Protein AF-A0A2I2GMI3-F1 (afdb_monomer_lite)

Secondary structure (DSSP, 8-state):
--SSSSSSSSS-SS---PPP---THHHHHHHHHHHHHHTTTGGG-------TT---TTHHHHHH-HHHHHHH-EEE-HHHHHS----S-EEEEEEEEEPP--SSSS-EEEEEEE-TTSTTHHHHSTTEEEEEEEPPP-SSS-TTS-EEEEEESSS-S-SEEEEPPBSS-EEEEEE-SSSEEEEEEESSTTGGGGSSSEEEEE-GGGTSPP--TT-TT--EEEEEEEEEE--SSTT---EEEEEEEEEEE-TTS-EEE--SSSS-SEEE--S-----HHHHHHHHHHHHHHHHHHHHTSPPP-----PPPP-S-GGGGGG-GGGHHHHHHHHHHHHHHHHHHHHHHHHHHHHH-TTS-HHHHHHHHHHHHHHHHHHHHHHHHHHHHHHHHHHHHHHHHHHHH-TTTS----------

Sequence (416 aa):
MKYTQIFSSYMSSTMPSPLPLIPSSKMQVAVNSLVLKQAQAIKALPSTFVDPQRASPDIADLVRDPEEFLKHHSIDSGMMFSSASTNASLPGFAKLVAMPDDKNALKNYMLMSHDPHGVNAEQSSANAIPAAFLCLNPRRINPRVPAYIDISISNPKEKFIFTSELNGSSIIVTKKDESTYRVFHDSRICSSVLYDNVVLAIDYCEYGDEYDKEARHRRDFATVCFHYESSESPDDKGQWVVYCQYQQETTGFQRALRLNDCESPVQKVKAYQAPQVSRIRNEFNRFVRAEGETFFQEPLPFIMDGTFEVITDTDAMLTNPAVASTERLRRYMMPYGNGLRTAITEAKIEKSKETTSDDMKITLEAQIDELEKNLRHHDYLINTSERLDYTYLWLRQKQIVNPLEAPRVSLAMVKI

Foldseek 3Di:
DPDPPPPPPPPDDDDPDDDDDDDPVVVVVVVVVVLVVCVVVPPDDDDDDFDPQDFDLCLVVCQVDVVVLLQQEAEAAQVQQVPDPDQAKDWFKWTWGWDDDDPDRGIYTYIHGDDCPDPPNVSRVNRIATEIEFEFDPDDDDLPDFYKDKAFFFDTPHFKYKYHKDQQWKWWWACPDPTIIIITTHNFALCNQVDPRTFFMDGCVNFPDQLDPPCLDWRKIWIKMWGFACDPDPVDRTGIWIKIAIWTQDPPRGTDQDPPPPPTSIDGTDTDDRDPLVVVLVSLLVSLQVVVCVVVVHHADADAQDDADADPDPVCLCVGSNNVGLSSSLVVLVVVLVVLVVLLVVLVVQLPDPPQDPVRVVVSVSVSVVSVVVSVSSCCSNVNSVSSSSSVSVLVNCCVVPVPPRPPPPPPPPDD

Radius of gyration: 24.73 Å; chains: 1; bounding box: 78×53×66 Å

pLDDT: mean 73.61, std 21.36, range [24.84, 96.62]

Organism: NCBI:txid1392250

Structure (mmCIF, N/CA/C/O backbone):
data_AF-A0A2I2GMI3-F1
#
_entry.id   AF-A0A2I2GMI3-F1
#
loop_
_atom_site.group_PDB
_atom_site.id
_atom_site.type_symbol
_atom_site.label_atom_id
_atom_site.label_alt_id
_atom_site.label_comp_id
_atom_site.label_asym_id
_atom_site.label_entity_id
_atom_site.label_seq_id
_atom_site.pdbx_PDB_ins_code
_atom_site.Cartn_x
_atom_site.Cartn_y
_atom_site.Cartn_z
_atom_site.occupancy
_atom_site.B_iso_or_equiv
_atom_site.auth_seq_id
_atom_site.auth_comp_id
_atom_site.auth_asym_id
_atom_site.auth_atom_id
_atom_site.pdbx_PDB_model_num
ATOM 1 N N . MET A 1 1 ? 42.292 -17.708 -30.326 1.00 37.81 1 MET A N 1
ATOM 2 C CA . MET A 1 1 ? 41.342 -18.600 -31.032 1.00 37.81 1 MET A CA 1
ATOM 3 C C . MET A 1 1 ? 41.173 -19.889 -30.235 1.00 37.81 1 MET A C 1
ATOM 5 O O . MET A 1 1 ? 42.079 -20.706 -30.303 1.00 37.81 1 MET A O 1
ATOM 9 N N . LYS A 1 2 ? 40.091 -20.021 -29.446 1.00 31.14 2 LYS A N 1
ATOM 10 C CA . LYS A 1 2 ? 39.498 -21.274 -28.897 1.00 31.14 2 LYS A CA 1
ATOM 11 C C . LYS A 1 2 ? 38.527 -20.965 -27.732 1.00 31.14 2 LYS A C 1
ATOM 13 O O . LYS A 1 2 ? 38.711 -21.458 -26.633 1.00 31.14 2 LYS A O 1
ATOM 18 N N . TYR A 1 3 ? 37.505 -20.131 -27.961 1.00 25.72 3 TYR A N 1
ATOM 19 C CA . TYR A 1 3 ? 36.402 -19.943 -26.992 1.00 25.72 3 TYR A CA 1
ATOM 20 C C . TYR A 1 3 ? 35.022 -19.730 -27.650 1.00 25.72 3 TYR A C 1
ATOM 22 O O . TYR A 1 3 ? 34.088 -19.271 -27.008 1.00 25.72 3 TYR A O 1
ATOM 30 N N . THR A 1 4 ? 34.861 -20.099 -28.927 1.00 27.86 4 THR A N 1
ATOM 31 C CA . THR A 1 4 ? 33.636 -19.818 -29.706 1.00 27.86 4 THR A CA 1
ATOM 32 C C . THR A 1 4 ? 32.799 -21.056 -30.051 1.00 27.86 4 THR A C 1
ATOM 34 O O . THR A 1 4 ? 31.828 -20.937 -30.785 1.00 27.86 4 THR A O 1
ATOM 37 N N . GLN A 1 5 ? 33.139 -22.252 -29.554 1.00 28.56 5 GLN A N 1
ATOM 38 C CA . GLN A 1 5 ? 32.512 -23.505 -30.019 1.00 28.56 5 GLN A CA 1
ATOM 39 C C . GLN A 1 5 ? 31.614 -24.237 -29.012 1.00 28.56 5 GLN A C 1
ATOM 41 O O . GLN A 1 5 ? 31.068 -25.276 -29.360 1.00 28.56 5 GLN A O 1
ATOM 46 N N . ILE A 1 6 ? 31.382 -23.696 -27.811 1.00 30.20 6 ILE A N 1
ATOM 47 C CA . ILE A 1 6 ? 30.495 -24.344 -26.820 1.00 30.20 6 ILE A CA 1
ATOM 48 C C . ILE A 1 6 ? 29.085 -23.713 -26.788 1.00 30.20 6 ILE A C 1
ATOM 50 O O . ILE A 1 6 ? 28.146 -24.329 -26.304 1.00 30.20 6 ILE A O 1
ATOM 54 N N . PHE A 1 7 ? 28.876 -22.543 -27.405 1.00 27.69 7 PHE A N 1
ATOM 55 C CA . PHE A 1 7 ? 27.580 -21.842 -27.367 1.00 27.69 7 PHE A CA 1
ATOM 56 C C . PHE A 1 7 ? 26.568 -22.249 -28.460 1.00 27.69 7 PHE A C 1
ATOM 58 O O . PHE A 1 7 ? 25.430 -21.794 -28.431 1.00 27.69 7 PHE A O 1
ATOM 65 N N . SER A 1 8 ? 26.949 -23.100 -29.421 1.00 28.95 8 SER A N 1
ATOM 66 C CA . SER A 1 8 ? 26.125 -23.376 -30.615 1.00 28.95 8 SER A CA 1
ATOM 67 C C . SER A 1 8 ? 25.195 -24.598 -30.494 1.00 28.95 8 SER A C 1
ATOM 69 O O . SER A 1 8 ? 24.247 -24.722 -31.262 1.00 28.95 8 SER A O 1
ATOM 71 N N . SER A 1 9 ? 25.401 -25.509 -29.535 1.00 26.06 9 SER A N 1
ATOM 72 C CA . SER A 1 9 ? 24.672 -26.794 -29.525 1.00 26.06 9 SER A CA 1
ATOM 73 C C . SER A 1 9 ? 23.430 -26.863 -28.625 1.00 26.06 9 SER A C 1
ATOM 75 O O . SER A 1 9 ? 22.753 -27.885 -28.645 1.00 26.06 9 SER A O 1
ATOM 77 N N . TYR A 1 10 ? 23.083 -25.805 -27.878 1.00 25.64 10 TYR A N 1
ATOM 78 C CA . TYR A 1 10 ? 21.968 -25.841 -26.909 1.00 25.64 10 TYR A CA 1
ATOM 79 C C . TYR A 1 10 ? 20.732 -24.993 -27.275 1.00 25.64 10 TYR A C 1
ATOM 81 O O . TYR A 1 10 ? 19.767 -24.974 -26.520 1.00 25.64 10 TYR A O 1
ATOM 89 N N . MET A 1 11 ? 20.721 -24.315 -28.429 1.00 29.56 11 MET A N 1
ATOM 90 C CA . MET A 1 11 ? 19.654 -23.372 -28.831 1.00 29.56 11 MET A CA 1
ATOM 91 C C . MET A 1 11 ? 18.920 -23.778 -30.122 1.00 29.56 11 MET A C 1
ATOM 93 O O . MET A 1 11 ? 18.486 -22.928 -30.895 1.00 29.56 11 MET A O 1
ATOM 97 N N . SER A 1 12 ? 18.767 -25.079 -30.385 1.00 31.02 12 SER A N 1
ATOM 98 C CA . SER A 1 12 ? 18.016 -25.556 -31.554 1.00 31.02 12 SER A CA 1
ATOM 99 C C . SER A 1 12 ? 16.964 -26.594 -31.174 1.00 31.02 12 SER A C 1
ATOM 101 O O . SER A 1 12 ? 17.132 -27.792 -31.364 1.00 31.02 12 SER A O 1
ATOM 103 N N . SER A 1 13 ? 15.868 -26.126 -30.581 1.00 26.16 13 SER A N 1
ATOM 104 C CA . SER A 1 13 ? 14.512 -26.575 -30.926 1.00 26.16 13 SER A CA 1
ATOM 105 C C . SER A 1 13 ? 13.478 -25.772 -30.129 1.00 26.16 13 SER A C 1
ATOM 107 O O . SER A 1 13 ? 13.566 -25.629 -28.916 1.00 26.16 13 SER A O 1
ATOM 109 N N . THR A 1 14 ? 12.499 -25.226 -30.854 1.00 30.62 14 THR A N 1
ATOM 110 C CA . THR A 1 14 ? 11.260 -24.593 -30.359 1.00 30.62 14 THR A CA 1
ATOM 111 C C . THR A 1 14 ? 11.380 -23.272 -29.582 1.00 30.62 14 THR A C 1
ATOM 113 O O . THR A 1 14 ? 10.945 -23.166 -28.443 1.00 30.62 14 THR A O 1
ATOM 116 N N . MET A 1 15 ? 11.858 -22.213 -30.239 1.00 28.53 15 MET A N 1
ATOM 117 C CA . MET A 1 15 ? 11.469 -20.832 -29.910 1.00 28.53 15 MET A CA 1
ATOM 118 C C . MET A 1 15 ? 10.997 -20.133 -31.196 1.00 28.53 15 MET A C 1
ATOM 120 O O . MET A 1 15 ? 11.605 -20.355 -32.247 1.00 28.53 15 MET A O 1
ATOM 124 N N . PRO A 1 16 ? 9.923 -19.321 -31.162 1.00 27.77 16 PRO A N 1
ATOM 125 C CA . PRO A 1 16 ? 9.561 -18.470 -32.291 1.00 27.77 16 PRO A CA 1
ATOM 126 C C . PRO A 1 16 ? 10.682 -17.452 -32.547 1.00 27.77 16 PRO A C 1
ATOM 128 O O . PRO A 1 16 ? 11.333 -16.994 -31.609 1.00 27.77 16 PRO A O 1
ATOM 131 N N . SER A 1 17 ? 10.914 -17.139 -33.823 1.00 26.92 17 SER A N 1
ATOM 132 C CA . SER A 1 17 ? 11.988 -16.272 -34.324 1.00 26.92 17 SER A CA 1
ATOM 133 C C . SER A 1 17 ? 12.212 -14.998 -33.491 1.00 26.92 17 SER A C 1
ATOM 135 O O . SER A 1 17 ? 11.236 -14.394 -33.038 1.00 26.92 17 SER A O 1
ATOM 137 N N . PRO A 1 18 ? 13.469 -14.537 -33.332 1.00 28.05 18 PRO A N 1
ATOM 138 C CA . PRO A 1 18 ? 13.757 -13.281 -32.651 1.00 28.05 18 PRO A CA 1
ATOM 139 C C . PRO A 1 18 ? 13.088 -12.117 -33.393 1.00 28.05 18 PRO A C 1
ATOM 141 O O . PRO A 1 18 ? 13.241 -11.967 -34.606 1.00 28.05 18 PRO A O 1
ATOM 144 N N . LEU A 1 19 ? 12.325 -11.312 -32.648 1.00 32.38 19 LEU A N 1
ATOM 145 C CA . LEU A 1 19 ? 11.765 -10.045 -33.119 1.00 32.38 19 LEU A CA 1
ATOM 146 C C . LEU A 1 19 ? 12.894 -9.119 -33.616 1.00 32.38 19 LEU A C 1
ATOM 148 O O . LEU A 1 19 ? 14.009 -9.175 -33.086 1.00 32.38 19 LEU A O 1
ATOM 152 N N . PRO A 1 20 ? 12.632 -8.274 -34.628 1.00 27.55 20 PRO A N 1
ATOM 153 C CA . PRO A 1 20 ? 13.637 -7.376 -35.176 1.00 27.55 20 PRO A CA 1
ATOM 154 C C . PRO A 1 20 ? 14.105 -6.370 -34.117 1.00 27.55 20 PRO A C 1
ATOM 156 O O . PRO A 1 20 ? 13.303 -5.726 -33.447 1.00 27.55 20 PRO A O 1
ATOM 159 N N . LEU A 1 21 ? 15.426 -6.227 -33.993 1.00 31.14 21 LEU A N 1
ATOM 160 C CA . LEU A 1 21 ? 16.083 -5.179 -33.215 1.00 31.14 21 LEU A CA 1
ATOM 161 C C . LEU A 1 21 ? 15.613 -3.799 -33.705 1.00 31.14 21 LEU A C 1
ATOM 163 O O . LEU A 1 21 ? 15.951 -3.377 -34.811 1.00 31.14 21 LEU A O 1
ATOM 167 N N . ILE A 1 22 ? 14.853 -3.088 -32.872 1.00 33.84 22 ILE A N 1
ATOM 168 C CA . ILE A 1 22 ? 14.532 -1.673 -33.081 1.00 33.84 22 ILE A CA 1
ATOM 169 C C . ILE A 1 22 ? 15.846 -0.863 -32.972 1.00 33.84 22 ILE A C 1
ATOM 171 O O . ILE A 1 22 ? 16.626 -1.107 -32.048 1.00 33.84 22 ILE A O 1
ATOM 175 N N . PRO A 1 23 ? 16.149 0.091 -33.878 1.00 33.16 23 PRO A N 1
ATOM 176 C CA . PRO A 1 23 ? 17.442 0.780 -33.886 1.00 33.16 23 PRO A CA 1
ATOM 177 C C . PRO A 1 23 ? 17.635 1.685 -32.657 1.00 33.16 23 PRO A C 1
ATOM 179 O O . PRO A 1 23 ? 16.867 2.624 -32.439 1.00 33.16 23 PRO A O 1
ATOM 182 N N . SER A 1 24 ? 18.716 1.457 -31.901 1.00 48.16 24 SER A N 1
ATOM 183 C CA . SER A 1 24 ? 19.064 2.164 -30.653 1.00 48.16 24 SER A CA 1
ATOM 184 C C . SER A 1 24 ? 19.311 3.676 -30.798 1.00 48.16 24 SER A C 1
ATOM 186 O O . SER A 1 24 ? 19.336 4.404 -29.807 1.00 48.16 24 SER A O 1
ATOM 188 N N . SER A 1 25 ? 19.445 4.192 -32.022 1.00 36.09 25 SER A N 1
ATOM 189 C CA . SER A 1 25 ? 19.853 5.578 -32.269 1.00 36.09 25 SER A CA 1
ATOM 190 C C . SER A 1 25 ? 18.789 6.625 -31.924 1.00 36.09 25 SER A C 1
ATOM 192 O O . SER A 1 25 ? 19.142 7.732 -31.525 1.00 36.09 25 SER A O 1
ATOM 194 N N . LYS A 1 26 ? 17.491 6.304 -32.020 1.00 36.50 26 LYS A N 1
ATOM 195 C CA . LYS A 1 26 ? 16.413 7.266 -31.704 1.00 36.50 26 LYS A CA 1
ATOM 196 C C . LYS A 1 26 ? 16.169 7.415 -30.199 1.00 36.50 26 LYS A C 1
ATOM 198 O O . LYS A 1 26 ? 15.864 8.510 -29.736 1.00 36.50 26 LYS A O 1
ATOM 203 N N . MET A 1 27 ? 16.379 6.340 -29.439 1.00 38.41 27 MET A N 1
ATOM 204 C CA . MET A 1 27 ? 16.275 6.332 -27.975 1.00 38.41 27 MET A CA 1
ATOM 205 C C . MET A 1 27 ? 17.448 7.094 -27.339 1.00 38.41 27 MET A C 1
ATOM 207 O O . MET A 1 27 ? 17.248 7.916 -26.450 1.00 38.41 27 MET A O 1
ATOM 211 N N . GLN A 1 28 ? 18.660 6.909 -27.877 1.00 38.59 28 GLN A N 1
ATOM 212 C CA . GLN A 1 28 ? 19.872 7.575 -27.395 1.00 38.59 28 GLN A CA 1
ATOM 213 C C . GLN A 1 28 ? 19.794 9.110 -27.509 1.00 38.59 28 GLN A C 1
ATOM 215 O O . GLN A 1 28 ? 20.241 9.830 -26.620 1.00 38.59 28 GLN A O 1
ATOM 220 N N . VAL A 1 29 ? 19.203 9.628 -28.592 1.00 36.75 29 VAL A N 1
ATOM 221 C CA . VAL A 1 29 ? 19.107 11.078 -28.843 1.00 36.75 29 VAL A CA 1
ATOM 222 C C . VAL A 1 29 ? 18.078 11.748 -27.925 1.00 36.75 29 VAL A C 1
ATOM 224 O O . VAL A 1 29 ? 18.336 12.840 -27.416 1.00 36.75 29 VAL A O 1
ATOM 227 N N . ALA A 1 30 ? 16.948 11.087 -27.655 1.00 37.31 30 ALA A N 1
ATOM 228 C CA . ALA A 1 30 ? 15.936 11.593 -26.728 1.00 37.31 30 ALA A CA 1
ATOM 229 C C . ALA A 1 30 ? 16.477 11.664 -25.287 1.00 37.31 30 ALA A C 1
ATOM 231 O O . ALA A 1 30 ? 16.353 12.708 -24.642 1.00 37.31 30 ALA A O 1
ATOM 232 N N . VAL A 1 31 ? 17.167 10.606 -24.839 1.00 37.91 31 VAL A N 1
ATOM 233 C CA . VAL A 1 31 ? 17.807 10.517 -23.514 1.00 37.91 31 VAL A CA 1
ATOM 234 C C . VAL A 1 31 ? 18.854 11.620 -23.332 1.00 37.91 31 VAL A C 1
ATOM 236 O O . VAL A 1 31 ? 18.800 12.365 -22.356 1.00 37.91 31 VAL A O 1
ATOM 239 N N . ASN A 1 32 ? 19.737 11.826 -24.312 1.00 38.25 32 ASN A N 1
ATOM 240 C CA . ASN A 1 32 ? 20.792 12.841 -24.212 1.00 38.25 32 ASN A CA 1
ATOM 241 C C . ASN A 1 32 ? 20.246 14.280 -24.115 1.00 38.25 32 ASN A C 1
ATOM 243 O O . ASN A 1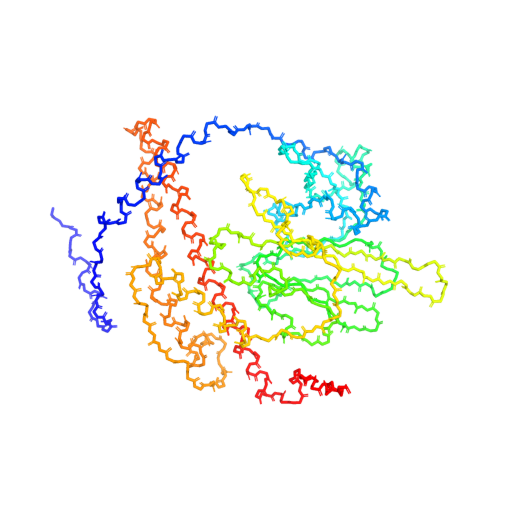 32 ? 20.819 15.115 -23.414 1.00 38.25 32 ASN A O 1
ATOM 247 N N . SER A 1 33 ? 19.132 14.583 -24.792 1.00 33.34 33 SER A N 1
ATOM 248 C CA . SER A 1 33 ? 18.533 15.927 -24.779 1.00 33.34 33 SER A CA 1
ATOM 249 C C . SER A 1 33 ? 17.830 16.280 -23.457 1.00 33.34 33 SER A C 1
ATOM 251 O O . SER A 1 33 ? 17.777 17.453 -23.078 1.00 33.34 33 SER A O 1
ATOM 253 N N . LEU A 1 34 ? 17.322 15.271 -22.741 1.00 34.59 34 LEU A N 1
ATOM 254 C CA . LEU A 1 34 ? 16.635 15.424 -21.457 1.00 34.59 34 LEU A CA 1
ATOM 255 C C . LEU A 1 34 ? 17.639 15.533 -20.292 1.00 34.59 34 LEU A C 1
ATOM 257 O O . LEU A 1 34 ? 17.480 16.382 -19.414 1.00 34.59 34 LEU A O 1
ATOM 261 N N . VAL A 1 35 ? 18.721 14.746 -20.351 1.00 39.78 35 VAL A N 1
ATOM 262 C CA . VAL A 1 35 ? 19.831 14.724 -19.378 1.00 39.78 35 VAL A CA 1
ATOM 263 C C . VAL A 1 35 ? 20.520 16.091 -19.261 1.00 39.78 35 VAL A C 1
ATOM 265 O O . VAL A 1 35 ? 20.783 16.567 -18.156 1.00 39.78 35 VAL A O 1
ATOM 268 N N . LEU A 1 36 ? 20.740 16.782 -20.384 1.00 34.62 36 LEU A N 1
ATOM 269 C CA . LEU A 1 36 ? 21.418 18.087 -20.407 1.00 34.62 36 LEU A CA 1
ATOM 270 C C . LEU A 1 36 ? 20.606 19.215 -19.746 1.00 34.62 36 LEU A C 1
ATOM 272 O O . LEU A 1 36 ? 21.191 20.148 -19.197 1.00 34.62 36 LEU A O 1
ATOM 276 N N . LYS A 1 37 ? 19.270 19.123 -19.755 1.00 35.47 37 LYS A N 1
ATOM 277 C CA . LYS A 1 37 ? 18.388 20.101 -19.095 1.00 35.47 37 LYS A CA 1
ATOM 278 C C . LYS A 1 37 ? 18.254 19.858 -17.588 1.00 35.47 37 LYS A C 1
ATOM 280 O O . LYS A 1 37 ? 18.027 20.811 -16.851 1.00 35.47 37 LYS A O 1
ATOM 285 N N . GLN A 1 38 ? 18.424 18.620 -17.119 1.00 35.25 38 GLN A N 1
ATOM 286 C CA . GLN A 1 38 ? 18.302 18.272 -15.696 1.00 35.25 38 GLN A CA 1
ATOM 287 C C . GLN A 1 38 ? 19.624 18.380 -14.925 1.00 35.25 38 GLN A C 1
ATOM 289 O O . GLN A 1 38 ? 19.610 18.774 -13.760 1.00 35.25 38 GLN A O 1
ATOM 294 N N . ALA A 1 39 ? 20.774 18.161 -15.573 1.00 33.78 39 ALA A N 1
ATOM 295 C CA . ALA A 1 39 ? 22.095 18.341 -14.956 1.00 33.78 39 ALA A CA 1
ATOM 296 C C . ALA A 1 39 ? 22.331 19.767 -14.407 1.00 33.78 39 ALA A C 1
ATOM 298 O O . ALA A 1 39 ? 23.107 19.961 -13.473 1.00 33.78 39 ALA A O 1
ATOM 299 N N . GLN A 1 40 ? 21.625 20.771 -14.937 1.00 35.88 40 GLN A N 1
ATOM 300 C CA . GLN A 1 40 ? 21.694 22.155 -14.457 1.00 35.88 40 GLN A CA 1
ATOM 301 C C . GLN A 1 40 ? 20.877 22.403 -13.171 1.00 35.88 40 GLN A C 1
ATOM 303 O O . GLN A 1 40 ? 21.154 23.371 -12.466 1.00 35.88 40 GLN A O 1
ATOM 308 N N . ALA A 1 41 ? 19.935 21.519 -12.819 1.00 30.23 41 ALA A N 1
ATOM 309 C CA . ALA A 1 41 ? 19.104 21.627 -11.614 1.00 30.23 41 ALA A CA 1
ATOM 310 C C . ALA A 1 41 ? 19.703 20.919 -10.376 1.00 30.23 41 ALA A C 1
ATOM 312 O O . ALA A 1 41 ? 19.353 21.253 -9.248 1.00 30.23 41 ALA A O 1
ATOM 313 N N . ILE A 1 42 ? 20.639 19.979 -10.562 1.00 33.66 42 ILE A N 1
ATOM 314 C CA . ILE A 1 42 ? 21.155 19.073 -9.508 1.00 33.66 42 ILE A CA 1
ATOM 315 C C . ILE A 1 42 ? 22.166 19.745 -8.550 1.00 33.66 42 ILE A C 1
ATOM 317 O O . ILE A 1 42 ? 22.495 19.204 -7.497 1.00 33.66 42 ILE A O 1
ATOM 321 N N . LYS A 1 43 ? 22.611 20.977 -8.824 1.00 29.05 43 LYS A N 1
ATOM 322 C CA . LYS A 1 43 ? 23.603 21.707 -8.004 1.00 29.05 43 LYS A CA 1
ATOM 323 C C . LYS A 1 43 ? 23.130 22.143 -6.595 1.00 29.05 43 LYS A C 1
ATOM 325 O O . LYS A 1 43 ? 23.842 22.911 -5.954 1.00 29.05 43 LYS A O 1
ATOM 330 N N . ALA A 1 44 ? 21.970 21.693 -6.105 1.00 30.94 44 ALA A N 1
ATOM 331 C CA . ALA A 1 44 ? 21.310 22.256 -4.919 1.00 30.94 44 ALA A CA 1
ATOM 332 C C . ALA A 1 44 ? 20.726 21.238 -3.904 1.00 30.94 44 ALA A C 1
ATOM 334 O O . ALA A 1 44 ? 19.658 21.493 -3.353 1.00 30.94 44 ALA A O 1
ATOM 335 N N . LEU A 1 45 ? 21.393 20.113 -3.610 1.00 32.72 45 LEU A N 1
ATOM 336 C CA . LEU A 1 45 ? 20.977 19.207 -2.517 1.00 32.72 45 LEU A CA 1
ATOM 337 C C . LEU A 1 45 ? 21.816 19.424 -1.234 1.00 32.72 45 LEU A C 1
ATOM 339 O O . LEU A 1 45 ? 23.041 19.309 -1.302 1.00 32.72 45 LEU A O 1
ATOM 343 N N . PRO A 1 46 ? 21.204 19.721 -0.066 1.00 32.56 46 PRO A N 1
ATOM 344 C CA . PRO A 1 46 ? 21.907 19.821 1.211 1.00 32.56 46 PRO A CA 1
ATOM 345 C C . PRO A 1 46 ? 22.044 18.471 1.937 1.00 32.56 46 PRO A C 1
ATOM 347 O O . PRO A 1 46 ? 21.160 17.620 1.915 1.00 32.56 46 PRO A O 1
ATOM 350 N N . SER A 1 47 ? 23.171 18.314 2.631 1.00 31.80 47 SER A N 1
ATOM 351 C CA . SER A 1 47 ? 23.649 17.121 3.341 1.00 31.80 47 SER A CA 1
ATOM 352 C C . SER A 1 47 ? 23.284 17.098 4.836 1.00 31.80 47 SER A C 1
ATOM 354 O O . SER A 1 47 ? 24.148 16.854 5.681 1.00 31.80 47 SER A O 1
ATOM 356 N N . THR A 1 48 ? 22.044 17.409 5.212 1.00 41.69 48 THR A N 1
ATOM 357 C CA . THR A 1 48 ? 21.643 17.462 6.632 1.00 41.69 48 THR A CA 1
ATOM 358 C C . THR A 1 48 ? 20.997 16.153 7.075 1.00 41.69 48 THR A C 1
ATOM 360 O O . THR A 1 48 ? 19.813 15.921 6.846 1.00 41.69 48 THR A O 1
ATOM 363 N N . PHE A 1 49 ? 21.790 15.296 7.718 1.00 43.44 49 PHE A N 1
ATOM 364 C CA . PHE A 1 49 ? 21.303 14.123 8.446 1.00 43.44 49 PHE A CA 1
ATOM 365 C C . PHE A 1 49 ? 20.455 14.575 9.650 1.00 43.44 49 PHE A C 1
ATOM 367 O O . PHE A 1 49 ? 20.896 15.409 10.441 1.00 43.44 49 PHE A O 1
ATOM 374 N N . VAL A 1 50 ? 19.241 14.040 9.775 1.00 55.38 50 VAL A N 1
ATOM 375 C CA . VAL A 1 50 ? 18.331 14.265 10.914 1.00 55.38 50 VAL A CA 1
ATOM 376 C C . VAL A 1 50 ? 18.857 13.494 12.117 1.00 55.38 50 VAL A C 1
ATOM 378 O O . VAL A 1 50 ? 19.264 12.348 11.949 1.00 55.38 50 VAL A O 1
ATOM 381 N N . ASP A 1 51 ? 18.843 14.081 13.315 1.00 59.59 51 ASP A N 1
ATOM 382 C CA . ASP A 1 51 ? 19.119 13.330 14.544 1.00 59.59 51 ASP A CA 1
ATOM 383 C C . ASP A 1 51 ? 17.891 12.464 14.900 1.00 59.59 51 ASP A C 1
ATOM 385 O O . ASP A 1 51 ? 16.878 13.004 15.361 1.00 59.59 51 ASP A O 1
ATOM 389 N N . PRO A 1 52 ? 17.945 11.127 14.722 1.00 60.44 52 PRO A N 1
ATOM 390 C CA . PRO A 1 52 ? 16.813 10.240 14.989 1.00 60.44 52 PRO A CA 1
ATOM 391 C C . PRO A 1 52 ? 16.474 10.134 16.487 1.00 60.44 52 PRO A C 1
ATOM 393 O O . PRO A 1 52 ? 15.493 9.479 16.862 1.00 60.44 52 PRO A O 1
ATOM 396 N N . GLN A 1 53 ? 17.272 10.737 17.377 1.00 63.00 53 GLN A N 1
ATOM 397 C CA . GLN A 1 53 ? 17.035 10.695 18.818 1.00 63.00 53 GLN A CA 1
ATOM 398 C C . GLN A 1 53 ? 16.063 11.776 19.306 1.00 63.00 53 GLN A C 1
ATOM 400 O O . GLN A 1 53 ? 15.378 11.541 20.304 1.00 63.00 53 GLN A O 1
ATOM 405 N N . ARG A 1 54 ? 15.913 12.903 18.598 1.00 77.62 54 ARG A N 1
ATOM 406 C CA . ARG A 1 54 ? 15.098 14.035 19.067 1.00 77.62 54 ARG A CA 1
ATOM 407 C C . ARG A 1 54 ? 13.606 13.858 18.748 1.00 77.62 54 ARG A C 1
ATOM 409 O O . ARG A 1 54 ? 13.140 14.240 17.679 1.00 77.62 54 ARG A O 1
ATOM 416 N N . ALA A 1 55 ? 12.853 13.299 19.697 1.00 84.50 55 ALA A N 1
ATOM 417 C CA . ALA A 1 55 ? 11.393 13.190 19.615 1.00 84.50 55 ALA A CA 1
ATOM 418 C C . ALA A 1 55 ? 10.712 14.575 19.628 1.00 84.50 55 ALA A C 1
ATOM 420 O O . ALA A 1 55 ? 11.071 15.444 20.427 1.00 84.50 55 ALA A O 1
ATOM 421 N N . SER A 1 56 ? 9.717 14.774 18.762 1.00 87.56 56 SER A N 1
ATOM 422 C CA . SER A 1 56 ? 8.928 16.005 18.674 1.00 87.56 56 SER A CA 1
ATOM 423 C C . SER A 1 56 ? 7.788 16.016 19.699 1.00 87.56 56 SER A C 1
ATOM 425 O O . SER A 1 56 ? 7.064 15.022 19.786 1.00 87.56 56 SER A O 1
ATOM 427 N N . PRO A 1 57 ? 7.552 17.133 20.418 1.00 89.56 57 PRO A N 1
ATOM 428 C CA . PRO A 1 57 ? 6.382 17.286 21.289 1.00 89.56 57 PRO A CA 1
ATOM 429 C C . PRO A 1 57 ? 5.049 17.269 20.530 1.00 89.56 57 PRO A C 1
ATOM 431 O O . PRO A 1 57 ? 4.012 17.005 21.134 1.00 89.56 57 PRO A O 1
ATOM 434 N N . ASP A 1 58 ? 5.076 17.472 19.210 1.00 91.94 58 ASP A N 1
ATOM 435 C CA . ASP A 1 58 ? 3.887 17.529 18.350 1.00 91.94 58 ASP A CA 1
ATOM 436 C C . ASP A 1 58 ? 3.107 16.191 18.321 1.00 91.94 58 ASP A C 1
ATOM 438 O O . ASP A 1 58 ? 1.949 16.148 17.915 1.00 91.94 58 ASP A O 1
ATOM 442 N N . ILE A 1 59 ? 3.685 15.088 18.822 1.00 92.38 59 ILE A N 1
ATOM 443 C CA . ILE A 1 59 ? 2.941 13.833 19.025 1.00 92.38 59 ILE A CA 1
ATOM 444 C C . ILE A 1 59 ? 1.756 13.994 19.990 1.00 92.38 59 ILE A C 1
ATOM 446 O O . ILE A 1 59 ? 0.785 13.248 19.898 1.00 92.38 59 ILE A O 1
ATOM 450 N N . ALA A 1 60 ? 1.805 14.972 20.901 1.00 92.62 60 ALA A N 1
ATOM 451 C CA . ALA A 1 60 ? 0.681 15.291 21.775 1.00 92.62 60 ALA A CA 1
ATOM 452 C C . ALA A 1 60 ? -0.517 15.845 20.985 1.00 92.62 60 ALA A C 1
ATOM 454 O O . ALA A 1 60 ? -1.661 15.552 21.330 1.00 92.62 60 ALA A O 1
ATOM 455 N N . ASP A 1 61 ? -0.266 16.591 19.905 1.00 94.12 61 ASP A N 1
ATOM 456 C CA . ASP A 1 61 ? -1.321 17.086 19.021 1.00 94.12 61 ASP A CA 1
ATOM 457 C C . ASP A 1 61 ? -1.930 15.940 18.199 1.00 94.12 61 ASP A C 1
ATOM 459 O O . ASP A 1 61 ? -3.151 15.883 18.075 1.00 94.12 61 ASP A O 1
ATOM 463 N N . LEU A 1 62 ? -1.113 14.974 17.747 1.00 94.38 62 LEU A N 1
ATOM 464 C CA . LEU A 1 62 ? -1.599 13.737 17.116 1.00 94.38 62 LEU A CA 1
ATOM 465 C C . LEU A 1 62 ? -2.516 12.935 18.052 1.00 94.38 62 LEU A C 1
ATOM 467 O O . LEU A 1 62 ? -3.507 12.380 17.594 1.00 94.38 62 LEU A O 1
ATOM 471 N N . VAL A 1 63 ? -2.204 12.860 19.350 1.00 93.50 63 VAL A N 1
ATOM 472 C CA . VAL A 1 63 ? -3.064 12.175 20.334 1.00 93.50 63 VAL A CA 1
ATOM 473 C C . VAL A 1 63 ? -4.362 12.938 20.578 1.00 93.50 63 VAL A C 1
ATOM 475 O O . VAL A 1 63 ? -5.409 12.317 20.739 1.00 93.50 63 VAL A O 1
ATOM 478 N N . ARG A 1 64 ? -4.298 14.272 20.640 1.00 93.62 64 ARG A N 1
ATOM 479 C CA . ARG A 1 64 ? -5.460 15.117 20.941 1.00 93.62 64 ARG A CA 1
ATOM 480 C C . ARG A 1 64 ? -6.475 15.126 19.801 1.00 93.62 64 ARG A C 1
ATOM 482 O O . ARG A 1 64 ? -7.667 15.031 20.070 1.00 93.62 64 ARG A O 1
ATOM 489 N N . ASP A 1 65 ? -6.008 15.285 18.566 1.00 94.25 65 ASP A N 1
ATOM 490 C CA . ASP A 1 65 ? -6.853 15.329 17.371 1.00 94.25 65 ASP A CA 1
ATOM 491 C C . ASP A 1 65 ? -6.105 14.714 16.175 1.00 94.25 65 ASP A C 1
ATOM 493 O O . ASP A 1 65 ? -5.433 15.424 15.416 1.00 94.25 65 ASP A O 1
ATOM 497 N N . PRO A 1 66 ? -6.181 13.378 16.004 1.00 94.06 66 PRO A N 1
ATOM 498 C CA . PRO A 1 66 ? -5.460 12.708 14.932 1.00 94.06 66 PRO A CA 1
ATOM 499 C C . PRO A 1 66 ? -5.894 13.162 13.541 1.00 94.06 66 PRO A C 1
ATOM 501 O O . PRO A 1 66 ? -5.069 13.213 12.632 1.00 94.06 66 PRO A O 1
ATOM 504 N N . GLU A 1 67 ? -7.176 13.485 13.355 1.00 92.69 67 GLU A N 1
ATOM 505 C CA . GLU A 1 67 ? -7.693 13.908 12.057 1.00 92.69 67 GLU A CA 1
ATOM 506 C C . GLU A 1 67 ? -7.078 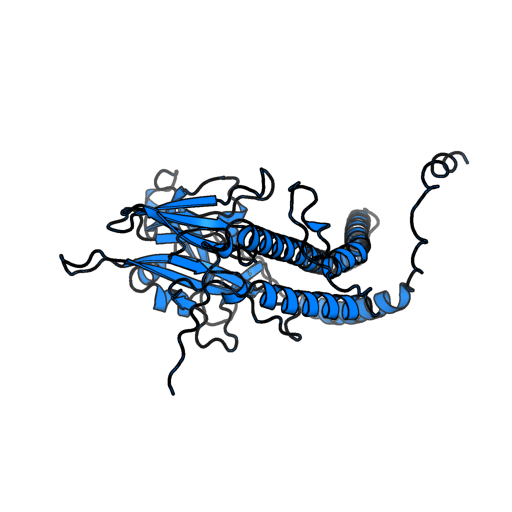15.245 11.645 1.00 92.69 67 GLU A C 1
ATOM 508 O O . GLU A 1 67 ? -6.529 15.363 10.546 1.00 92.69 67 GLU A O 1
ATOM 513 N N . GLU A 1 68 ? -7.147 16.238 12.530 1.00 92.62 68 GLU A N 1
ATOM 514 C CA . GLU A 1 68 ? -6.626 17.573 12.254 1.00 92.62 68 GLU A CA 1
ATOM 515 C C . GLU A 1 68 ? -5.103 17.566 12.110 1.00 92.62 68 GLU A C 1
ATOM 517 O O . GLU A 1 68 ? -4.562 18.210 11.205 1.00 92.62 68 GLU A O 1
ATOM 522 N N . PHE A 1 69 ? -4.411 16.778 12.938 1.00 93.50 69 PHE A N 1
ATOM 523 C CA . PHE A 1 69 ? -2.967 16.600 12.832 1.00 93.50 69 PHE A CA 1
ATOM 524 C C . PHE A 1 69 ? -2.572 16.038 11.462 1.00 93.50 69 PHE A C 1
ATOM 526 O O . PHE A 1 69 ? -1.736 16.616 10.765 1.00 93.50 69 PHE A O 1
ATOM 533 N N . LEU A 1 70 ? -3.191 14.930 11.041 1.00 92.19 70 LEU A N 1
ATOM 534 C CA . LEU A 1 70 ? -2.840 14.258 9.789 1.00 92.19 70 LEU A CA 1
ATOM 535 C C . LEU A 1 70 ? -3.190 15.106 8.553 1.00 92.19 70 LEU A C 1
ATOM 537 O O . LEU A 1 70 ? -2.561 14.936 7.508 1.00 92.19 70 LEU A O 1
ATOM 541 N N . LYS A 1 71 ? -4.166 16.019 8.632 1.00 89.75 71 LYS A N 1
ATOM 542 C CA . LYS A 1 71 ? -4.490 16.944 7.526 1.00 89.75 71 LYS A CA 1
ATOM 543 C C . LYS A 1 71 ? -3.388 17.971 7.262 1.00 89.75 71 LYS A C 1
ATOM 545 O O . LYS A 1 71 ? -3.232 18.404 6.122 1.00 89.75 71 LYS A O 1
ATOM 550 N N . HIS A 1 72 ? -2.628 18.341 8.291 1.00 87.81 72 HIS A N 1
ATOM 551 C CA . HIS A 1 72 ? -1.629 19.414 8.235 1.00 87.81 72 HIS A CA 1
ATOM 552 C C . HIS A 1 72 ? -0.182 18.910 8.301 1.00 87.81 72 HIS A C 1
ATOM 554 O O . HIS A 1 72 ? 0.759 19.675 8.069 1.00 87.81 72 HIS A O 1
ATOM 560 N N . HIS A 1 73 ? 0.013 17.626 8.596 1.00 88.69 73 HIS A N 1
ATOM 561 C CA . HIS A 1 73 ? 1.328 17.036 8.803 1.00 88.69 73 HIS A CA 1
ATOM 562 C C . HIS A 1 73 ? 1.446 15.670 8.133 1.00 88.69 73 HIS A C 1
ATOM 564 O O . HIS A 1 73 ? 0.618 14.788 8.352 1.00 88.69 73 HIS A O 1
ATOM 570 N N . SER A 1 74 ? 2.508 15.470 7.350 1.00 88.19 74 SER A N 1
ATOM 571 C CA . SER A 1 74 ? 2.823 14.160 6.765 1.00 88.19 74 SER A CA 1
ATOM 572 C C . SER A 1 74 ? 3.525 13.276 7.795 1.00 88.19 74 SER A C 1
ATOM 574 O O . SER A 1 74 ? 4.460 13.739 8.452 1.00 88.19 74 SER A O 1
ATOM 576 N N . ILE A 1 75 ? 3.121 12.009 7.915 1.00 89.62 75 ILE A N 1
ATOM 577 C CA . ILE A 1 75 ? 3.839 10.993 8.697 1.00 89.62 75 ILE A CA 1
ATOM 578 C C . ILE A 1 75 ? 4.452 9.968 7.742 1.00 89.62 75 ILE A C 1
ATOM 580 O O . ILE A 1 75 ? 3.756 9.122 7.189 1.00 89.62 75 ILE A O 1
ATOM 584 N N . ASP A 1 76 ? 5.767 10.018 7.573 1.00 86.56 76 ASP A N 1
ATOM 585 C CA . ASP A 1 76 ? 6.551 9.029 6.841 1.00 86.56 76 ASP A CA 1
ATOM 586 C C . ASP A 1 76 ? 6.800 7.810 7.737 1.00 86.56 76 ASP A C 1
ATOM 588 O O . ASP A 1 76 ? 7.502 7.884 8.753 1.00 86.56 76 ASP A O 1
ATOM 592 N N . SER A 1 77 ? 6.195 6.682 7.367 1.00 84.50 77 SER A N 1
ATOM 593 C CA . SER A 1 77 ? 6.414 5.398 8.036 1.00 84.50 77 SER A CA 1
ATOM 594 C C . SER A 1 77 ? 7.470 4.537 7.334 1.00 84.50 77 SER A C 1
ATOM 596 O O . SER A 1 77 ? 7.967 3.576 7.925 1.00 84.50 77 SER A O 1
ATOM 598 N N . GLY A 1 78 ? 7.880 4.874 6.108 1.00 76.00 78 GLY A N 1
ATOM 599 C CA . GLY A 1 78 ? 8.742 4.045 5.268 1.00 76.00 78 GLY A CA 1
ATOM 600 C C . GLY A 1 78 ? 10.069 3.689 5.933 1.00 76.00 78 GLY A C 1
ATOM 601 O O . GLY A 1 78 ? 10.467 2.521 5.937 1.00 76.00 78 GLY A O 1
ATOM 602 N N . MET A 1 79 ? 10.722 4.662 6.572 1.00 68.88 79 MET A N 1
ATOM 603 C CA . MET A 1 79 ? 12.016 4.447 7.234 1.00 68.88 79 MET A CA 1
ATOM 604 C C . MET A 1 79 ? 11.957 3.549 8.477 1.00 68.88 79 MET A C 1
ATOM 606 O O . MET A 1 79 ? 12.907 2.809 8.761 1.00 68.88 79 MET A O 1
ATOM 610 N N . MET A 1 80 ? 10.843 3.578 9.209 1.00 74.50 80 MET A N 1
ATOM 611 C CA . MET A 1 80 ? 10.646 2.697 10.360 1.00 74.50 80 MET A CA 1
ATOM 612 C C . MET A 1 80 ? 10.631 1.231 9.925 1.00 74.50 80 MET A C 1
ATOM 614 O O . MET A 1 80 ? 11.252 0.375 10.552 1.00 74.50 80 MET A O 1
ATOM 618 N N . PHE A 1 81 ? 9.953 0.949 8.817 1.00 70.19 81 PHE A N 1
ATOM 619 C CA . PHE A 1 81 ? 9.735 -0.411 8.342 1.00 70.19 81 PHE A CA 1
ATOM 620 C C . PHE A 1 81 ? 10.805 -0.895 7.351 1.00 70.19 81 PHE A C 1
ATOM 622 O O . PHE A 1 81 ? 10.891 -2.094 7.097 1.00 70.19 81 PHE A O 1
ATOM 629 N N . SER A 1 82 ? 11.669 -0.012 6.832 1.00 60.19 82 SER A N 1
ATOM 630 C CA . SER A 1 82 ? 12.799 -0.391 5.966 1.00 60.19 82 SER A CA 1
ATOM 631 C C . SER A 1 82 ? 13.992 -0.980 6.726 1.00 60.19 82 SER A C 1
ATOM 633 O O . SER A 1 82 ? 14.791 -1.711 6.144 1.00 60.19 82 SER A O 1
ATOM 635 N N . SER A 1 83 ? 14.143 -0.636 8.008 1.00 47.94 83 SER A N 1
ATOM 636 C CA . SER A 1 83 ? 15.249 -1.087 8.869 1.00 47.94 83 SER A CA 1
ATOM 637 C C . SER A 1 83 ? 14.910 -2.330 9.701 1.00 47.94 83 SER A C 1
ATOM 639 O O . SER A 1 83 ? 15.802 -2.973 10.255 1.00 47.94 83 SER A O 1
ATOM 641 N N . ALA A 1 84 ? 13.633 -2.710 9.752 1.00 42.84 84 ALA A N 1
ATOM 642 C CA . ALA A 1 84 ? 13.151 -3.827 10.542 1.00 42.84 84 ALA A CA 1
ATOM 643 C C . ALA A 1 84 ? 13.185 -5.135 9.729 1.00 42.84 84 ALA A C 1
ATOM 645 O O . ALA A 1 84 ? 12.365 -5.370 8.845 1.00 42.84 84 ALA A O 1
ATOM 646 N N . SER A 1 85 ? 14.107 -6.041 10.071 1.00 41.06 85 SER A N 1
ATOM 647 C CA . SER A 1 85 ? 14.105 -7.443 9.615 1.00 41.06 85 SER A CA 1
ATOM 648 C C . SER A 1 85 ? 13.008 -8.292 10.276 1.00 41.06 85 SER A C 1
ATOM 650 O O . SER A 1 85 ? 13.022 -9.523 10.196 1.00 41.06 85 SER A O 1
ATOM 652 N N . THR A 1 86 ? 12.067 -7.666 10.975 1.00 41.28 86 THR A N 1
ATOM 653 C CA . THR A 1 86 ? 11.163 -8.363 11.875 1.00 41.28 86 THR A CA 1
ATOM 654 C C . THR A 1 86 ? 9.870 -8.708 11.164 1.00 41.28 86 THR A C 1
ATOM 656 O O . THR A 1 86 ? 8.999 -7.8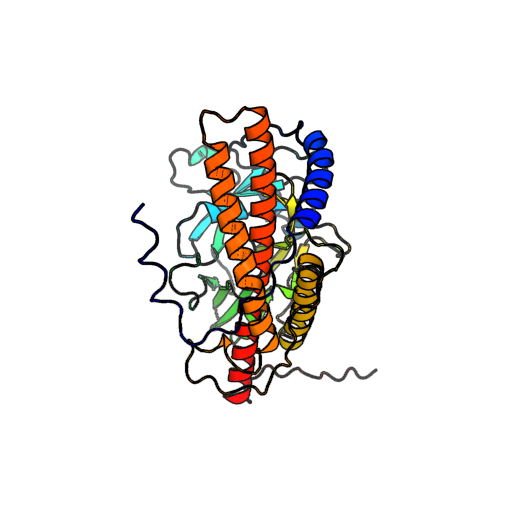69 10.936 1.00 41.28 86 THR A O 1
ATOM 659 N N . ASN A 1 87 ? 9.729 -9.999 10.877 1.00 42.50 87 ASN A N 1
ATOM 660 C CA . ASN A 1 87 ? 8.419 -10.623 10.892 1.00 42.50 87 ASN A CA 1
ATOM 661 C C . ASN A 1 87 ? 7.720 -10.260 12.213 1.00 42.50 87 ASN A C 1
ATOM 663 O O . ASN A 1 87 ? 8.341 -10.338 13.271 1.00 42.50 87 ASN A O 1
ATOM 667 N N . ALA A 1 88 ? 6.425 -9.978 12.118 1.00 51.97 88 ALA A N 1
ATOM 668 C CA . ALA A 1 88 ? 5.470 -9.793 13.206 1.00 51.97 88 ALA A CA 1
ATOM 669 C C . ALA A 1 88 ? 5.246 -8.364 13.705 1.00 51.97 88 ALA A C 1
ATOM 671 O O . ALA A 1 88 ? 6.132 -7.520 13.799 1.00 51.97 88 ALA A O 1
ATOM 672 N N . SER A 1 89 ? 3.975 -8.158 14.026 1.00 61.28 89 SER A N 1
ATOM 673 C CA . SER A 1 89 ? 3.424 -6.986 14.667 1.00 61.28 89 SER A CA 1
ATOM 674 C C . SER A 1 89 ? 4.005 -6.828 16.066 1.00 61.28 89 SER A C 1
ATOM 676 O O . SER A 1 89 ? 4.032 -7.795 16.831 1.00 61.28 89 SER A O 1
ATOM 678 N N . LEU A 1 90 ? 4.466 -5.628 16.408 1.00 68.12 90 LEU A N 1
ATOM 679 C CA . LEU A 1 90 ? 5.142 -5.376 17.679 1.00 68.12 90 LEU A CA 1
ATOM 680 C C . LEU A 1 90 ? 4.375 -4.311 18.468 1.00 68.12 90 LEU A C 1
ATOM 682 O O . LEU A 1 90 ? 4.202 -3.204 17.954 1.00 68.12 90 LEU A O 1
ATOM 686 N N . PRO A 1 91 ? 3.908 -4.602 19.696 1.00 77.38 91 PRO A N 1
ATOM 687 C CA . PRO A 1 91 ? 3.564 -3.540 20.628 1.00 77.38 91 PRO A CA 1
ATOM 688 C C . PRO A 1 91 ? 4.845 -2.787 21.001 1.00 77.38 91 PRO A C 1
ATOM 690 O O . PRO A 1 91 ? 5.916 -3.381 21.138 1.00 77.38 91 PRO A O 1
ATOM 693 N N . GLY A 1 92 ? 4.744 -1.480 21.178 1.00 84.75 92 GLY A N 1
ATOM 694 C CA . GLY A 1 92 ? 5.875 -0.633 21.518 1.00 84.75 92 GLY A CA 1
ATOM 695 C C . GLY A 1 92 ? 5.440 0.802 21.746 1.00 84.75 92 GLY A C 1
ATOM 696 O O . GLY A 1 92 ? 4.292 1.075 22.096 1.00 84.75 92 GLY A O 1
ATOM 697 N N . PHE A 1 93 ? 6.374 1.724 21.548 1.00 86.56 93 PHE A N 1
ATOM 698 C CA . PHE A 1 93 ? 6.103 3.149 21.640 1.00 86.56 93 PHE A CA 1
ATOM 699 C C . PHE A 1 93 ? 6.405 3.814 20.302 1.00 86.56 93 PHE A C 1
ATOM 701 O O . PHE A 1 93 ? 7.426 3.527 19.683 1.00 86.56 93 PHE A O 1
ATOM 708 N N . ALA A 1 94 ? 5.516 4.686 19.846 1.00 88.75 94 ALA A N 1
ATOM 709 C CA . ALA A 1 94 ? 5.715 5.517 18.669 1.00 88.75 94 ALA A CA 1
ATOM 710 C C . ALA A 1 94 ? 6.227 6.891 19.093 1.00 88.75 94 ALA A C 1
ATOM 712 O O . ALA A 1 94 ? 5.718 7.469 20.053 1.00 88.75 94 ALA A O 1
ATOM 713 N N . LYS A 1 95 ? 7.201 7.427 18.359 1.00 89.69 95 LYS A N 1
ATOM 714 C CA . LYS A 1 95 ? 7.620 8.829 18.449 1.00 89.69 95 LYS A CA 1
ATOM 715 C C . LYS A 1 95 ? 7.650 9.459 17.059 1.00 89.69 95 LYS A C 1
ATOM 717 O O . LYS A 1 95 ? 7.908 8.769 16.071 1.00 89.69 95 LYS A O 1
ATOM 722 N N . LEU A 1 96 ? 7.428 10.768 17.002 1.00 89.88 96 LEU A N 1
ATOM 723 C CA . LEU A 1 96 ? 7.589 11.565 15.787 1.00 89.88 96 LEU A CA 1
ATOM 724 C C . LEU A 1 96 ? 8.946 12.266 15.813 1.00 89.88 96 LEU A C 1
ATOM 726 O O . LEU A 1 96 ? 9.317 12.843 16.832 1.00 89.88 96 LEU A O 1
ATOM 730 N N . VAL A 1 97 ? 9.676 12.253 14.703 1.00 87.06 97 VAL A N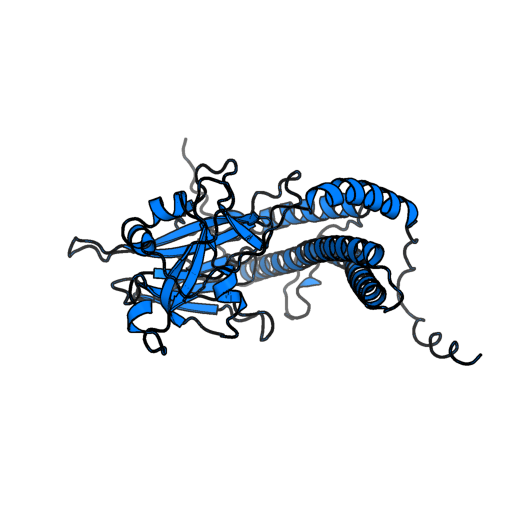 1
ATOM 731 C CA . VAL A 1 97 ? 10.912 13.030 14.522 1.00 87.06 97 VAL A CA 1
ATOM 732 C C . VAL A 1 97 ? 10.678 14.012 13.384 1.00 87.06 97 VAL A C 1
ATOM 734 O O . VAL A 1 97 ? 10.349 13.598 12.277 1.00 87.06 97 VAL A O 1
ATOM 737 N N . ALA A 1 98 ? 10.796 15.310 13.657 1.00 85.69 98 ALA A N 1
ATOM 738 C CA . ALA A 1 98 ? 10.598 16.332 12.634 1.00 85.69 98 ALA A CA 1
ATOM 739 C C . ALA A 1 98 ? 11.718 16.262 11.587 1.00 85.69 98 ALA A C 1
ATOM 741 O O . ALA A 1 98 ? 12.902 16.251 11.935 1.00 85.69 98 ALA A O 1
ATOM 742 N N . MET A 1 99 ? 11.337 16.229 10.314 1.00 77.81 99 MET A N 1
ATOM 743 C CA . MET A 1 99 ? 12.281 16.306 9.206 1.00 77.81 99 MET A CA 1
ATOM 744 C C . MET A 1 99 ? 12.738 17.753 8.994 1.00 77.81 99 MET A C 1
ATOM 746 O O . MET A 1 99 ? 11.938 18.666 9.194 1.00 77.81 99 MET A O 1
ATOM 750 N N . PRO A 1 100 ? 14.003 17.983 8.593 1.00 69.12 100 PRO A N 1
ATOM 751 C CA . PRO A 1 100 ? 14.484 19.298 8.199 1.00 69.12 100 PRO A CA 1
ATOM 752 C C . PRO A 1 100 ? 13.578 19.861 7.111 1.00 69.12 100 PRO A C 1
ATOM 754 O O . PRO A 1 100 ? 13.293 19.159 6.140 1.00 69.12 100 PRO A O 1
ATOM 757 N N . ASP A 1 101 ? 13.137 21.102 7.305 1.00 60.31 101 ASP A N 1
ATOM 758 C CA . ASP A 1 101 ? 12.183 21.787 6.438 1.00 60.31 101 ASP A CA 1
ATOM 759 C C . ASP A 1 101 ? 12.582 21.669 4.958 1.00 60.31 101 ASP A C 1
ATOM 761 O O . ASP A 1 101 ? 13.575 22.253 4.511 1.00 60.31 101 ASP A O 1
ATOM 765 N N . ASP A 1 102 ? 11.770 20.956 4.175 1.00 52.03 102 ASP A N 1
ATOM 766 C CA . ASP A 1 102 ? 11.599 21.329 2.777 1.00 52.03 102 ASP A CA 1
ATOM 767 C C . ASP A 1 102 ? 10.756 22.609 2.779 1.00 52.03 102 ASP A C 1
ATOM 769 O O . ASP A 1 102 ? 9.896 22.784 3.638 1.00 52.03 102 ASP A O 1
ATOM 773 N N . LYS A 1 103 ? 11.016 23.548 1.874 1.00 48.31 103 LYS A N 1
ATOM 774 C CA . LYS A 1 103 ? 10.588 24.966 1.957 1.00 48.31 103 LYS A CA 1
ATOM 775 C C . LYS A 1 103 ? 9.065 25.213 1.867 1.00 48.31 103 LYS A C 1
ATOM 777 O O . LYS A 1 103 ? 8.645 26.339 1.603 1.00 48.31 103 LYS A O 1
ATOM 782 N N . ASN A 1 104 ? 8.242 24.188 2.065 1.00 49.81 104 ASN A N 1
ATOM 783 C CA . ASN A 1 104 ? 6.788 24.223 2.060 1.00 49.81 104 ASN A CA 1
ATOM 784 C C . ASN A 1 104 ? 6.233 24.216 3.493 1.00 49.81 104 ASN A C 1
ATOM 786 O O . ASN A 1 104 ? 6.766 23.570 4.384 1.00 49.81 104 ASN A O 1
ATOM 790 N N . ALA A 1 105 ? 5.123 24.922 3.704 1.00 50.72 105 ALA A N 1
ATOM 791 C CA . ALA A 1 105 ? 4.532 25.230 5.011 1.00 50.72 105 ALA A CA 1
ATOM 792 C C . ALA A 1 105 ? 4.018 24.029 5.846 1.00 50.72 105 ALA A C 1
ATOM 794 O O . ALA A 1 105 ? 3.459 24.240 6.921 1.00 50.72 105 ALA A O 1
ATOM 795 N N . LEU A 1 106 ? 4.177 22.787 5.379 1.00 65.06 106 LEU A N 1
ATOM 796 C CA . LEU A 1 106 ? 3.696 21.581 6.055 1.00 65.06 106 LEU A CA 1
ATOM 797 C C . LEU A 1 106 ? 4.887 20.804 6.620 1.00 65.06 106 LEU A C 1
ATOM 799 O O . LEU A 1 106 ? 5.779 20.399 5.875 1.00 65.06 106 LEU A O 1
ATOM 803 N N . LYS A 1 107 ? 4.891 20.580 7.938 1.00 74.56 107 LYS A N 1
ATOM 804 C CA . LYS A 1 107 ? 5.918 19.758 8.590 1.00 74.56 107 LYS A CA 1
ATOM 805 C C . LYS A 1 107 ? 5.760 18.290 8.181 1.00 74.56 107 LYS A C 1
ATOM 807 O O . LYS A 1 107 ? 4.655 17.745 8.226 1.00 74.56 107 LYS A O 1
ATOM 812 N N . ASN A 1 108 ? 6.882 17.651 7.859 1.00 81.75 108 ASN A N 1
ATOM 813 C CA . ASN A 1 108 ? 6.969 16.209 7.645 1.00 81.75 108 ASN A CA 1
ATOM 814 C C . ASN A 1 108 ? 7.610 15.560 8.875 1.00 81.75 108 ASN A C 1
ATOM 816 O O . ASN A 1 108 ? 8.636 16.033 9.371 1.00 81.75 108 ASN A O 1
ATOM 820 N N . TYR A 1 109 ? 7.029 14.469 9.356 1.00 86.50 109 TYR A N 1
ATOM 821 C CA . TYR A 1 109 ? 7.555 13.695 10.474 1.00 86.50 109 TYR A CA 1
ATOM 822 C C . TYR A 1 109 ? 7.946 12.305 10.016 1.00 86.50 109 TYR A C 1
ATOM 824 O O . TYR A 1 109 ? 7.218 11.672 9.261 1.00 86.50 109 TYR A O 1
ATOM 832 N N . MET A 1 110 ? 9.049 11.795 10.547 1.00 84.94 110 MET A N 1
ATOM 833 C CA . MET A 1 110 ? 9.326 10.367 10.528 1.00 84.94 110 MET A CA 1
ATOM 834 C C . MET A 1 110 ? 8.678 9.717 11.736 1.00 84.94 110 MET A C 1
ATOM 836 O O . MET A 1 110 ? 8.880 10.161 12.872 1.00 84.94 110 MET A O 1
ATOM 840 N N . LEU A 1 111 ? 7.965 8.626 11.499 1.00 85.56 111 LEU A N 1
ATOM 841 C CA . LEU A 1 111 ? 7.574 7.713 12.555 1.00 85.56 111 LEU A CA 1
ATOM 842 C C . LEU A 1 111 ? 8.778 6.853 12.951 1.00 85.56 111 LEU A C 1
ATOM 844 O O . LEU A 1 111 ? 9.505 6.358 12.093 1.00 85.56 111 LEU A O 1
ATOM 848 N N . MET A 1 112 ? 8.990 6.661 14.250 1.00 81.94 112 MET A N 1
ATOM 849 C CA . MET A 1 112 ? 10.032 5.779 14.780 1.00 81.94 112 MET A CA 1
ATOM 850 C C . MET A 1 112 ? 9.477 4.948 15.936 1.00 81.94 112 MET A C 1
ATOM 852 O O . MET A 1 112 ? 8.718 5.462 16.762 1.00 81.94 112 MET A O 1
ATOM 856 N N . SER A 1 113 ? 9.913 3.690 16.051 1.00 78.50 113 SER A N 1
ATOM 857 C CA . SER A 1 113 ? 9.739 2.928 17.289 1.00 78.50 113 SER A CA 1
ATOM 858 C C . SER A 1 113 ? 10.680 3.448 18.370 1.00 78.50 113 SER A C 1
ATOM 860 O O . SER A 1 113 ? 11.851 3.741 18.114 1.00 78.50 113 SER A O 1
ATOM 862 N N . HIS A 1 114 ? 10.187 3.495 19.596 1.00 69.88 114 HIS A N 1
ATOM 863 C CA . HIS A 1 114 ? 10.952 3.769 20.797 1.00 69.88 114 HIS A CA 1
ATOM 864 C C . HIS A 1 114 ? 10.955 2.527 21.698 1.00 69.88 114 HIS A C 1
ATOM 866 O O . HIS A 1 114 ? 9.901 1.948 21.972 1.00 69.88 114 HIS A O 1
ATOM 872 N N . ASP A 1 115 ? 12.149 2.125 22.141 1.00 66.69 115 ASP A N 1
ATOM 873 C CA . ASP A 1 115 ? 12.330 1.124 23.192 1.00 66.69 115 ASP A CA 1
ATOM 874 C C . ASP A 1 115 ? 12.471 1.843 24.547 1.00 66.69 115 ASP A C 1
ATOM 876 O O . ASP A 1 115 ? 13.496 2.499 24.782 1.00 66.69 115 ASP A O 1
ATOM 880 N N . PRO A 1 116 ? 11.473 1.731 25.444 1.00 56.09 116 PRO A N 1
ATOM 881 C CA . PRO A 1 116 ? 11.492 2.375 26.755 1.00 56.09 116 PRO A CA 1
ATOM 882 C C . PRO A 1 116 ? 12.544 1.786 27.708 1.00 56.09 116 PRO A C 1
ATOM 884 O O . PRO A 1 116 ? 12.726 2.318 28.800 1.00 56.09 116 PRO A O 1
ATOM 887 N N . HIS A 1 117 ? 13.240 0.706 27.334 1.00 55.91 117 HIS A N 1
ATOM 888 C CA . HIS A 1 117 ? 14.288 0.071 28.141 1.00 55.91 117 HIS A CA 1
ATOM 889 C C . HIS A 1 117 ? 15.708 0.288 27.591 1.00 55.91 117 HIS A C 1
ATOM 891 O O . HIS A 1 117 ? 16.670 -0.279 28.114 1.00 55.91 117 HIS A O 1
ATOM 897 N N . GLY A 1 118 ? 15.863 1.120 26.555 1.00 56.59 118 GLY A N 1
ATOM 898 C CA . GLY A 1 118 ? 17.161 1.451 25.970 1.00 56.59 118 GLY A CA 1
ATOM 899 C C . GLY A 1 118 ? 18.035 2.354 26.852 1.00 56.59 118 GLY A C 1
ATOM 900 O O . GLY A 1 118 ? 17.574 3.003 27.787 1.00 56.59 118 GLY A O 1
ATOM 901 N N . VAL A 1 119 ? 19.320 2.457 26.498 1.00 48.25 119 VAL A N 1
ATOM 902 C CA . VAL A 1 119 ? 20.374 3.161 27.267 1.00 48.25 119 VAL A CA 1
ATOM 903 C C . VAL A 1 119 ? 20.096 4.672 27.478 1.00 48.25 119 VAL A C 1
ATOM 905 O O . VAL A 1 119 ? 20.714 5.282 28.340 1.00 48.25 119 VAL A O 1
ATOM 908 N N . ASN A 1 120 ? 19.108 5.255 26.777 1.00 48.56 120 ASN A N 1
ATOM 909 C CA . ASN A 1 120 ? 18.648 6.652 26.904 1.00 48.56 120 ASN A CA 1
ATOM 910 C C . ASN A 1 120 ? 17.138 6.779 27.259 1.00 48.56 120 ASN A C 1
ATOM 912 O O . ASN A 1 120 ? 16.474 7.731 26.838 1.00 48.56 120 ASN A O 1
ATOM 916 N N . ALA A 1 121 ? 16.567 5.823 28.001 1.00 50.31 121 ALA A N 1
ATOM 917 C CA . ALA A 1 121 ? 15.128 5.728 28.306 1.00 50.31 121 ALA A CA 1
ATOM 918 C C . ALA A 1 121 ? 14.488 6.986 28.945 1.00 50.31 121 ALA A C 1
ATOM 920 O O . ALA A 1 121 ? 13.337 7.318 28.653 1.00 50.31 121 ALA A O 1
ATOM 921 N N . GLU A 1 122 ? 15.221 7.725 29.784 1.00 47.00 122 GLU A N 1
ATOM 922 C CA . GLU A 1 122 ? 14.667 8.866 30.538 1.00 47.00 122 GLU A CA 1
ATOM 923 C C . GLU A 1 122 ? 14.501 10.148 29.703 1.00 47.00 122 GLU A C 1
ATOM 925 O O . GLU A 1 122 ? 13.569 10.912 29.935 1.00 47.00 122 GLU A O 1
ATOM 930 N N . GLN A 1 123 ? 15.343 10.374 28.686 1.00 47.19 123 GLN A N 1
ATOM 931 C CA . GLN A 1 123 ? 15.184 11.493 27.738 1.00 47.19 123 GLN A CA 1
ATOM 932 C C . GLN A 1 123 ? 14.326 11.128 26.520 1.00 47.19 123 GLN A C 1
ATOM 934 O O . GLN A 1 123 ? 13.862 12.017 25.809 1.00 47.19 123 GLN A O 1
ATOM 939 N N . SER A 1 124 ? 14.122 9.832 26.268 1.00 50.66 124 SER A N 1
ATOM 940 C CA . SER A 1 124 ? 13.516 9.324 25.034 1.00 50.66 124 SER A CA 1
ATOM 941 C C . SER A 1 124 ? 12.061 8.838 25.200 1.00 50.66 124 SER A C 1
ATOM 943 O O . SER A 1 124 ? 11.383 8.641 24.195 1.00 50.66 124 SER A O 1
ATOM 945 N N . SER A 1 125 ? 11.555 8.741 26.440 1.00 57.72 125 SER A N 1
ATOM 946 C CA . SER A 1 125 ? 10.135 8.478 26.750 1.00 57.72 125 SER A CA 1
ATOM 947 C C . SER A 1 125 ? 9.251 9.734 26.756 1.00 57.72 125 SER A C 1
ATOM 949 O O . SER A 1 125 ? 8.041 9.638 26.541 1.00 57.72 125 SER A O 1
ATOM 951 N N . ALA A 1 126 ? 9.834 10.922 26.958 1.00 70.38 126 ALA A N 1
ATOM 952 C CA . ALA A 1 126 ? 9.129 12.181 26.750 1.00 70.38 126 ALA A CA 1
ATOM 953 C C . ALA A 1 126 ? 8.780 12.306 25.257 1.00 70.38 126 ALA A C 1
ATOM 955 O O . ALA A 1 126 ? 9.666 12.273 24.406 1.00 70.38 126 ALA A O 1
ATOM 956 N N . ASN A 1 127 ? 7.490 12.450 24.943 1.00 86.44 127 ASN A N 1
ATOM 957 C CA . ASN A 1 127 ? 6.960 12.498 23.574 1.00 86.44 127 ASN A CA 1
ATOM 958 C C . ASN A 1 127 ? 7.003 11.156 22.815 1.00 86.44 127 ASN A C 1
ATOM 960 O O . ASN A 1 127 ? 7.229 11.119 21.602 1.00 86.44 127 ASN A O 1
ATOM 964 N N . ALA A 1 128 ? 6.748 10.054 23.521 1.00 88.00 128 ALA A N 1
ATOM 965 C CA . ALA A 1 128 ? 6.432 8.766 22.915 1.00 88.00 128 ALA A CA 1
ATOM 966 C C . ALA A 1 128 ? 5.077 8.243 23.424 1.00 88.00 128 ALA A C 1
ATOM 968 O O . ALA A 1 128 ? 4.718 8.464 24.581 1.00 88.00 128 ALA A O 1
ATOM 969 N N . ILE A 1 129 ? 4.321 7.545 22.574 1.00 90.12 129 ILE A N 1
ATOM 970 C CA . ILE A 1 129 ? 2.974 7.039 22.895 1.00 90.12 129 ILE A CA 1
ATOM 971 C C . ILE A 1 129 ? 2.899 5.521 22.714 1.00 90.12 129 ILE A C 1
ATOM 973 O O . ILE A 1 129 ? 3.507 5.014 21.771 1.00 90.12 129 ILE A O 1
ATOM 977 N N . PRO A 1 130 ? 2.156 4.777 23.555 1.00 90.06 130 PRO A N 1
ATOM 978 C CA . PRO A 1 130 ? 1.930 3.352 23.332 1.00 90.06 130 PRO A CA 1
ATOM 979 C C . PRO A 1 130 ? 1.237 3.106 21.989 1.00 90.06 130 PRO A C 1
ATOM 981 O O . PRO A 1 130 ? 0.172 3.666 21.718 1.00 90.06 130 PRO A O 1
ATOM 984 N N . ALA A 1 131 ? 1.822 2.244 21.166 1.00 91.31 131 ALA A N 1
ATOM 985 C CA . ALA A 1 131 ? 1.301 1.898 19.853 1.00 91.31 131 ALA A CA 1
ATOM 986 C C . ALA A 1 131 ? 1.616 0.443 19.500 1.00 91.31 131 ALA A C 1
ATOM 988 O O . ALA A 1 131 ? 2.505 -0.179 20.082 1.00 91.31 131 ALA A O 1
ATOM 989 N N . ALA A 1 132 ? 0.907 -0.091 18.515 1.00 90.44 132 ALA A N 1
ATOM 990 C CA . ALA A 1 132 ? 1.309 -1.303 17.824 1.00 90.44 132 ALA A CA 1
ATOM 991 C C . ALA A 1 132 ? 1.741 -0.986 16.392 1.00 90.44 132 ALA A C 1
ATOM 993 O O . ALA A 1 132 ? 1.286 -0.019 15.781 1.00 90.44 132 ALA A O 1
ATOM 994 N N . PHE A 1 133 ? 2.615 -1.820 15.844 1.00 88.44 133 PHE A N 1
ATOM 995 C CA . PHE A 1 133 ? 3.124 -1.652 14.489 1.00 88.44 133 PHE A CA 1
ATOM 996 C C . PHE A 1 133 ? 2.754 -2.859 13.645 1.00 88.44 133 PHE A C 1
ATOM 998 O O . PHE A 1 133 ? 2.982 -3.988 14.074 1.00 88.44 133 PHE A O 1
ATOM 1005 N N . LEU A 1 134 ? 2.188 -2.627 12.462 1.00 88.94 134 LEU A N 1
ATOM 1006 C CA . LEU A 1 134 ? 1.842 -3.672 11.502 1.00 88.94 134 LEU A CA 1
ATOM 1007 C C . LEU A 1 134 ? 2.708 -3.519 10.248 1.00 88.94 134 LEU A C 1
ATOM 1009 O O . LEU A 1 134 ? 2.473 -2.651 9.410 1.00 88.94 134 LEU A O 1
ATOM 1013 N N . CYS A 1 135 ? 3.724 -4.370 10.134 1.00 83.06 135 CYS A N 1
ATOM 1014 C CA . CYS A 1 135 ? 4.637 -4.386 8.995 1.00 83.06 135 CYS A CA 1
ATOM 1015 C C . CYS A 1 135 ? 4.066 -5.217 7.843 1.00 83.06 135 CYS A C 1
ATOM 1017 O O . CYS A 1 135 ? 3.490 -6.282 8.076 1.00 83.06 135 CYS A O 1
ATOM 1019 N N . LEU A 1 136 ? 4.360 -4.836 6.601 1.00 77.94 136 LEU A N 1
ATOM 1020 C CA . LEU A 1 136 ? 4.224 -5.751 5.472 1.00 77.94 136 LEU A CA 1
ATOM 1021 C C . LEU A 1 136 ? 5.217 -6.915 5.618 1.00 77.94 136 LEU A C 1
ATOM 1023 O O . LEU A 1 136 ? 6.407 -6.696 5.835 1.00 77.94 136 LEU A O 1
ATOM 1027 N N . ASN A 1 137 ? 4.753 -8.156 5.445 1.00 71.25 137 ASN A N 1
ATOM 1028 C CA . ASN A 1 137 ? 5.640 -9.322 5.445 1.00 71.25 137 ASN A CA 1
ATOM 1029 C C . ASN A 1 137 ? 6.668 -9.199 4.290 1.00 71.25 137 ASN A C 1
ATOM 1031 O O . ASN A 1 137 ? 6.261 -9.129 3.120 1.00 71.25 137 ASN A O 1
ATOM 1035 N N . PRO A 1 138 ? 7.988 -9.142 4.563 1.00 52.22 138 PRO A N 1
ATOM 1036 C CA . PRO A 1 138 ? 8.989 -8.884 3.536 1.00 52.22 138 PRO A CA 1
ATOM 1037 C C . PRO A 1 138 ? 9.171 -10.098 2.609 1.00 52.22 138 PRO A C 1
ATOM 1039 O O . PRO A 1 138 ? 9.986 -10.971 2.874 1.00 52.22 138 PRO A O 1
ATOM 1042 N N . ARG A 1 139 ? 8.405 -10.132 1.507 1.00 49.94 139 ARG A N 1
ATOM 1043 C CA . ARG A 1 139 ? 8.595 -10.769 0.171 1.00 49.94 139 ARG A CA 1
ATOM 1044 C C . ARG A 1 139 ? 9.439 -12.056 -0.032 1.00 49.94 139 ARG A C 1
ATOM 1046 O O . ARG A 1 139 ? 9.657 -12.414 -1.186 1.00 49.94 139 ARG A O 1
ATOM 1053 N N . ARG A 1 140 ? 9.915 -12.801 0.971 1.00 39.53 140 ARG A N 1
ATOM 1054 C CA . ARG A 1 140 ? 10.856 -13.926 0.750 1.00 39.53 140 ARG A CA 1
ATOM 1055 C C . ARG A 1 140 ? 10.531 -15.232 1.459 1.00 39.53 140 ARG A C 1
ATOM 1057 O O . ARG A 1 140 ? 11.143 -16.241 1.126 1.00 39.53 140 ARG A O 1
ATOM 1064 N N . ILE A 1 141 ? 9.547 -15.268 2.352 1.00 36.53 141 ILE A N 1
ATOM 1065 C CA . ILE A 1 141 ? 9.126 -16.516 2.998 1.00 36.53 141 ILE A CA 1
ATOM 1066 C C . ILE A 1 141 ? 7.621 -16.663 2.797 1.00 36.53 141 ILE A C 1
ATOM 1068 O O . ILE A 1 141 ? 6.820 -16.374 3.673 1.00 36.53 141 ILE A O 1
ATOM 1072 N N . ASN A 1 142 ? 7.264 -17.100 1.589 1.00 37.66 142 ASN A N 1
ATOM 1073 C CA . ASN A 1 142 ? 5.920 -17.491 1.174 1.00 37.66 142 ASN A CA 1
ATOM 1074 C C . ASN A 1 142 ? 4.884 -16.335 1.087 1.00 37.66 142 ASN A C 1
ATOM 1076 O O . ASN A 1 142 ? 4.304 -15.950 2.101 1.00 37.66 142 ASN A O 1
ATOM 1080 N N . PRO A 1 143 ? 4.547 -15.830 -0.121 1.00 49.84 143 PRO A N 1
ATOM 1081 C CA . PRO A 1 143 ? 3.542 -14.770 -0.326 1.00 49.84 143 PRO A CA 1
ATOM 1082 C C . PRO A 1 143 ? 2.107 -15.168 0.081 1.00 49.84 143 PRO A C 1
ATOM 1084 O O . PRO A 1 143 ? 1.164 -14.423 -0.164 1.00 49.84 143 PRO A O 1
ATOM 1087 N N . ARG A 1 144 ? 1.920 -16.359 0.662 1.00 55.66 144 ARG A N 1
ATOM 1088 C CA . ARG A 1 144 ? 0.615 -16.924 1.011 1.00 55.66 144 ARG A CA 1
ATOM 1089 C C . ARG A 1 144 ? 0.104 -16.495 2.386 1.00 55.66 144 ARG A C 1
ATOM 1091 O O . ARG A 1 144 ? -1.097 -16.615 2.605 1.00 55.66 144 ARG A O 1
ATOM 1098 N N . VAL A 1 145 ? 0.962 -16.014 3.295 1.00 72.69 145 VAL A N 1
ATOM 1099 C CA . VAL A 1 145 ? 0.527 -15.611 4.645 1.00 72.69 145 VAL A CA 1
ATOM 1100 C C . VAL A 1 145 ? 0.784 -14.114 4.879 1.00 72.69 145 VAL A C 1
ATOM 1102 O O . VAL A 1 145 ? 1.932 -13.718 5.108 1.00 72.69 145 VAL A O 1
ATOM 1105 N N . PRO A 1 146 ? -0.264 -13.273 4.807 1.00 81.75 146 PRO A N 1
ATOM 1106 C CA . PRO A 1 146 ? -0.179 -11.844 5.111 1.00 81.75 146 PRO A CA 1
ATOM 1107 C C . PRO A 1 146 ? 0.235 -11.625 6.573 1.00 81.75 146 PRO A C 1
ATOM 1109 O O . PRO A 1 146 ? -0.093 -12.430 7.450 1.00 81.75 146 PRO A O 1
ATOM 1112 N N . ALA A 1 147 ? 0.928 -10.519 6.848 1.00 85.56 147 ALA A N 1
ATOM 1113 C CA . ALA A 1 147 ? 1.158 -10.099 8.227 1.00 85.56 147 ALA A CA 1
ATOM 1114 C C . ALA A 1 147 ? -0.175 -9.701 8.867 1.00 85.56 147 ALA A C 1
ATOM 1116 O O . ALA A 1 147 ? -1.060 -9.193 8.175 1.00 85.56 147 ALA A O 1
ATOM 1117 N N . TYR A 1 148 ? -0.328 -9.930 10.172 1.00 90.69 148 TYR A N 1
ATOM 1118 C CA . TYR A 1 148 ? -1.531 -9.516 10.883 1.00 90.69 148 TYR A CA 1
ATOM 1119 C C . TYR A 1 148 ? -1.282 -9.156 12.344 1.00 90.69 148 TYR A C 1
ATOM 1121 O O . TYR A 1 148 ? -0.315 -9.602 12.967 1.00 90.69 148 TYR A O 1
ATOM 1129 N N . ILE A 1 149 ? -2.206 -8.381 12.902 1.00 91.00 149 ILE A N 1
ATOM 1130 C CA . ILE A 1 149 ? -2.343 -8.128 14.334 1.00 91.00 149 ILE A CA 1
ATOM 1131 C C . ILE A 1 149 ? -3.789 -8.386 14.761 1.00 91.00 149 ILE A C 1
ATOM 1133 O O . ILE A 1 149 ? -4.730 -8.044 14.046 1.00 91.00 149 ILE A O 1
ATOM 1137 N N . ASP A 1 150 ? -3.955 -9.013 15.922 1.00 93.44 150 ASP A N 1
ATOM 1138 C CA . ASP A 1 150 ? -5.254 -9.149 16.577 1.00 93.44 150 ASP A CA 1
ATOM 1139 C C . ASP A 1 150 ? -5.432 -7.974 17.542 1.00 93.44 150 ASP A C 1
ATOM 1141 O O . ASP A 1 150 ? -4.552 -7.709 18.362 1.00 93.44 150 ASP A O 1
ATOM 1145 N N . ILE A 1 151 ? -6.554 -7.266 17.435 1.00 93.06 151 ILE A N 1
ATOM 1146 C CA . ILE A 1 151 ? -6.846 -6.066 18.222 1.00 93.06 151 ILE A CA 1
ATOM 1147 C C . ILE A 1 151 ? -8.206 -6.211 18.891 1.00 93.06 151 ILE A C 1
ATOM 1149 O O . ILE A 1 151 ? -9.154 -6.734 18.301 1.00 93.06 151 ILE A O 1
ATOM 1153 N N . SER A 1 152 ? -8.303 -5.747 20.136 1.00 93.19 152 SER A N 1
ATOM 1154 C CA . SER A 1 152 ? -9.570 -5.780 20.863 1.00 93.19 152 SER A CA 1
ATOM 1155 C C . SER A 1 152 ? -10.567 -4.821 20.222 1.00 93.19 152 SER A C 1
ATOM 1157 O O . SER A 1 152 ? -10.220 -3.674 19.934 1.00 93.19 152 SER A O 1
ATOM 1159 N N . ILE A 1 153 ? -11.810 -5.265 20.041 1.00 92.94 153 ILE A N 1
ATOM 1160 C CA . ILE A 1 153 ? -12.908 -4.420 19.549 1.00 92.94 153 ILE A CA 1
ATOM 1161 C C . ILE A 1 153 ? -13.197 -3.289 20.545 1.00 92.94 153 ILE A C 1
ATOM 1163 O O . ILE A 1 153 ? -13.505 -2.174 20.137 1.00 92.94 153 ILE A O 1
ATOM 1167 N N . SER A 1 154 ? -13.054 -3.560 21.845 1.00 90.12 154 SER A N 1
ATOM 1168 C CA . SER A 1 154 ? -13.312 -2.602 22.925 1.00 90.12 154 SER A CA 1
ATOM 1169 C C . SER A 1 154 ? -12.184 -2.592 23.951 1.00 90.12 154 SER A C 1
ATOM 1171 O O . SER A 1 154 ? -11.646 -3.646 24.288 1.00 90.12 154 SER A O 1
ATOM 1173 N N . ASN A 1 155 ? -11.868 -1.426 24.508 1.00 85.00 155 ASN A N 1
ATOM 1174 C CA . ASN A 1 155 ? -10.838 -1.231 25.531 1.00 85.00 155 ASN A CA 1
ATOM 1175 C C . ASN A 1 155 ? -9.464 -1.831 25.170 1.00 85.00 155 ASN A C 1
ATOM 1177 O O . ASN A 1 155 ? -8.891 -2.573 25.970 1.00 85.00 155 ASN A O 1
ATOM 1181 N N . PRO A 1 156 ? -8.906 -1.526 23.984 1.00 88.62 156 PRO A N 1
ATOM 1182 C CA . PRO A 1 156 ? -7.577 -1.992 23.632 1.00 88.62 156 PRO A CA 1
ATOM 1183 C C . PRO A 1 156 ? -6.528 -1.330 24.530 1.00 88.62 156 PRO A C 1
ATOM 1185 O O . PRO A 1 156 ? -6.696 -0.183 24.972 1.00 88.62 156 PRO A O 1
ATOM 1188 N N . LYS A 1 157 ? -5.454 -2.081 24.784 1.00 85.62 157 LYS A N 1
ATOM 1189 C CA . LYS A 1 157 ? -4.289 -1.633 25.547 1.00 85.62 157 LYS A CA 1
ATOM 1190 C C . LYS A 1 157 ? -3.532 -0.548 24.780 1.00 85.62 157 LYS A C 1
ATOM 1192 O O . LYS A 1 157 ? -3.262 0.515 25.329 1.00 85.62 157 LYS A O 1
ATOM 1197 N N . GLU A 1 158 ? -3.232 -0.799 23.513 1.00 88.44 158 GLU A N 1
ATOM 1198 C CA . GLU A 1 158 ? -2.667 0.179 22.591 1.00 88.44 158 GLU A CA 1
ATOM 1199 C C . GLU A 1 158 ? -3.800 1.000 21.953 1.00 88.44 158 GLU A C 1
ATOM 1201 O O . GLU A 1 158 ? -4.780 0.442 21.461 1.00 88.44 158 GLU A O 1
ATOM 1206 N N . LYS A 1 159 ? -3.685 2.334 21.973 1.00 92.12 159 LYS A N 1
ATOM 1207 C CA . LYS A 1 159 ? -4.677 3.240 21.359 1.00 92.12 159 LYS A CA 1
ATOM 1208 C C . LYS A 1 159 ? -4.349 3.608 19.919 1.00 92.12 159 LYS A C 1
ATOM 1210 O O . LYS A 1 159 ? -5.229 4.083 19.212 1.00 92.12 159 LYS A O 1
ATOM 1215 N N . PHE A 1 160 ? -3.110 3.363 19.498 1.00 94.44 160 PHE A N 1
ATOM 1216 C CA . PHE A 1 160 ? -2.628 3.642 18.154 1.00 94.44 160 PHE A CA 1
ATOM 1217 C C . PHE A 1 160 ? -2.081 2.389 17.485 1.00 94.44 160 PHE A C 1
ATOM 1219 O O . PHE A 1 160 ? -1.415 1.572 18.126 1.00 94.44 160 PHE A O 1
ATOM 1226 N N . ILE A 1 161 ? -2.321 2.267 16.181 1.00 94.19 161 ILE A N 1
ATOM 1227 C CA . ILE A 1 161 ? -1.647 1.286 15.329 1.00 94.19 161 ILE A CA 1
ATOM 1228 C C . ILE A 1 161 ? -1.137 2.007 14.096 1.00 94.19 161 ILE A C 1
ATOM 1230 O O . ILE A 1 161 ? -1.914 2.657 13.400 1.00 94.19 161 ILE A O 1
ATOM 1234 N N . PHE A 1 162 ? 0.146 1.852 13.803 1.00 92.88 162 PHE A N 1
ATOM 1235 C CA . PHE A 1 162 ? 0.745 2.376 12.583 1.00 92.88 162 PHE A CA 1
ATOM 1236 C C . PHE A 1 162 ? 1.127 1.227 11.664 1.00 92.88 162 PHE A C 1
ATOM 1238 O O . PHE A 1 162 ? 1.716 0.233 12.101 1.00 92.88 162 PHE A O 1
ATOM 1245 N N . THR A 1 163 ? 0.791 1.351 10.387 1.00 91.12 163 THR A N 1
ATOM 1246 C CA . THR A 1 163 ? 1.173 0.358 9.382 1.00 91.12 163 THR A CA 1
ATOM 1247 C C . THR A 1 163 ? 2.426 0.801 8.649 1.00 91.12 163 THR A C 1
ATOM 1249 O O . THR A 1 163 ? 2.730 1.994 8.596 1.00 91.12 163 THR A O 1
ATOM 1252 N N . SER A 1 164 ? 3.124 -0.141 8.013 1.00 86.56 164 SER A N 1
ATOM 1253 C CA . SER A 1 164 ? 4.050 0.255 6.955 1.00 86.56 164 SER A CA 1
ATOM 1254 C C . SER A 1 164 ? 3.293 0.884 5.789 1.00 86.56 164 SER A C 1
ATOM 1256 O O . SER A 1 164 ? 2.094 0.642 5.610 1.00 86.56 164 SER A O 1
ATOM 1258 N N . GLU A 1 165 ? 4.000 1.673 4.986 1.00 87.44 165 GLU A N 1
ATOM 1259 C CA . GLU A 1 165 ? 3.413 2.359 3.839 1.00 87.44 165 GLU A CA 1
ATOM 1260 C C . GLU A 1 165 ? 2.714 1.384 2.890 1.00 87.44 165 GLU A C 1
ATOM 1262 O O . GLU A 1 165 ? 3.192 0.274 2.607 1.00 87.44 165 GLU A O 1
ATOM 1267 N N . LEU A 1 166 ? 1.576 1.826 2.369 1.00 87.38 166 LEU A N 1
ATOM 1268 C CA . LEU A 1 166 ? 0.871 1.148 1.305 1.00 87.38 166 LEU A CA 1
ATOM 1269 C C . LEU A 1 166 ? 1.411 1.614 -0.040 1.00 87.38 166 LEU A C 1
ATOM 1271 O O . LEU A 1 166 ? 1.411 2.800 -0.344 1.00 87.38 166 LEU A O 1
ATOM 1275 N N . ASN A 1 167 ? 1.857 0.655 -0.847 1.00 81.38 167 ASN A N 1
ATOM 1276 C CA . ASN A 1 167 ? 2.260 0.860 -2.236 1.00 81.38 167 ASN A CA 1
ATOM 1277 C C . ASN A 1 167 ? 1.770 -0.339 -3.064 1.00 81.38 167 ASN A C 1
ATOM 1279 O O . ASN A 1 167 ? 2.462 -1.344 -3.276 1.00 81.38 167 ASN A O 1
ATOM 1283 N N . GLY A 1 168 ? 0.485 -0.293 -3.405 1.00 79.00 168 GLY A N 1
ATOM 1284 C CA . GLY A 1 168 ? -0.256 -1.393 -4.014 1.00 79.00 168 GLY A CA 1
ATOM 1285 C C . GLY A 1 168 ? -0.663 -2.507 -3.044 1.00 79.00 168 GLY A C 1
ATOM 1286 O O . GLY A 1 168 ? -1.224 -3.502 -3.489 1.00 79.00 168 GLY A O 1
ATOM 1287 N N . SER A 1 169 ? -0.324 -2.433 -1.755 1.00 85.31 169 SER A N 1
ATOM 1288 C CA . SER A 1 169 ? -0.806 -3.354 -0.709 1.00 85.31 169 SER A CA 1
ATOM 1289 C C . SER A 1 169 ? -2.195 -2.953 -0.205 1.00 85.31 169 SER A C 1
ATOM 1291 O O . SER A 1 169 ? -2.724 -1.906 -0.584 1.00 85.31 169 SER A O 1
ATOM 1293 N N . SER A 1 170 ? -2.801 -3.788 0.631 1.00 90.25 170 SER A N 1
ATOM 1294 C CA . SER A 1 170 ? -4.077 -3.478 1.277 1.00 90.25 170 SER A CA 1
ATOM 1295 C C . SER A 1 170 ? -3.993 -3.680 2.780 1.00 90.25 170 SER A C 1
ATOM 1297 O O . SER A 1 170 ? -3.258 -4.550 3.261 1.00 90.25 170 SER A O 1
ATOM 1299 N N . ILE A 1 171 ? -4.780 -2.892 3.505 1.00 94.94 171 ILE A N 1
ATOM 1300 C CA . ILE A 1 171 ? -5.104 -3.150 4.907 1.00 94.94 171 ILE A CA 1
ATOM 1301 C C . ILE A 1 171 ? -6.502 -3.745 4.958 1.00 94.94 171 ILE A C 1
ATOM 1303 O O . ILE A 1 171 ? -7.416 -3.209 4.339 1.00 94.94 171 ILE A O 1
ATOM 1307 N N . ILE A 1 172 ? -6.671 -4.853 5.675 1.00 95.50 172 ILE A N 1
ATOM 1308 C CA . ILE A 1 172 ? -7.945 -5.573 5.757 1.00 95.50 172 ILE A CA 1
ATOM 1309 C C . ILE A 1 172 ? -8.260 -5.836 7.218 1.00 95.50 172 ILE A C 1
ATOM 1311 O O . ILE A 1 172 ? -7.511 -6.529 7.899 1.00 95.50 172 ILE A O 1
ATOM 1315 N N . VAL A 1 173 ? -9.381 -5.324 7.702 1.00 96.62 173 VAL A N 1
ATOM 1316 C CA . VAL A 1 173 ? -9.890 -5.592 9.045 1.00 96.62 173 VAL A CA 1
ATOM 1317 C C . VAL A 1 173 ? -11.016 -6.604 8.928 1.00 96.62 173 VAL A C 1
ATOM 1319 O O . VAL A 1 173 ? -12.033 -6.353 8.284 1.00 96.62 173 VAL A O 1
ATOM 1322 N N . THR A 1 174 ? -10.844 -7.749 9.573 1.00 96.44 174 THR A N 1
ATOM 1323 C CA . THR A 1 174 ? -11.847 -8.818 9.623 1.00 96.44 174 THR A CA 1
ATOM 1324 C C . THR A 1 174 ? -12.371 -8.989 11.040 1.00 96.44 174 THR A C 1
ATOM 1326 O O . THR A 1 174 ? -11.614 -8.863 12.010 1.00 96.44 174 THR A O 1
ATOM 1329 N N . LYS A 1 175 ? -13.660 -9.308 11.180 1.00 96.31 175 LYS A N 1
ATOM 1330 C CA . LYS A 1 175 ? -14.207 -9.784 12.454 1.00 96.31 175 LYS A CA 1
ATOM 1331 C C . LYS A 1 175 ? -13.756 -11.229 12.660 1.00 96.31 175 LYS A C 1
ATOM 1333 O O . LYS A 1 175 ? -14.224 -12.130 11.964 1.00 96.31 175 LYS A O 1
ATOM 1338 N N . LYS A 1 176 ? -12.830 -11.437 13.599 1.00 95.50 176 LYS A N 1
ATOM 1339 C CA . LYS A 1 176 ? -12.309 -12.767 13.948 1.00 95.50 176 LYS A CA 1
ATOM 1340 C C . LYS A 1 176 ? -13.263 -13.489 14.899 1.00 95.50 176 LYS A C 1
ATOM 1342 O O . LYS A 1 176 ? -13.553 -14.664 14.703 1.00 95.50 176 LYS A O 1
ATOM 1347 N N . ASP A 1 177 ? -13.744 -12.771 15.910 1.00 95.44 177 ASP A N 1
ATOM 1348 C CA . ASP A 1 177 ? -14.727 -13.223 16.894 1.00 95.44 177 ASP A CA 1
ATOM 1349 C C . ASP A 1 177 ? -15.490 -12.016 17.482 1.00 95.44 177 ASP A C 1
ATOM 1351 O O . ASP A 1 177 ? -15.361 -10.891 16.997 1.00 95.44 177 ASP A O 1
ATOM 1355 N N . GLU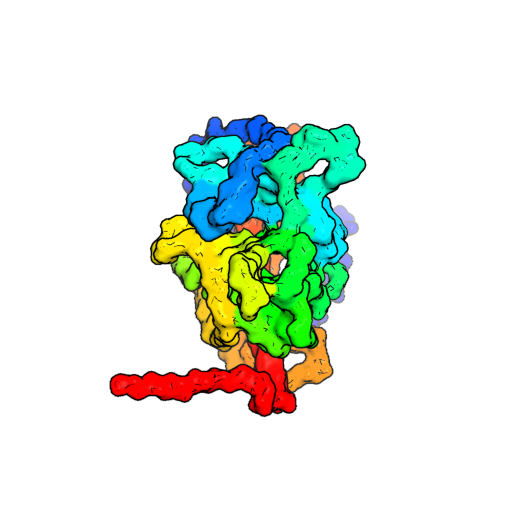 A 1 178 ? -16.318 -12.234 18.506 1.00 94.12 178 GLU A N 1
ATOM 1356 C CA . GLU A 1 178 ? -17.140 -11.186 19.138 1.00 94.12 178 GLU A CA 1
ATOM 1357 C C . GLU A 1 178 ? -16.344 -10.120 19.906 1.00 94.12 178 GLU A C 1
ATOM 1359 O O . GLU A 1 178 ? -16.896 -9.081 20.262 1.00 94.12 178 GLU A O 1
ATOM 1364 N N . SER A 1 179 ? -15.059 -10.357 20.165 1.00 94.19 179 SER A N 1
ATOM 1365 C CA . SER A 1 179 ? -14.197 -9.473 20.959 1.00 94.19 179 SER A CA 1
ATOM 1366 C C . SER A 1 179 ? -12.968 -8.969 20.209 1.00 94.19 179 SER A C 1
ATOM 1368 O O . SER A 1 179 ? -12.318 -8.031 20.671 1.00 94.19 179 SER A O 1
ATOM 1370 N N . THR A 1 180 ? -12.665 -9.553 19.050 1.00 95.38 180 THR A N 1
ATOM 1371 C CA . THR A 1 180 ? -11.388 -9.364 18.363 1.00 95.38 180 THR A CA 1
ATOM 1372 C C . THR A 1 180 ? -11.583 -9.046 16.885 1.00 95.38 180 THR A C 1
ATOM 1374 O O . THR A 1 180 ? -12.220 -9.800 16.140 1.00 95.38 180 THR A O 1
ATOM 1377 N N . TYR A 1 181 ? -10.941 -7.970 16.432 1.00 96.06 181 TYR A N 1
ATOM 1378 C CA . TYR A 1 181 ? -10.638 -7.773 15.020 1.00 96.06 181 TYR A CA 1
ATOM 1379 C C . TYR A 1 181 ? -9.268 -8.352 14.689 1.00 96.06 181 TYR A C 1
ATOM 1381 O O . TYR A 1 181 ? -8.342 -8.285 15.495 1.00 96.06 181 TYR A O 1
ATOM 1389 N N . ARG A 1 182 ? -9.120 -8.874 13.474 1.00 95.38 182 ARG A N 1
ATOM 1390 C CA . ARG A 1 182 ? -7.814 -9.177 12.890 1.00 95.38 182 ARG A CA 1
ATOM 1391 C C . ARG A 1 182 ? -7.542 -8.216 11.749 1.00 95.38 182 ARG A C 1
ATOM 1393 O O . ARG A 1 182 ? -8.293 -8.203 10.772 1.00 95.38 182 ARG A O 1
ATOM 1400 N N . VAL A 1 183 ? -6.472 -7.442 11.883 1.00 95.25 183 VAL A N 1
ATOM 1401 C CA . VAL A 1 183 ? -5.997 -6.492 10.877 1.00 95.25 183 VAL A CA 1
ATOM 1402 C C . VAL A 1 183 ? -4.853 -7.129 10.109 1.00 95.25 183 VAL A C 1
ATOM 1404 O O . VAL A 1 183 ? -3.832 -7.469 10.699 1.00 95.25 183 VAL A O 1
ATOM 1407 N N . PHE A 1 184 ? -5.021 -7.291 8.806 1.00 93.38 184 PHE A N 1
ATOM 1408 C CA . PHE A 1 184 ? -4.022 -7.814 7.890 1.00 93.38 184 PHE A CA 1
ATOM 1409 C C . PHE A 1 184 ? -3.344 -6.690 7.117 1.00 93.38 184 PHE A C 1
ATOM 1411 O O . PHE A 1 184 ? -3.997 -5.723 6.726 1.00 93.38 184 PHE A O 1
ATOM 1418 N N . HIS A 1 185 ? -2.060 -6.880 6.822 1.00 90.69 185 HIS A N 1
ATOM 1419 C CA . HIS A 1 185 ? -1.341 -6.134 5.798 1.00 90.69 185 HIS A CA 1
ATOM 1420 C C . HIS A 1 185 ? -0.921 -7.093 4.694 1.00 90.69 185 HIS A C 1
ATOM 1422 O O . HIS A 1 185 ? 0.003 -7.898 4.849 1.00 90.69 185 HIS A O 1
ATOM 1428 N N . ASP A 1 186 ? -1.640 -7.028 3.581 1.00 87.44 186 ASP A N 1
ATOM 1429 C CA . ASP A 1 186 ? -1.454 -7.938 2.463 1.00 87.44 186 ASP A CA 1
ATOM 1430 C C . ASP A 1 186 ? -0.765 -7.224 1.303 1.00 87.44 186 ASP A C 1
ATOM 1432 O O . ASP A 1 186 ? -1.172 -6.155 0.844 1.00 87.44 186 ASP A O 1
ATOM 1436 N N . SER A 1 187 ? 0.291 -7.844 0.788 1.00 82.75 187 SER A N 1
ATOM 1437 C CA . SER A 1 187 ? 0.991 -7.387 -0.400 1.00 82.75 187 SER A CA 1
ATOM 1438 C C . SER A 1 187 ? 0.265 -7.778 -1.685 1.00 82.75 187 SER A C 1
ATOM 1440 O O . SER A 1 187 ? 0.922 -7.950 -2.707 1.00 82.75 187 SER A O 1
ATOM 1442 N N . ARG A 1 188 ? -1.052 -7.929 -1.728 1.00 81.50 188 ARG A N 1
ATOM 1443 C CA . ARG A 1 188 ? -1.824 -8.124 -2.965 1.00 81.50 188 ARG A CA 1
ATOM 1444 C C . ARG A 1 188 ? -2.711 -6.912 -3.206 1.00 81.50 188 ARG A C 1
ATOM 1446 O O . ARG A 1 188 ? -3.095 -6.220 -2.275 1.00 81.50 188 ARG A O 1
ATOM 1453 N N . ILE A 1 189 ? -2.970 -6.628 -4.474 1.00 80.56 189 ILE A N 1
ATOM 1454 C CA . ILE A 1 189 ? -3.828 -5.509 -4.864 1.00 80.56 189 ILE A CA 1
ATOM 1455 C C . ILE A 1 189 ? -5.279 -5.945 -4.701 1.00 80.56 189 ILE A C 1
ATOM 1457 O O . ILE A 1 189 ? -5.621 -7.055 -5.119 1.00 80.56 189 ILE A O 1
ATOM 1461 N N . CYS A 1 190 ? -6.115 -5.062 -4.148 1.00 85.81 190 CYS A N 1
ATOM 1462 C CA . CYS A 1 190 ? -7.541 -5.322 -3.922 1.00 85.81 190 CYS A CA 1
ATOM 1463 C C . CYS A 1 190 ? -7.769 -6.608 -3.123 1.00 85.81 190 CYS A C 1
ATOM 1465 O O . CYS A 1 190 ? -8.611 -7.432 -3.474 1.00 85.81 190 CYS A O 1
ATOM 1467 N N . SER A 1 191 ? -6.922 -6.842 -2.124 1.00 88.25 191 SER A N 1
ATOM 1468 C CA . SER A 1 191 ? -6.830 -8.141 -1.464 1.00 88.25 191 SER A CA 1
ATOM 1469 C C . SER A 1 191 ? -7.929 -8.370 -0.438 1.00 88.25 191 SER A C 1
ATOM 1471 O O . SER A 1 191 ? -8.144 -9.517 -0.064 1.00 88.25 191 SER A O 1
ATOM 1473 N N . SER A 1 192 ? -8.685 -7.336 -0.059 1.00 92.00 192 SER A N 1
ATOM 1474 C CA . SER A 1 192 ? -9.874 -7.436 0.802 1.00 92.00 192 SER A CA 1
ATOM 1475 C C . SER A 1 192 ? -10.847 -8.541 0.380 1.00 92.00 192 SER A C 1
ATOM 1477 O O . SER A 1 192 ? -11.357 -9.287 1.211 1.00 92.00 192 SER A O 1
ATOM 1479 N N . VAL A 1 193 ? -11.029 -8.727 -0.926 1.00 89.31 193 VAL A N 1
ATOM 1480 C CA . VAL A 1 193 ? -11.914 -9.738 -1.516 1.00 89.31 193 VAL A CA 1
ATOM 1481 C C . VAL A 1 193 ? -11.488 -11.176 -1.223 1.00 89.31 193 VAL A C 1
ATOM 1483 O O . VAL A 1 193 ? -12.292 -12.094 -1.375 1.00 89.31 193 VAL A O 1
ATOM 1486 N N . LEU A 1 194 ? -10.227 -11.369 -0.827 1.00 86.50 194 LEU A N 1
ATOM 1487 C CA . LEU A 1 194 ? -9.625 -12.661 -0.513 1.00 86.50 194 LEU A CA 1
ATOM 1488 C C . LEU A 1 194 ? -9.969 -13.134 0.907 1.00 86.50 194 LEU A C 1
ATOM 1490 O O . LEU A 1 194 ? -9.616 -14.254 1.277 1.00 86.50 194 LEU A O 1
ATOM 1494 N N . TYR A 1 195 ? -10.649 -12.293 1.690 1.00 89.69 195 TYR A N 1
ATOM 1495 C CA . TYR A 1 195 ? -10.978 -12.525 3.089 1.00 89.69 195 TYR A CA 1
ATOM 1496 C C . TYR A 1 195 ? -12.488 -12.560 3.308 1.00 89.69 195 TYR A C 1
ATOM 1498 O O . TYR A 1 195 ? -13.265 -11.914 2.605 1.00 89.69 195 TYR A O 1
ATOM 1506 N N . ASP A 1 196 ? -12.887 -13.297 4.336 1.00 89.25 196 ASP A N 1
ATOM 1507 C CA . ASP A 1 196 ? -14.258 -13.333 4.830 1.00 89.25 196 ASP A CA 1
ATOM 1508 C C . ASP A 1 196 ? -14.426 -12.380 6.022 1.00 89.25 196 ASP A C 1
ATOM 1510 O O . ASP A 1 196 ? -13.454 -12.007 6.683 1.00 89.25 196 ASP A O 1
ATOM 1514 N N . ASN A 1 197 ? -15.672 -11.992 6.313 1.00 92.75 197 ASN A N 1
ATOM 1515 C CA . ASN A 1 197 ? -16.035 -11.138 7.455 1.00 92.75 197 ASN A CA 1
ATOM 1516 C C . ASN A 1 197 ? -15.274 -9.801 7.520 1.00 92.75 197 ASN A C 1
ATOM 1518 O O . ASN A 1 197 ? -14.962 -9.307 8.606 1.00 92.75 197 ASN A O 1
ATOM 1522 N N . VAL A 1 198 ? -14.957 -9.220 6.363 1.00 94.94 198 VAL A N 1
ATOM 1523 C CA . VAL A 1 198 ? -14.295 -7.915 6.271 1.00 94.94 198 VAL A CA 1
ATOM 1524 C C . VAL A 1 198 ? -15.250 -6.820 6.753 1.00 94.94 198 VAL A C 1
ATOM 1526 O O . VAL A 1 198 ? -16.363 -6.695 6.245 1.00 94.94 198 VAL A O 1
ATOM 1529 N N . VAL A 1 199 ? -14.810 -6.029 7.733 1.00 94.88 199 VAL A N 1
ATOM 1530 C CA . VAL A 1 199 ? -15.567 -4.892 8.292 1.00 94.88 199 VAL A CA 1
ATOM 1531 C C . VAL A 1 199 ? -15.050 -3.549 7.779 1.00 94.88 199 VAL A C 1
ATOM 1533 O O . VAL A 1 199 ? -15.817 -2.598 7.640 1.00 94.88 199 VAL A O 1
ATOM 1536 N N . LEU A 1 200 ? -13.759 -3.486 7.451 1.00 95.12 200 LEU A N 1
ATOM 1537 C CA . LEU A 1 200 ? -13.082 -2.315 6.907 1.00 95.12 200 LEU A CA 1
ATOM 1538 C C . LEU A 1 200 ? -11.924 -2.788 6.029 1.00 95.12 200 LEU A C 1
ATOM 1540 O O . LEU A 1 200 ? -11.253 -3.764 6.366 1.00 95.12 200 LEU A O 1
ATOM 1544 N N . ALA A 1 201 ? -11.679 -2.109 4.917 1.00 94.88 201 ALA A N 1
ATOM 1545 C CA . ALA A 1 201 ? -10.482 -2.327 4.119 1.00 94.88 201 ALA A CA 1
ATOM 1546 C C . ALA A 1 201 ? -9.998 -1.007 3.524 1.00 94.88 20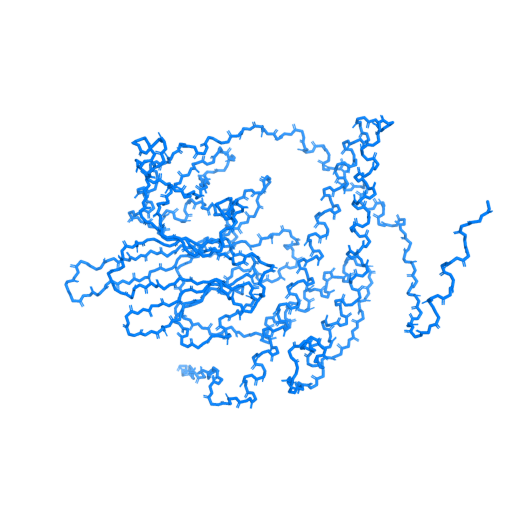1 ALA A C 1
ATOM 1548 O O . ALA A 1 201 ? -10.763 -0.054 3.438 1.00 94.88 201 ALA A O 1
ATOM 1549 N N . ILE A 1 202 ? -8.721 -0.984 3.161 1.00 93.12 202 ILE A N 1
ATOM 1550 C CA . ILE A 1 202 ? -8.097 0.064 2.361 1.00 93.12 202 ILE A CA 1
ATOM 1551 C C . ILE A 1 202 ? -7.379 -0.659 1.234 1.00 93.12 202 ILE A C 1
ATOM 1553 O O . ILE A 1 202 ? -6.287 -1.207 1.430 1.00 93.12 202 ILE A O 1
ATOM 1557 N N . ASP A 1 203 ? -8.008 -0.713 0.072 1.00 90.19 203 ASP A N 1
ATOM 1558 C CA . ASP A 1 203 ? -7.430 -1.297 -1.128 1.00 90.19 203 ASP A CA 1
ATOM 1559 C C . ASP A 1 203 ? -6.715 -0.246 -1.979 1.00 90.19 203 ASP A C 1
ATOM 1561 O O . ASP A 1 203 ? -6.977 0.949 -1.899 1.00 90.19 203 ASP A O 1
ATOM 1565 N N . TYR A 1 204 ? -5.815 -0.700 -2.857 1.00 83.00 204 TYR A N 1
ATOM 1566 C CA . TYR A 1 204 ? -5.081 0.188 -3.765 1.00 83.00 204 TYR A CA 1
ATOM 1567 C C . TYR A 1 204 ? -5.991 1.091 -4.605 1.00 83.00 204 TYR A C 1
ATOM 1569 O O . TYR A 1 204 ? -5.623 2.223 -4.872 1.00 83.00 204 TYR A O 1
ATOM 1577 N N . CYS A 1 205 ? -7.190 0.641 -4.977 1.00 78.38 205 CYS A N 1
ATOM 1578 C CA . CYS A 1 205 ? -8.137 1.466 -5.730 1.00 78.38 205 CYS A CA 1
ATOM 1579 C C . CYS A 1 205 ? -8.693 2.672 -4.954 1.00 78.38 205 CYS A C 1
ATOM 1581 O O . CYS A 1 205 ? -9.342 3.514 -5.560 1.00 78.38 205 CYS A O 1
ATOM 1583 N N . GLU A 1 206 ? -8.484 2.742 -3.638 1.00 79.94 206 GLU A N 1
ATOM 1584 C CA . GLU A 1 206 ? -8.937 3.854 -2.793 1.00 79.94 206 GLU A CA 1
ATOM 1585 C C . GLU A 1 206 ? -7.850 4.911 -2.566 1.00 79.94 206 GLU A C 1
ATOM 1587 O O . GLU A 1 206 ? -8.146 5.993 -2.059 1.00 79.94 206 GLU A O 1
ATOM 1592 N N . TYR A 1 207 ? -6.588 4.598 -2.880 1.00 81.06 207 TYR A N 1
ATOM 1593 C CA . TYR A 1 207 ? -5.460 5.500 -2.633 1.00 81.06 207 TYR A CA 1
ATOM 1594 C C . TYR A 1 207 ? -4.497 5.657 -3.809 1.00 81.06 207 TYR A C 1
ATOM 1596 O O . TYR A 1 207 ? -3.776 6.651 -3.860 1.00 81.06 207 TYR A O 1
ATOM 1604 N N . GLY A 1 208 ? -4.484 4.733 -4.765 1.00 72.06 208 GLY A N 1
ATOM 1605 C CA . GLY A 1 208 ? -3.921 4.990 -6.083 1.00 72.06 208 GLY A CA 1
ATOM 1606 C C . GLY A 1 208 ? -4.808 5.998 -6.800 1.00 72.06 208 GLY A C 1
ATOM 1607 O O . GLY A 1 208 ? -6.030 5.842 -6.785 1.00 72.06 208 GLY A O 1
ATOM 1608 N N . ASP A 1 209 ? -4.216 7.030 -7.395 1.00 63.41 209 ASP A N 1
ATOM 1609 C CA . ASP A 1 209 ? -4.970 7.892 -8.301 1.00 63.41 209 ASP A CA 1
ATOM 1610 C C . ASP A 1 209 ? -5.521 7.005 -9.439 1.00 63.41 209 ASP A C 1
ATOM 1612 O O . ASP A 1 209 ? -4.851 6.060 -9.884 1.00 63.41 209 ASP A O 1
ATOM 1616 N N . GLU A 1 210 ? -6.764 7.256 -9.886 1.00 54.34 210 GLU A N 1
ATOM 1617 C CA . GLU A 1 210 ? -7.271 6.653 -11.128 1.00 54.34 210 GLU A CA 1
ATOM 1618 C C . GLU A 1 210 ? -6.180 6.831 -12.172 1.00 54.34 210 GLU A C 1
ATOM 1620 O O . GLU A 1 210 ? -5.711 7.950 -12.301 1.00 54.34 210 GLU A O 1
ATOM 1625 N N . TYR A 1 211 ? -5.754 5.746 -12.834 1.00 51.81 211 TYR A N 1
ATOM 1626 C CA . TYR A 1 211 ? -4.589 5.652 -13.724 1.00 51.81 211 TYR A CA 1
ATOM 1627 C C . TYR A 1 211 ? -4.468 6.821 -14.718 1.00 51.81 211 TYR A C 1
ATOM 1629 O O . TYR A 1 211 ? -4.775 6.683 -15.909 1.00 51.81 211 TYR A O 1
ATOM 1637 N N . ASP A 1 212 ? -4.042 7.978 -14.218 1.00 44.03 212 ASP A N 1
ATOM 1638 C CA . ASP A 1 212 ? -4.144 9.234 -14.925 1.00 44.03 212 ASP A CA 1
ATOM 1639 C C . ASP A 1 212 ? -2.962 9.304 -15.871 1.00 44.03 212 ASP A C 1
ATOM 1641 O O . ASP A 1 212 ? -1.796 9.119 -15.507 1.00 44.03 212 ASP A O 1
ATOM 1645 N N . LYS A 1 213 ? -3.302 9.535 -17.132 1.00 40.09 213 LYS A N 1
ATOM 1646 C CA . LYS A 1 213 ? -2.398 9.484 -18.276 1.00 40.09 213 LYS A CA 1
ATOM 1647 C C . LYS A 1 213 ? -1.313 10.557 -18.193 1.00 40.09 213 LYS A C 1
ATOM 1649 O O . LYS A 1 213 ? -0.308 10.443 -18.893 1.00 40.09 213 LYS A O 1
ATOM 1654 N N . GLU A 1 214 ? -1.493 11.569 -17.346 1.00 42.41 214 GLU A N 1
ATOM 1655 C CA . GLU A 1 214 ? -0.521 12.645 -17.140 1.00 42.41 214 GLU A CA 1
ATOM 1656 C C . GLU A 1 214 ? 0.419 12.404 -15.944 1.00 42.41 214 GLU A C 1
ATOM 1658 O O . GLU A 1 214 ? 1.522 12.955 -15.897 1.00 42.41 214 GLU A O 1
ATOM 1663 N N . ALA A 1 215 ? 0.066 11.514 -15.011 1.00 45.00 215 ALA A N 1
ATOM 1664 C CA . ALA A 1 215 ? 0.815 11.280 -13.777 1.00 45.00 215 ALA A CA 1
ATOM 1665 C C . ALA A 1 215 ? 1.789 10.093 -13.888 1.00 45.00 215 ALA A C 1
ATOM 1667 O O . ALA A 1 215 ? 1.859 9.235 -13.012 1.00 45.00 215 ALA A O 1
ATOM 1668 N N . ARG A 1 216 ? 2.630 10.063 -14.930 1.00 40.81 216 ARG A N 1
ATOM 1669 C CA . ARG A 1 216 ? 3.652 9.011 -15.164 1.00 40.81 216 ARG A CA 1
ATOM 1670 C C . ARG A 1 216 ? 4.664 8.796 -14.028 1.00 40.81 216 ARG A C 1
ATOM 1672 O O . ARG A 1 216 ? 5.531 7.923 -14.115 1.00 40.81 216 ARG A O 1
ATOM 1679 N N . HIS A 1 217 ? 4.622 9.614 -12.981 1.00 47.66 217 HIS A N 1
ATOM 1680 C CA . HIS A 1 217 ? 5.725 9.775 -12.040 1.00 47.66 217 HIS A CA 1
ATOM 1681 C C . HIS A 1 217 ? 5.311 9.890 -10.571 1.00 47.66 217 HIS A C 1
ATOM 1683 O O . HIS A 1 217 ? 6.199 10.006 -9.727 1.00 47.66 217 HIS A O 1
ATOM 1689 N N . ARG A 1 218 ? 4.016 9.829 -10.237 1.00 52.97 218 ARG A N 1
ATOM 1690 C CA . ARG A 1 218 ? 3.585 9.863 -8.835 1.00 52.97 218 ARG A CA 1
ATOM 1691 C C . ARG A 1 218 ? 3.431 8.436 -8.338 1.00 52.97 218 ARG A C 1
ATOM 1693 O O . ARG A 1 218 ? 2.582 7.680 -8.790 1.00 52.97 218 ARG A O 1
ATOM 1700 N N . ARG A 1 219 ? 4.354 8.027 -7.471 1.00 60.88 219 ARG A N 1
ATOM 1701 C CA . ARG A 1 219 ? 4.175 6.814 -6.681 1.00 60.88 219 ARG A CA 1
ATOM 1702 C C . ARG A 1 219 ? 3.210 7.182 -5.572 1.00 60.88 219 ARG A C 1
ATOM 1704 O O . ARG A 1 219 ? 3.571 7.955 -4.688 1.00 60.88 219 ARG A O 1
ATOM 1711 N N . ASP A 1 220 ? 2.000 6.668 -5.681 1.00 72.25 220 ASP A N 1
ATOM 1712 C CA . ASP A 1 220 ? 0.970 6.887 -4.685 1.00 72.25 220 ASP A CA 1
ATOM 1713 C C . ASP A 1 220 ? 1.259 6.001 -3.484 1.00 72.25 220 ASP A C 1
ATOM 1715 O O . ASP A 1 220 ? 1.203 4.768 -3.560 1.00 72.25 220 ASP A O 1
ATOM 1719 N N . PHE A 1 221 ? 1.621 6.651 -2.388 1.00 82.56 221 PHE A N 1
ATOM 1720 C CA . PHE A 1 221 ? 1.785 6.012 -1.100 1.00 82.56 221 PHE A CA 1
ATOM 1721 C C . PHE A 1 221 ? 0.584 6.347 -0.231 1.00 82.56 221 PHE A C 1
ATOM 1723 O O . PHE A 1 221 ? -0.021 7.413 -0.356 1.00 82.56 221 PHE A O 1
ATOM 1730 N N . ALA A 1 222 ? 0.264 5.451 0.688 1.00 88.75 222 ALA A N 1
ATOM 1731 C CA . ALA A 1 222 ? -0.595 5.805 1.800 1.00 88.75 222 ALA A CA 1
ATOM 1732 C C . ALA A 1 222 ? 0.017 5.346 3.114 1.00 88.75 222 ALA A C 1
ATOM 1734 O O . ALA A 1 222 ? 0.512 4.225 3.220 1.00 88.75 222 ALA A O 1
ATOM 1735 N N . THR A 1 223 ? -0.054 6.200 4.125 1.00 90.25 223 THR A N 1
ATOM 1736 C CA . THR A 1 223 ? 0.217 5.803 5.506 1.00 90.25 223 THR A CA 1
ATOM 1737 C C . THR A 1 223 ? -1.113 5.603 6.216 1.00 90.25 223 THR A C 1
ATOM 1739 O O . THR A 1 223 ? -1.997 6.458 6.144 1.00 90.25 223 THR A O 1
ATOM 1742 N N . VAL A 1 224 ? -1.268 4.458 6.884 1.00 93.88 224 VAL A N 1
ATOM 1743 C CA . VAL A 1 224 ? -2.491 4.123 7.615 1.00 93.88 224 VAL A CA 1
ATOM 1744 C C . VAL A 1 224 ? -2.230 4.176 9.110 1.00 93.88 224 VAL A C 1
ATOM 1746 O O . VAL A 1 224 ? -1.285 3.572 9.625 1.00 93.88 224 VAL A O 1
ATOM 1749 N N . CYS A 1 225 ? -3.103 4.899 9.802 1.00 94.62 225 CYS A N 1
ATOM 1750 C CA . CYS A 1 225 ? -3.094 5.049 11.246 1.00 94.62 225 CYS A CA 1
ATOM 1751 C C . CYS A 1 225 ? -4.454 4.629 11.805 1.00 94.62 225 CYS A C 1
ATOM 1753 O O . CYS A 1 225 ? -5.493 5.120 11.368 1.00 94.62 225 CYS A O 1
ATOM 1755 N N . PHE A 1 226 ? -4.452 3.728 12.779 1.00 96.44 226 PHE A N 1
ATOM 1756 C CA . PHE A 1 226 ? -5.632 3.404 13.569 1.00 96.44 226 PHE A CA 1
ATOM 1757 C C . PHE A 1 226 ? -5.555 4.177 14.876 1.00 96.44 226 PHE A C 1
ATOM 1759 O O . PHE A 1 226 ? -4.513 4.174 15.530 1.00 96.44 226 PHE A O 1
ATOM 1766 N N . HIS A 1 227 ? -6.675 4.758 15.279 1.00 95.88 227 HIS A N 1
ATOM 1767 C CA . HIS A 1 227 ? -6.856 5.401 16.569 1.00 95.88 227 HIS A CA 1
ATOM 1768 C C . HIS A 1 227 ? -8.099 4.829 17.244 1.00 95.88 227 HIS A C 1
ATOM 1770 O O . HIS A 1 227 ? -9.163 4.756 16.631 1.00 95.88 227 HIS A O 1
ATOM 1776 N N . TYR A 1 228 ? -7.979 4.413 18.499 1.00 94.88 228 TYR A N 1
ATOM 1777 C CA . TYR A 1 228 ? -9.131 4.006 19.288 1.00 94.88 228 TYR A CA 1
ATOM 1778 C C . TYR A 1 228 ? -9.707 5.203 20.044 1.00 94.88 228 TYR A C 1
ATOM 1780 O O . TYR A 1 228 ? -9.131 5.657 21.034 1.00 94.88 228 TYR A O 1
ATOM 1788 N N . GLU A 1 229 ? -10.875 5.661 19.611 1.00 91.88 229 GLU A N 1
ATOM 1789 C CA . GLU A 1 229 ? -11.641 6.709 20.274 1.00 91.88 229 GLU A CA 1
ATOM 1790 C C . GLU A 1 229 ? -12.436 6.086 21.424 1.00 91.88 229 GLU A C 1
ATOM 1792 O O . GLU A 1 229 ? -13.377 5.314 21.221 1.00 91.88 229 GLU A O 1
ATOM 1797 N N . SER A 1 230 ? -12.021 6.379 22.658 1.00 84.50 230 SER A N 1
ATOM 1798 C CA . SER A 1 230 ? -12.778 6.001 23.850 1.00 84.50 230 SER A CA 1
ATOM 1799 C C . SER A 1 230 ? -14.039 6.846 23.956 1.00 84.50 230 SER A C 1
ATOM 1801 O O . SER A 1 230 ? -13.968 8.064 23.807 1.00 84.50 230 SER A O 1
ATOM 1803 N N . SER A 1 231 ? -15.165 6.220 24.288 1.00 78.75 231 SER A N 1
ATOM 1804 C CA . SER A 1 231 ? -16.356 6.974 24.659 1.00 78.75 231 SER A CA 1
ATOM 1805 C C . SER A 1 231 ? -16.273 7.430 26.111 1.00 78.75 231 SER A C 1
ATOM 1807 O O . SER A 1 231 ? -15.818 6.683 26.978 1.00 78.75 231 SER A O 1
ATOM 1809 N N . GLU A 1 232 ? -16.734 8.649 26.380 1.00 75.12 232 GLU A N 1
ATOM 1810 C CA . GLU A 1 232 ? -16.948 9.138 27.747 1.00 75.12 232 GLU A CA 1
ATOM 1811 C C . GLU A 1 232 ? -18.227 8.551 28.366 1.00 75.12 232 GLU A C 1
ATOM 1813 O O . GLU A 1 232 ? -18.401 8.575 29.585 1.00 75.12 232 GLU A O 1
ATOM 1818 N N . SER A 1 233 ? -19.126 8.009 27.536 1.00 77.00 233 SER A N 1
ATOM 1819 C CA . SER A 1 233 ? -20.358 7.385 28.003 1.00 77.00 233 SER A CA 1
ATOM 1820 C C . SER A 1 233 ? -20.087 5.964 28.512 1.00 77.00 233 SER A C 1
ATOM 1822 O O . SER A 1 233 ? -19.501 5.163 27.784 1.00 77.00 233 SER A O 1
ATOM 1824 N N . PRO A 1 234 ? -20.566 5.595 29.714 1.00 69.81 234 PRO A N 1
ATOM 1825 C CA . PRO A 1 234 ? -20.412 4.240 30.244 1.00 69.81 234 PRO A CA 1
ATOM 1826 C C . PRO A 1 234 ? -21.139 3.164 29.415 1.00 69.81 234 PRO A C 1
ATOM 1828 O O . PRO A 1 234 ? -20.813 1.984 29.544 1.00 69.81 234 PRO A O 1
ATOM 1831 N N . ASP A 1 235 ? -22.087 3.558 28.558 1.00 76.25 235 ASP A N 1
ATOM 1832 C CA . ASP A 1 235 ? -22.869 2.649 27.708 1.00 76.25 235 ASP A CA 1
ATOM 1833 C C . ASP A 1 235 ? -22.278 2.461 26.300 1.00 76.25 235 ASP A C 1
ATOM 1835 O O . ASP A 1 235 ? -22.730 1.595 25.546 1.00 76.25 235 ASP A O 1
ATOM 1839 N N . ASP A 1 236 ? -21.268 3.250 25.929 1.00 77.81 236 ASP A N 1
ATOM 1840 C CA . ASP A 1 236 ? -20.656 3.215 24.605 1.00 77.81 236 ASP A CA 1
ATOM 1841 C C . ASP A 1 236 ? -19.233 2.649 24.689 1.00 77.81 236 ASP A C 1
ATOM 1843 O O . ASP A 1 236 ? -18.392 3.052 25.490 1.00 77.81 236 ASP A O 1
ATOM 1847 N N . LYS A 1 237 ? -18.968 1.639 23.862 1.00 73.69 237 LYS A N 1
ATOM 1848 C CA . LYS A 1 237 ? -17.773 0.798 23.962 1.00 73.69 237 LYS A CA 1
ATOM 1849 C C . LYS A 1 237 ? -16.555 1.402 23.274 1.00 73.69 237 LYS A C 1
ATOM 1851 O O . LYS A 1 237 ? -15.569 0.683 23.128 1.00 73.69 237 LYS A O 1
ATOM 1856 N N . GLY A 1 238 ? -16.607 2.669 22.857 1.00 87.75 238 GLY A N 1
ATOM 1857 C CA . GLY A 1 238 ? -15.592 3.289 22.006 1.00 87.75 238 GLY A CA 1
ATOM 1858 C C . GLY A 1 238 ? -15.459 2.570 20.660 1.00 87.75 238 GLY A C 1
ATOM 1859 O O . GLY A 1 238 ? -16.067 1.523 20.424 1.00 87.75 238 GLY A O 1
ATOM 1860 N N . GLN A 1 239 ? -14.648 3.111 19.759 1.00 92.12 239 GLN A N 1
ATOM 1861 C CA . GLN A 1 239 ? -14.469 2.511 18.438 1.00 92.12 239 GLN A CA 1
ATOM 1862 C C . GLN A 1 239 ? -13.098 2.796 17.840 1.00 92.12 239 GLN A C 1
ATOM 1864 O O . GLN A 1 239 ? -12.444 3.789 18.148 1.00 92.12 239 GLN A O 1
ATOM 1869 N N . TRP A 1 240 ? -12.678 1.911 16.941 1.00 94.56 240 TRP A N 1
ATOM 1870 C CA . TRP A 1 240 ? -11.525 2.154 16.089 1.00 94.56 240 TRP A CA 1
ATOM 1871 C C . TRP A 1 240 ? -11.909 3.072 14.933 1.00 94.56 240 TRP A C 1
ATOM 1873 O O . TRP A 1 240 ? -12.816 2.758 14.162 1.00 94.56 240 TRP A O 1
ATOM 1883 N N . VAL A 1 241 ? -11.170 4.163 14.785 1.00 95.25 241 VAL A N 1
ATOM 1884 C CA . VAL A 1 241 ? -11.185 5.035 13.614 1.00 95.25 241 VAL A CA 1
ATOM 1885 C C . VAL A 1 241 ? -9.899 4.811 12.837 1.00 95.25 241 VAL A C 1
ATOM 1887 O O . VAL A 1 241 ? -8.811 4.740 13.409 1.00 95.25 241 VAL A O 1
ATOM 1890 N N . VAL A 1 242 ? -10.028 4.662 11.523 1.00 96.00 242 VAL A N 1
ATOM 1891 C CA . VAL A 1 242 ? -8.900 4.392 10.634 1.00 96.00 242 VAL A CA 1
ATOM 1892 C C . VAL A 1 242 ? -8.716 5.579 9.707 1.00 96.00 242 VAL A C 1
ATOM 1894 O O . VAL A 1 242 ? -9.645 5.977 9.004 1.00 96.00 242 VAL A O 1
ATOM 1897 N N . TYR A 1 243 ? -7.512 6.131 9.718 1.00 94.81 243 TYR A N 1
ATOM 1898 C CA . TYR A 1 243 ? -7.086 7.249 8.896 1.00 94.81 243 TYR A CA 1
ATOM 1899 C C . TYR A 1 243 ? -6.165 6.738 7.793 1.00 94.81 243 TYR A C 1
ATOM 1901 O O . TYR A 1 243 ? -5.170 6.068 8.070 1.00 94.81 243 TYR A O 1
ATOM 1909 N N . CYS A 1 244 ? -6.488 7.075 6.550 1.00 92.81 244 CYS A N 1
ATOM 1910 C CA . CYS A 1 244 ? -5.639 6.855 5.389 1.00 92.81 244 CYS A CA 1
ATOM 1911 C C . CYS A 1 244 ? -5.099 8.211 4.930 1.00 92.81 244 CYS A C 1
ATOM 1913 O O . CYS A 1 244 ? -5.876 9.071 4.516 1.00 92.81 244 CYS A O 1
ATOM 1915 N N . GLN A 1 245 ? -3.790 8.421 5.050 1.00 90.94 245 GLN A N 1
ATOM 1916 C CA . GLN A 1 245 ? -3.119 9.640 4.609 1.00 90.94 245 GLN A CA 1
ATOM 1917 C C . GLN A 1 245 ? -2.457 9.397 3.256 1.00 90.94 245 GLN A C 1
ATOM 1919 O O . GLN A 1 245 ? -1.536 8.586 3.156 1.00 90.94 245 GLN A O 1
ATOM 1924 N N . TYR A 1 246 ? -2.904 10.120 2.232 1.00 87.81 246 TYR A N 1
ATOM 1925 C CA . TYR A 1 246 ? -2.365 10.031 0.882 1.00 87.81 246 TYR A CA 1
ATOM 1926 C C . TYR A 1 246 ? -1.072 10.821 0.757 1.00 87.81 246 TYR A C 1
ATOM 1928 O O . TYR A 1 246 ? -0.988 11.997 1.123 1.00 87.81 246 TYR A O 1
ATOM 1936 N N . GLN A 1 247 ? -0.058 10.168 0.211 1.00 83.56 247 GLN A N 1
ATOM 1937 C CA . GLN A 1 247 ? 1.298 10.677 0.154 1.00 83.56 247 GLN A CA 1
ATOM 1938 C C . GLN A 1 247 ? 1.884 10.497 -1.240 1.00 83.56 247 GLN A C 1
ATOM 1940 O O . GLN A 1 247 ? 1.557 9.567 -1.977 1.00 83.56 247 GLN A O 1
ATOM 1945 N N . GLN A 1 248 ? 2.798 11.392 -1.582 1.00 79.06 248 GLN A N 1
ATOM 1946 C CA . GLN A 1 248 ? 3.624 11.306 -2.775 1.00 79.06 248 GLN A CA 1
ATOM 1947 C C . GLN A 1 248 ? 5.096 11.356 -2.373 1.00 79.06 248 GLN A C 1
ATOM 1949 O O . GLN A 1 248 ? 5.481 12.036 -1.418 1.00 79.06 248 GLN A O 1
ATOM 1954 N N . GLU A 1 249 ? 5.925 10.625 -3.108 1.00 76.06 249 GLU A N 1
ATOM 1955 C CA . GLU A 1 249 ? 7.374 10.679 -2.930 1.00 76.06 249 GLU A CA 1
ATOM 1956 C C . GLU A 1 249 ? 7.932 11.985 -3.504 1.00 76.06 249 GLU A C 1
ATOM 1958 O O . GLU A 1 249 ? 7.677 12.330 -4.661 1.00 76.06 249 GLU A O 1
ATOM 1963 N N . THR A 1 250 ? 8.695 12.713 -2.692 1.00 68.81 250 THR A N 1
ATOM 1964 C CA . THR A 1 250 ? 9.419 13.922 -3.097 1.00 68.81 250 THR A CA 1
ATOM 1965 C C . THR A 1 250 ? 10.890 13.611 -3.389 1.00 68.81 250 THR A C 1
ATOM 1967 O O . THR A 1 250 ? 11.366 12.475 -3.272 1.00 68.81 250 THR A O 1
ATOM 1970 N N . THR A 1 251 ? 11.641 14.629 -3.815 1.00 58.91 251 THR A N 1
ATOM 1971 C CA . THR A 1 251 ? 13.094 14.527 -3.990 1.00 58.91 251 THR A CA 1
ATOM 1972 C C . THR A 1 251 ? 13.764 14.079 -2.692 1.00 58.91 251 THR A C 1
ATOM 1974 O O . THR A 1 251 ? 13.536 14.668 -1.643 1.00 58.91 251 THR A O 1
ATOM 1977 N N . GLY A 1 252 ? 14.611 13.047 -2.766 1.00 59.00 252 GLY A N 1
ATOM 1978 C CA . GLY A 1 252 ? 15.287 12.491 -1.589 1.00 59.00 252 GLY A CA 1
ATOM 1979 C C . GLY A 1 252 ? 14.514 11.389 -0.856 1.00 59.00 252 GLY A C 1
ATOM 1980 O O . GLY A 1 252 ? 14.845 11.105 0.289 1.00 59.00 252 GLY A O 1
ATOM 1981 N N . PHE A 1 253 ? 13.526 10.754 -1.506 1.00 63.66 253 PHE A N 1
ATOM 1982 C CA . PHE A 1 253 ? 12.747 9.619 -0.975 1.00 63.66 253 PHE A CA 1
ATOM 1983 C C . PHE A 1 253 ? 11.858 9.945 0.235 1.00 63.66 253 PHE A C 1
ATOM 1985 O O . PHE A 1 253 ? 11.381 9.032 0.902 1.00 63.66 253 PHE A O 1
ATOM 1992 N N . GLN A 1 254 ? 11.600 11.224 0.505 1.00 70.75 254 GLN A N 1
ATOM 1993 C CA . GLN A 1 254 ? 10.702 11.641 1.582 1.00 70.75 254 GLN A CA 1
ATOM 1994 C C . GLN A 1 254 ? 9.234 11.533 1.147 1.00 70.75 254 GLN A C 1
ATOM 1996 O O . GLN A 1 254 ? 8.925 11.568 -0.050 1.00 70.75 254 GLN A O 1
ATOM 2001 N N . ARG A 1 255 ? 8.316 11.407 2.110 1.00 78.12 255 ARG A N 1
ATOM 2002 C CA . ARG A 1 255 ? 6.865 11.468 1.865 1.00 78.12 255 ARG A CA 1
ATOM 2003 C C . ARG A 1 255 ? 6.287 12.837 2.190 1.00 78.12 255 ARG A C 1
ATOM 2005 O O . ARG A 1 255 ? 6.341 13.283 3.336 1.00 78.12 255 ARG A O 1
ATOM 2012 N N . ALA A 1 256 ? 5.645 13.457 1.206 1.00 79.56 256 ALA A N 1
ATOM 2013 C CA . ALA A 1 256 ? 4.818 14.645 1.409 1.00 79.56 256 ALA A CA 1
ATOM 2014 C C . ALA A 1 256 ? 3.338 14.322 1.193 1.00 79.56 256 ALA A C 1
ATOM 2016 O O . ALA A 1 256 ? 3.006 13.402 0.443 1.00 79.56 256 ALA A O 1
ATOM 2017 N N . LEU A 1 257 ? 2.450 15.114 1.803 1.00 83.19 257 LEU A N 1
ATOM 2018 C CA . LEU A 1 257 ? 1.009 15.009 1.569 1.00 83.19 257 LEU A CA 1
ATOM 2019 C C . LEU A 1 257 ? 0.683 15.178 0.081 1.00 83.19 257 LEU A C 1
ATOM 2021 O O . LEU A 1 257 ? 1.193 16.082 -0.591 1.00 83.19 257 LEU A O 1
ATOM 2025 N N . ARG A 1 258 ? -0.200 14.319 -0.431 1.00 79.12 258 ARG A N 1
ATOM 2026 C CA . ARG A 1 258 ? -0.760 14.461 -1.775 1.00 79.12 258 ARG A CA 1
ATOM 2027 C C . ARG A 1 258 ? -1.955 15.410 -1.710 1.00 79.12 258 ARG A C 1
ATOM 2029 O O . ARG A 1 258 ? -3.044 15.018 -1.314 1.00 79.12 258 ARG A O 1
ATOM 2036 N N . LEU A 1 259 ? -1.724 16.659 -2.110 1.00 72.81 259 LEU A N 1
ATOM 2037 C CA . LEU A 1 259 ? -2.717 17.744 -2.099 1.00 72.81 259 LEU A CA 1
ATOM 2038 C C . LEU A 1 259 ? -3.474 17.908 -3.436 1.00 72.81 259 LEU A C 1
ATOM 2040 O O . LEU A 1 259 ? -4.016 18.979 -3.687 1.00 72.81 259 LEU A O 1
ATOM 2044 N N . ASN A 1 260 ? -3.452 16.905 -4.325 1.00 61.44 260 ASN A N 1
ATOM 2045 C CA . ASN A 1 260 ? -4.223 16.946 -5.582 1.00 61.44 260 ASN A CA 1
ATOM 2046 C C . ASN A 1 260 ? -5.738 17.024 -5.293 1.00 61.44 260 ASN A C 1
ATOM 2048 O O . ASN A 1 260 ? -6.116 16.931 -4.131 1.00 61.44 260 ASN A O 1
ATOM 2052 N N . ASP A 1 261 ? -6.579 17.134 -6.335 1.00 52.06 261 ASP A N 1
ATOM 2053 C CA . ASP A 1 261 ? -8.047 17.372 -6.350 1.00 52.06 261 ASP A CA 1
ATOM 2054 C C . ASP A 1 261 ? -8.945 16.527 -5.403 1.00 52.06 261 ASP A C 1
ATOM 2056 O O . ASP A 1 261 ? -10.171 16.639 -5.429 1.00 52.06 261 ASP A O 1
ATOM 2060 N N . CYS A 1 262 ? -8.381 15.674 -4.551 1.00 52.19 262 CYS A N 1
ATOM 2061 C CA . CYS A 1 262 ? -9.050 15.110 -3.391 1.00 52.19 262 CYS A CA 1
ATOM 2062 C C . CYS A 1 262 ? -9.521 16.228 -2.440 1.00 52.19 262 CYS A C 1
ATOM 2064 O O . CYS A 1 262 ? -8.745 17.102 -2.060 1.00 52.19 262 CYS A O 1
ATOM 2066 N N . GLU A 1 263 ? -10.766 16.147 -1.957 1.00 63.25 263 GLU A N 1
ATOM 2067 C CA . GLU A 1 263 ? -11.309 17.089 -0.958 1.00 63.25 263 GLU A CA 1
ATOM 2068 C C . GLU A 1 263 ? -10.461 17.157 0.333 1.00 63.25 263 GLU A C 1
ATOM 2070 O O . GLU A 1 263 ? -10.511 18.150 1.058 1.00 63.25 263 GLU A O 1
ATOM 2075 N N . SER A 1 264 ? -9.669 16.115 0.629 1.00 78.75 264 SER A N 1
ATOM 2076 C CA . SER A 1 264 ? -8.718 16.085 1.742 1.00 78.75 264 SER A CA 1
ATOM 2077 C C . SER A 1 264 ? -7.563 15.095 1.492 1.00 78.75 264 SER A C 1
ATOM 2079 O O . SER A 1 264 ? -7.814 14.005 0.967 1.00 78.75 264 SER A O 1
ATOM 2081 N N . PRO A 1 265 ? -6.315 15.409 1.910 1.00 81.56 265 PRO A N 1
ATOM 2082 C CA . PRO A 1 265 ? -5.177 14.479 1.857 1.00 81.56 265 PRO A CA 1
ATOM 2083 C C . PRO A 1 265 ? -5.281 13.334 2.879 1.00 81.56 265 PRO A C 1
ATOM 2085 O O . PRO A 1 265 ? -4.446 12.430 2.879 1.00 81.56 265 PRO A O 1
ATOM 2088 N N . VAL A 1 266 ? -6.286 13.371 3.758 1.00 86.62 266 VAL A N 1
ATOM 2089 C CA . VAL A 1 266 ? -6.579 12.334 4.748 1.00 86.62 266 VAL A CA 1
ATOM 2090 C C . VAL A 1 266 ? -8.036 11.938 4.643 1.00 86.62 266 VAL A C 1
ATOM 2092 O O . VAL A 1 266 ? -8.920 12.791 4.610 1.00 86.62 266 VAL A O 1
ATOM 2095 N N . GLN A 1 267 ? -8.301 10.638 4.664 1.00 87.19 267 GLN A N 1
ATOM 2096 C CA . GLN A 1 267 ? -9.657 10.115 4.725 1.00 87.19 267 GLN A CA 1
ATOM 2097 C C . GLN A 1 267 ? -9.858 9.231 5.947 1.00 87.19 267 GLN A C 1
ATOM 2099 O O . GLN A 1 267 ? -9.050 8.349 6.242 1.00 87.19 267 GLN A O 1
ATOM 2104 N N . LYS A 1 268 ? -10.990 9.445 6.627 1.00 89.19 268 LYS A N 1
ATOM 2105 C CA . LYS A 1 268 ? -11.562 8.440 7.521 1.00 89.19 268 LYS A CA 1
ATOM 2106 C C . LYS A 1 268 ? -12.111 7.310 6.666 1.00 89.19 268 LYS A C 1
ATOM 2108 O O . LYS A 1 268 ? -13.000 7.521 5.839 1.00 89.19 268 LYS A O 1
ATOM 2113 N N . VAL A 1 269 ? -11.566 6.120 6.863 1.00 88.19 269 VAL A N 1
ATOM 2114 C CA . VAL A 1 269 ? -11.942 4.945 6.086 1.00 88.19 269 VAL A CA 1
ATOM 2115 C C . VAL A 1 269 ? -13.345 4.516 6.492 1.00 88.19 269 VAL A C 1
ATOM 2117 O O . VAL A 1 269 ? -13.679 4.433 7.676 1.00 88.19 269 VAL A O 1
ATOM 2120 N N . LYS A 1 270 ? -14.185 4.289 5.488 1.00 86.38 270 LYS A N 1
ATOM 2121 C CA . LYS A 1 270 ? -15.593 3.937 5.672 1.00 86.38 270 LYS A CA 1
ATOM 2122 C C . LYS A 1 270 ? -15.748 2.427 5.868 1.00 86.38 270 LYS A C 1
ATOM 2124 O O . LYS A 1 270 ? -14.796 1.657 5.761 1.00 86.38 270 LYS A O 1
ATOM 2129 N N . ALA A 1 271 ? -16.977 2.007 6.162 1.00 86.81 271 ALA A N 1
ATOM 2130 C CA . ALA A 1 271 ? -17.329 0.593 6.187 1.00 86.81 271 ALA A CA 1
ATOM 2131 C C . ALA A 1 271 ? -16.963 -0.082 4.857 1.00 86.81 271 ALA A C 1
ATOM 2133 O O . ALA A 1 271 ? -17.089 0.523 3.790 1.00 86.81 271 ALA A O 1
ATOM 2134 N N . TYR A 1 272 ? -16.527 -1.339 4.938 1.00 90.12 272 TYR A N 1
ATOM 2135 C CA . TYR A 1 272 ? -16.033 -2.073 3.781 1.00 90.12 272 TYR A CA 1
ATOM 2136 C C . TYR A 1 272 ? -17.052 -2.149 2.638 1.00 90.12 272 TYR A C 1
ATOM 2138 O O . TYR A 1 272 ? -18.188 -2.601 2.809 1.00 90.12 272 TYR A O 1
ATOM 2146 N N . GLN A 1 273 ? -16.587 -1.789 1.443 1.00 86.56 273 GLN A N 1
ATOM 2147 C CA . GLN A 1 273 ? -17.259 -2.047 0.182 1.00 86.56 273 GLN A CA 1
ATOM 2148 C C . GLN A 1 273 ? -16.320 -2.852 -0.715 1.00 86.56 273 GLN A C 1
ATOM 2150 O O . GLN A 1 273 ? -15.208 -2.424 -1.005 1.00 86.56 273 GLN A O 1
ATOM 2155 N N . ALA A 1 274 ? -16.777 -4.018 -1.176 1.00 85.12 274 ALA A N 1
ATOM 2156 C CA . ALA A 1 274 ? -15.949 -4.878 -2.011 1.00 85.12 274 ALA A CA 1
ATOM 2157 C C . ALA A 1 274 ? -15.563 -4.180 -3.333 1.00 85.12 274 ALA A C 1
ATOM 2159 O O . ALA A 1 274 ? -16.457 -3.697 -4.047 1.00 85.12 274 ALA A O 1
ATOM 2160 N N . PRO A 1 275 ? -14.269 -4.162 -3.706 1.00 85.25 275 PRO A N 1
ATOM 2161 C CA . PRO A 1 275 ? -13.823 -3.535 -4.941 1.00 85.25 275 PRO A CA 1
ATOM 2162 C C . PRO A 1 275 ? -14.314 -4.301 -6.175 1.00 85.25 275 PRO A C 1
ATOM 2164 O O . PRO A 1 275 ? -14.419 -5.531 -6.197 1.00 85.25 275 PRO A O 1
ATOM 2167 N N . GLN A 1 276 ? -14.560 -3.570 -7.264 1.00 86.69 276 GLN A N 1
ATOM 2168 C CA . GLN A 1 276 ? -14.910 -4.146 -8.565 1.00 86.69 276 GLN A CA 1
ATOM 2169 C C . GLN A 1 276 ? -13.644 -4.613 -9.301 1.00 86.69 276 GLN A C 1
ATOM 2171 O O . GLN A 1 276 ? -13.218 -4.000 -10.280 1.00 86.69 276 GLN A O 1
ATOM 2176 N N . VAL A 1 277 ? -13.032 -5.708 -8.837 1.00 85.25 277 VAL A N 1
ATOM 2177 C CA . VAL A 1 277 ? -11.711 -6.177 -9.312 1.00 85.25 277 VAL A CA 1
ATOM 2178 C C . VAL A 1 277 ? -11.635 -6.349 -10.831 1.00 85.25 277 VAL A C 1
ATOM 2180 O O . VAL A 1 277 ? -10.637 -5.969 -11.433 1.00 85.25 277 VAL A O 1
ATOM 2183 N N . SER A 1 278 ? -12.691 -6.844 -11.484 1.00 84.44 278 SER A N 1
ATOM 2184 C CA . SER A 1 278 ? -12.724 -6.965 -12.950 1.00 84.44 278 SER A CA 1
ATOM 2185 C C . SER A 1 278 ? -12.605 -5.611 -13.660 1.00 84.44 278 SER A C 1
ATOM 2187 O O . SER A 1 278 ? -11.930 -5.511 -14.682 1.00 84.44 278 SER A O 1
ATOM 2189 N N . ARG A 1 279 ? -13.247 -4.562 -13.125 1.00 85.75 279 ARG A N 1
ATOM 2190 C CA . ARG A 1 279 ? -13.163 -3.199 -13.670 1.00 85.75 279 ARG A CA 1
ATOM 2191 C C . ARG A 1 279 ? -11.749 -2.649 -13.495 1.00 85.75 279 ARG A C 1
ATOM 2193 O O . ARG A 1 279 ? -11.151 -2.237 -14.483 1.00 85.75 279 ARG A O 1
ATOM 2200 N N . ILE A 1 280 ? -11.213 -2.742 -12.278 1.00 84.19 280 ILE A N 1
ATOM 2201 C CA . ILE A 1 280 ? -9.865 -2.267 -11.928 1.00 84.19 280 ILE A CA 1
ATOM 2202 C C . ILE A 1 280 ? -8.812 -2.959 -12.797 1.00 84.19 280 ILE A C 1
ATOM 2204 O O . ILE A 1 280 ? -7.955 -2.302 -13.382 1.00 84.19 280 ILE A O 1
ATOM 2208 N N . ARG A 1 281 ? -8.918 -4.283 -12.965 1.00 86.69 281 ARG A N 1
ATOM 2209 C CA . ARG A 1 281 ? -8.055 -5.052 -13.866 1.00 86.69 281 ARG A CA 1
ATOM 2210 C C . ARG A 1 281 ? -8.130 -4.521 -15.298 1.00 86.69 281 ARG A C 1
ATOM 2212 O O . ARG A 1 281 ? -7.097 -4.300 -15.916 1.00 86.69 281 ARG A O 1
ATOM 2219 N N . ASN A 1 282 ? -9.327 -4.305 -15.838 1.00 85.12 282 ASN A N 1
ATOM 2220 C CA . ASN A 1 282 ? -9.487 -3.823 -17.213 1.00 85.12 282 ASN A CA 1
ATOM 2221 C C . ASN A 1 282 ? -8.912 -2.412 -17.418 1.00 85.12 282 ASN A C 1
ATOM 2223 O O . ASN A 1 282 ? -8.307 -2.141 -18.458 1.00 85.12 282 ASN A O 1
ATOM 2227 N N . GLU A 1 283 ? -9.090 -1.521 -16.443 1.00 84.31 283 GLU A N 1
ATOM 2228 C CA . GLU A 1 283 ? -8.514 -0.171 -16.450 1.00 84.31 283 GLU A CA 1
ATOM 2229 C C . GLU A 1 283 ? -6.986 -0.225 -16.380 1.00 84.31 283 GLU A C 1
ATOM 2231 O O . GLU A 1 283 ? -6.318 0.368 -17.231 1.00 84.31 283 GLU A O 1
ATOM 2236 N N . PHE A 1 284 ? -6.432 -1.027 -15.467 1.00 83.31 284 PHE A N 1
ATOM 2237 C CA . PHE A 1 284 ? -4.990 -1.222 -15.368 1.00 83.31 284 PHE A CA 1
ATOM 2238 C C . PHE A 1 284 ? -4.403 -1.825 -16.643 1.00 83.31 284 PHE A C 1
ATOM 2240 O O . PHE A 1 284 ? -3.396 -1.348 -17.149 1.00 83.31 284 PHE A O 1
ATOM 2247 N N . ASN A 1 285 ? -5.050 -2.830 -17.227 1.00 84.19 285 ASN A N 1
ATOM 2248 C CA . ASN A 1 285 ? -4.578 -3.461 -18.460 1.00 84.19 285 ASN A CA 1
ATOM 2249 C C . ASN A 1 285 ? -4.524 -2.470 -19.622 1.00 84.19 285 ASN A C 1
ATOM 2251 O O . ASN A 1 285 ? -3.593 -2.507 -20.430 1.00 84.19 285 ASN A O 1
ATOM 2255 N N . ARG A 1 286 ? -5.505 -1.565 -19.698 1.00 85.19 286 ARG A N 1
ATOM 2256 C CA . ARG A 1 286 ? -5.502 -0.469 -20.669 1.00 85.19 286 ARG A CA 1
ATOM 2257 C C . ARG A 1 286 ? -4.347 0.494 -20.402 1.00 85.19 286 ARG A C 1
ATOM 2259 O O . ARG A 1 286 ? -3.679 0.888 -21.353 1.00 85.19 286 ARG A O 1
ATOM 2266 N N . PHE A 1 287 ? -4.106 0.836 -19.139 1.00 83.31 287 PHE A N 1
ATOM 2267 C CA . PHE A 1 287 ? -2.994 1.688 -18.725 1.00 83.31 287 PHE A CA 1
ATOM 2268 C C . PHE A 1 287 ? -1.631 1.070 -19.066 1.00 83.31 287 PHE A C 1
ATOM 2270 O O . PHE A 1 287 ? -0.870 1.686 -19.802 1.00 83.31 287 PHE A O 1
ATOM 2277 N N . VAL A 1 288 ? -1.341 -0.164 -18.633 1.00 82.25 288 VAL A N 1
ATOM 2278 C CA . VAL A 1 288 ? -0.058 -0.838 -18.921 1.00 82.25 288 VAL A CA 1
ATOM 2279 C C . VAL A 1 288 ? 0.174 -0.954 -20.421 1.00 82.25 288 VAL A C 1
ATOM 2281 O O . VAL A 1 288 ? 1.293 -0.757 -20.887 1.00 82.25 288 VAL A O 1
ATOM 2284 N N . ARG A 1 289 ? -0.876 -1.255 -21.194 1.00 85.56 289 ARG A N 1
ATOM 2285 C CA . ARG A 1 289 ? -0.780 -1.288 -22.653 1.00 85.56 289 ARG A CA 1
ATOM 2286 C C . ARG A 1 289 ? -0.425 0.083 -23.220 1.00 85.56 289 ARG A C 1
ATOM 2288 O O . ARG A 1 289 ? 0.515 0.156 -23.995 1.00 85.56 289 ARG A O 1
ATOM 2295 N N . ALA A 1 290 ? -1.131 1.143 -22.831 1.00 83.62 290 ALA A N 1
ATOM 2296 C CA . ALA A 1 290 ? -0.864 2.496 -23.322 1.00 83.62 290 ALA A CA 1
ATOM 2297 C C . ALA A 1 290 ? 0.540 2.994 -22.935 1.00 83.62 290 ALA A C 1
ATOM 2299 O O . ALA A 1 290 ? 1.242 3.591 -23.755 1.00 83.62 290 ALA A O 1
ATOM 2300 N N . GLU A 1 291 ? 0.971 2.713 -21.705 1.00 79.38 291 GLU A N 1
ATOM 2301 C CA . GLU A 1 291 ? 2.318 3.033 -21.237 1.00 79.38 291 GLU A CA 1
ATOM 2302 C C . GLU A 1 291 ? 3.363 2.242 -22.008 1.00 79.38 291 GLU A C 1
ATOM 2304 O O . GLU A 1 291 ? 4.295 2.830 -22.546 1.00 79.38 291 GLU A O 1
ATOM 2309 N N . GLY A 1 292 ? 3.176 0.932 -22.152 1.00 78.75 292 GLY A N 1
ATOM 2310 C CA . GLY A 1 292 ? 4.079 0.097 -22.925 1.00 78.75 292 GLY A CA 1
ATOM 2311 C C . GLY A 1 292 ? 4.145 0.519 -24.399 1.00 78.75 292 GLY A C 1
ATOM 2312 O O . GLY A 1 292 ? 5.236 0.676 -24.927 1.00 78.75 292 GLY A O 1
ATOM 2313 N N . GLU A 1 293 ? 3.021 0.794 -25.059 1.00 83.38 293 GLU A N 1
ATOM 2314 C CA . GLU A 1 293 ? 2.996 1.285 -26.448 1.00 83.38 293 GLU A CA 1
ATOM 2315 C C . GLU A 1 293 ? 3.720 2.629 -26.589 1.00 83.38 293 GLU A C 1
ATOM 2317 O O . GLU A 1 293 ? 4.472 2.836 -27.543 1.00 83.38 293 GLU A O 1
ATOM 2322 N N . THR A 1 294 ? 3.570 3.525 -25.606 1.00 80.75 294 THR A N 1
ATOM 2323 C CA . THR A 1 294 ? 4.352 4.768 -25.575 1.00 80.75 294 THR A CA 1
ATOM 2324 C C . THR A 1 294 ? 5.839 4.485 -25.390 1.00 80.75 294 THR A C 1
ATOM 2326 O O . THR A 1 294 ? 6.682 5.119 -26.025 1.00 80.75 294 THR A O 1
ATOM 2329 N N . PHE A 1 295 ? 6.161 3.536 -24.517 1.00 75.38 295 PHE A N 1
ATOM 2330 C CA . PHE A 1 295 ? 7.521 3.193 -24.147 1.00 75.38 295 PHE A CA 1
ATOM 2331 C C . PHE A 1 295 ? 8.290 2.557 -25.313 1.00 75.38 295 PHE A C 1
ATOM 2333 O O . PHE A 1 295 ? 9.403 2.973 -25.631 1.00 75.38 295 PHE A O 1
ATOM 2340 N N . PHE A 1 296 ? 7.682 1.576 -25.981 1.00 78.44 296 PHE A N 1
ATOM 2341 C CA . PHE A 1 296 ? 8.273 0.860 -27.113 1.00 78.44 296 PHE A CA 1
ATOM 2342 C C . PHE A 1 296 ? 8.087 1.590 -28.451 1.00 78.44 296 PHE A C 1
ATOM 2344 O O . PHE A 1 296 ? 8.718 1.217 -29.436 1.00 78.44 296 PHE A O 1
ATOM 2351 N N . GLN A 1 297 ? 7.274 2.655 -28.484 1.00 82.44 297 GLN A N 1
ATOM 2352 C CA . GLN A 1 297 ? 6.923 3.415 -29.693 1.00 82.44 297 GLN A CA 1
ATOM 2353 C C . GLN A 1 297 ? 6.319 2.542 -30.803 1.00 82.44 297 GLN A C 1
ATOM 2355 O O . GLN A 1 297 ? 6.439 2.844 -31.991 1.00 82.44 297 GLN A O 1
ATOM 2360 N N . GLU A 1 298 ? 5.660 1.454 -30.417 1.00 82.94 298 GLU A N 1
ATOM 2361 C CA . GLU A 1 298 ? 5.041 0.498 -31.324 1.00 82.94 298 GLU A CA 1
ATOM 2362 C C . GLU A 1 298 ? 3.814 -0.149 -30.667 1.00 82.94 298 GLU A C 1
ATOM 2364 O O . GLU A 1 298 ? 3.743 -0.234 -29.437 1.00 82.94 298 GLU A O 1
ATOM 2369 N N . PRO A 1 299 ? 2.843 -0.631 -31.464 1.00 85.38 299 PRO A N 1
ATOM 2370 C CA . PRO A 1 299 ? 1.717 -1.388 -30.939 1.00 85.38 299 PRO A CA 1
ATOM 2371 C C . PRO A 1 299 ? 2.178 -2.678 -30.259 1.00 85.38 299 PRO A C 1
ATOM 2373 O O . PRO A 1 299 ? 2.937 -3.463 -30.829 1.00 85.38 299 PRO A O 1
ATOM 2376 N N . LEU A 1 300 ? 1.656 -2.942 -29.064 1.00 84.94 300 LEU A N 1
ATOM 2377 C CA . LEU A 1 300 ? 1.977 -4.156 -28.323 1.00 84.94 300 LEU A CA 1
ATOM 2378 C C . LEU A 1 300 ? 1.111 -5.338 -28.762 1.00 84.94 300 LEU A C 1
ATOM 2380 O O . LEU A 1 300 ? -0.065 -5.147 -29.091 1.00 84.94 300 LEU A O 1
ATOM 2384 N N . PRO A 1 301 ? 1.619 -6.586 -28.699 1.00 84.19 301 PRO A N 1
ATOM 2385 C CA . PRO A 1 301 ? 0.830 -7.757 -29.060 1.00 84.19 301 PRO A CA 1
ATOM 2386 C C . PRO A 1 301 ? -0.471 -7.803 -28.252 1.00 84.19 301 PRO A C 1
ATOM 2388 O O . PRO A 1 301 ? -0.488 -7.607 -27.033 1.00 84.19 301 PRO A O 1
ATOM 2391 N N . PHE A 1 302 ? -1.577 -8.054 -28.945 1.00 85.38 302 PHE A N 1
ATOM 2392 C CA . PHE A 1 302 ? -2.897 -8.173 -28.345 1.00 85.38 302 PHE A CA 1
ATOM 2393 C C . PHE A 1 302 ? -3.464 -9.557 -28.618 1.00 85.38 302 PHE A C 1
ATOM 2395 O O . PHE A 1 302 ? -3.504 -10.017 -29.757 1.00 85.38 302 PHE A O 1
ATOM 2402 N N . ILE A 1 303 ? -3.912 -10.199 -27.547 1.00 90.50 303 ILE A N 1
ATOM 2403 C CA . ILE A 1 303 ? -4.798 -11.353 -27.595 1.00 90.50 303 ILE A CA 1
ATOM 2404 C C . ILE A 1 303 ? -5.957 -11.068 -26.650 1.00 90.50 303 ILE A C 1
ATOM 2406 O O . ILE A 1 303 ? -5.786 -10.347 -25.667 1.00 90.50 303 ILE A O 1
ATOM 2410 N N . MET A 1 304 ? -7.132 -11.599 -26.965 1.00 89.12 304 MET A N 1
ATOM 2411 C CA . MET A 1 304 ? -8.271 -11.524 -26.058 1.00 89.12 304 MET A CA 1
ATOM 2412 C C . MET A 1 304 ? -8.110 -12.523 -24.914 1.00 89.12 304 MET A C 1
ATOM 2414 O O . MET A 1 304 ? -7.567 -13.611 -25.109 1.00 89.12 304 MET A O 1
ATOM 2418 N N . ASP A 1 305 ? -8.624 -12.159 -23.740 1.00 92.88 305 ASP A N 1
ATOM 2419 C CA . ASP A 1 305 ? -8.811 -13.116 -22.651 1.00 92.88 305 ASP A CA 1
ATOM 2420 C C . ASP A 1 305 ? -9.833 -14.186 -23.073 1.00 92.88 305 ASP A C 1
ATOM 2422 O O . ASP A 1 305 ? -10.852 -13.890 -23.704 1.00 92.88 305 ASP A O 1
ATOM 2426 N N . GLY A 1 306 ? -9.534 -15.437 -22.737 1.00 91.94 306 GLY A N 1
ATOM 2427 C CA . GLY A 1 306 ? -10.389 -16.597 -22.953 1.00 91.94 306 GLY A CA 1
ATOM 2428 C C . GLY A 1 306 ? -11.341 -16.867 -21.787 1.00 91.94 306 GLY A C 1
ATOM 2429 O O . GLY A 1 306 ? -11.526 -16.058 -20.876 1.00 91.94 306 GLY A O 1
ATOM 2430 N N . THR A 1 307 ? -11.966 -18.042 -21.811 1.00 91.44 307 THR A N 1
ATOM 2431 C CA . THR A 1 307 ? -12.844 -18.496 -20.729 1.00 91.44 307 THR A CA 1
ATOM 2432 C C . THR A 1 307 ? -12.029 -18.846 -19.485 1.00 91.44 307 THR A C 1
ATOM 2434 O O . THR A 1 307 ? -10.936 -19.391 -19.582 1.00 91.44 307 THR A O 1
ATOM 2437 N N . PHE A 1 308 ? -12.568 -18.537 -18.303 1.00 90.69 308 PHE A N 1
ATOM 2438 C CA . PHE A 1 308 ? -11.957 -18.967 -17.049 1.00 90.69 308 PHE A CA 1
ATOM 2439 C C . PHE A 1 308 ? -12.001 -20.488 -16.934 1.00 90.69 308 PHE A C 1
ATOM 2441 O O . PHE A 1 308 ? -13.076 -21.085 -16.991 1.00 90.69 308 PHE A O 1
ATOM 2448 N N . GLU A 1 309 ? -10.835 -21.083 -16.721 1.00 90.06 309 GLU A N 1
ATOM 2449 C CA . GLU A 1 309 ? -10.693 -22.505 -16.426 1.00 90.06 309 GLU A CA 1
ATOM 2450 C C . GLU A 1 309 ? -10.496 -22.709 -14.923 1.00 90.06 309 GLU A C 1
ATOM 2452 O O . GLU A 1 309 ? -9.814 -21.924 -14.266 1.00 90.06 309 GLU A O 1
ATOM 2457 N N . VAL A 1 310 ? -11.114 -23.749 -14.363 1.00 86.81 310 VAL A N 1
ATOM 2458 C CA . VAL A 1 310 ? -11.000 -24.059 -12.932 1.00 86.81 310 VAL A CA 1
ATOM 2459 C C . VAL A 1 310 ? -9.545 -24.376 -12.598 1.00 86.81 310 VAL A C 1
ATOM 2461 O O . VAL A 1 310 ? -8.923 -25.226 -13.231 1.00 86.81 310 VAL A O 1
ATOM 2464 N N . ILE A 1 311 ? -9.009 -23.702 -11.585 1.00 82.88 311 ILE A N 1
ATOM 2465 C CA . ILE A 1 311 ? -7.608 -23.845 -11.194 1.00 82.88 311 ILE A CA 1
ATOM 2466 C C . ILE A 1 311 ? -7.474 -25.087 -10.314 1.00 82.88 311 ILE A C 1
ATOM 2468 O O . ILE A 1 311 ? -7.950 -25.110 -9.179 1.00 82.88 311 ILE A O 1
ATOM 2472 N N . THR A 1 312 ? -6.827 -26.123 -10.844 1.00 76.75 312 THR A N 1
ATOM 2473 C CA . THR A 1 312 ? -6.515 -27.369 -10.120 1.00 76.75 312 THR A CA 1
ATOM 2474 C C . THR A 1 312 ? -5.095 -27.382 -9.556 1.00 76.75 312 THR A C 1
ATOM 2476 O O . THR A 1 312 ? -4.813 -28.147 -8.640 1.00 76.75 312 THR A O 1
ATOM 2479 N N . ASP A 1 313 ? -4.214 -26.532 -10.090 1.00 74.12 313 ASP A N 1
ATOM 2480 C CA . ASP A 1 313 ? -2.826 -26.357 -9.664 1.00 74.12 313 ASP A CA 1
ATOM 2481 C C . ASP A 1 313 ? -2.536 -24.863 -9.461 1.00 74.12 313 ASP A C 1
ATOM 2483 O O . ASP A 1 313 ? -2.701 -24.051 -10.375 1.00 74.12 313 ASP A O 1
ATOM 2487 N N . THR A 1 314 ? -2.116 -24.492 -8.249 1.00 65.38 314 THR A N 1
ATOM 2488 C CA . THR A 1 314 ? -1.820 -23.098 -7.897 1.00 65.38 314 THR A CA 1
ATOM 2489 C C . THR A 1 314 ? -0.641 -22.525 -8.673 1.00 65.38 314 THR A C 1
ATOM 2491 O O . THR A 1 314 ? -0.588 -21.310 -8.864 1.00 65.38 314 THR A O 1
ATOM 2494 N N . ASP A 1 315 ? 0.286 -23.367 -9.133 1.00 62.00 315 ASP A N 1
ATOM 2495 C CA . ASP A 1 315 ? 1.529 -22.911 -9.760 1.00 62.00 315 ASP A CA 1
ATOM 2496 C C . ASP A 1 315 ? 1.321 -22.513 -11.238 1.00 62.00 315 ASP A C 1
ATOM 2498 O O . ASP A 1 315 ? 2.105 -21.744 -11.793 1.00 62.00 315 ASP A O 1
ATOM 2502 N N . ALA A 1 316 ? 0.209 -22.937 -11.856 1.00 62.16 316 ALA A N 1
ATOM 2503 C CA . ALA A 1 316 ? -0.186 -22.598 -13.231 1.00 62.16 316 ALA A CA 1
ATOM 2504 C C . ALA A 1 316 ? -1.241 -21.474 -13.312 1.00 62.16 316 ALA A C 1
ATOM 2506 O O . ALA A 1 316 ? -1.845 -21.230 -14.357 1.00 62.16 316 ALA A O 1
ATOM 2507 N N . MET A 1 317 ? -1.498 -20.764 -12.213 1.00 75.94 317 MET A N 1
ATOM 2508 C CA . MET A 1 317 ? -2.612 -19.817 -12.130 1.00 75.94 317 MET A CA 1
ATOM 2509 C C . MET A 1 317 ? -2.518 -18.691 -13.175 1.00 75.94 317 MET A C 1
ATOM 2511 O O . MET A 1 317 ? -3.503 -18.396 -13.845 1.00 75.94 317 MET A O 1
ATOM 2515 N N . LEU A 1 318 ? -1.332 -18.119 -13.407 1.00 85.44 318 LEU A N 1
ATOM 2516 C CA . LEU A 1 318 ? -1.159 -17.050 -14.402 1.00 85.44 318 LEU A CA 1
ATOM 2517 C C . LEU A 1 318 ? -1.195 -17.520 -15.863 1.00 85.44 318 LEU A C 1
ATOM 2519 O O . LEU A 1 318 ? -1.204 -16.667 -16.746 1.00 85.44 318 LEU A O 1
ATOM 2523 N N . THR A 1 319 ? -1.244 -18.828 -16.141 1.00 88.12 319 THR A N 1
ATOM 2524 C CA . THR A 1 319 ? -1.449 -19.347 -17.505 1.00 88.12 319 THR A CA 1
ATOM 2525 C C . THR A 1 319 ? -2.923 -19.593 -17.825 1.00 88.12 319 THR A C 1
ATOM 2527 O O . THR A 1 319 ? -3.238 -20.118 -18.890 1.00 88.12 319 THR A O 1
ATOM 2530 N N . ASN A 1 320 ? -3.835 -19.234 -16.916 1.00 92.31 320 ASN A N 1
ATOM 2531 C CA . ASN A 1 320 ? -5.271 -19.352 -17.138 1.00 92.31 320 ASN A CA 1
ATOM 2532 C C . ASN A 1 320 ? -5.708 -18.507 -18.353 1.00 92.31 320 ASN A C 1
ATOM 2534 O O . ASN A 1 320 ? -5.346 -17.325 -18.424 1.00 92.31 320 ASN A O 1
ATOM 2538 N N . PRO A 1 321 ? -6.533 -19.039 -19.276 1.00 93.25 321 PRO A N 1
ATOM 2539 C CA . PRO A 1 321 ? -6.947 -18.287 -20.459 1.00 93.25 321 PRO A CA 1
ATOM 2540 C C . PRO A 1 321 ? -7.655 -16.968 -20.131 1.00 93.25 321 PRO A C 1
ATOM 2542 O O . PRO A 1 321 ? -7.536 -16.014 -20.899 1.00 93.25 321 PRO A O 1
ATOM 2545 N N . ALA A 1 322 ? -8.326 -16.861 -18.979 1.00 92.56 322 ALA A N 1
ATOM 2546 C CA . ALA A 1 322 ? -9.004 -15.633 -18.556 1.00 92.56 322 ALA A CA 1
ATOM 2547 C C . ALA A 1 322 ? -8.073 -14.438 -18.301 1.00 92.56 322 ALA A C 1
ATOM 2549 O O . ALA A 1 322 ? -8.574 -13.330 -18.106 1.00 92.56 322 ALA A O 1
ATOM 2550 N N . VAL A 1 323 ? -6.752 -14.642 -18.281 1.00 93.19 323 VAL A N 1
ATOM 2551 C CA . VAL A 1 323 ? -5.746 -13.574 -18.169 1.00 93.19 323 VAL A CA 1
ATOM 2552 C C . VAL A 1 323 ? -4.692 -13.626 -19.282 1.00 93.19 323 VAL A C 1
ATOM 2554 O O . VAL A 1 323 ? -3.595 -13.086 -19.146 1.00 93.19 323 VAL A O 1
ATOM 2557 N N . ALA A 1 324 ? -5.004 -14.274 -20.406 1.00 92.69 324 ALA A N 1
ATOM 2558 C CA . ALA A 1 324 ? -4.059 -14.453 -21.505 1.00 92.69 324 ALA A CA 1
ATOM 2559 C C . ALA A 1 324 ? -3.529 -13.115 -22.059 1.00 92.69 324 ALA A C 1
ATOM 2561 O O . ALA A 1 324 ? -2.348 -13.000 -22.393 1.00 92.69 324 ALA A O 1
ATOM 2562 N N . SER A 1 325 ? -4.366 -12.076 -22.127 1.00 91.44 325 SER A N 1
ATOM 2563 C CA . SER A 1 325 ? -3.979 -10.767 -22.674 1.00 91.44 325 SER A CA 1
ATOM 2564 C C . SER A 1 325 ? -2.838 -10.105 -21.893 1.00 91.44 325 SER A C 1
ATOM 2566 O O . SER A 1 325 ? -1.886 -9.589 -22.488 1.00 91.44 325 SER A O 1
ATOM 2568 N N . THR A 1 326 ? -2.906 -10.146 -20.565 1.00 90.81 326 THR A N 1
ATOM 2569 C CA . THR A 1 326 ? -1.915 -9.582 -19.643 1.00 90.81 326 THR A CA 1
ATOM 2570 C C . THR A 1 326 ? -0.687 -10.460 -19.520 1.00 90.81 326 THR A C 1
ATOM 2572 O O . THR A 1 326 ? 0.432 -9.955 -19.446 1.00 90.81 326 THR A O 1
ATOM 2575 N N . GLU A 1 327 ? -0.866 -11.774 -19.574 1.00 91.94 327 GLU A N 1
ATOM 2576 C CA . GLU A 1 327 ? 0.229 -12.735 -19.625 1.00 91.94 327 GLU A CA 1
ATOM 2577 C C . GLU A 1 327 ? 1.110 -12.524 -20.866 1.00 91.94 327 GLU A C 1
ATOM 2579 O O . GLU A 1 327 ? 2.337 -12.403 -20.755 1.00 91.94 327 GLU A O 1
ATOM 2584 N N . ARG A 1 328 ? 0.481 -12.337 -22.033 1.00 90.94 328 ARG A N 1
ATOM 2585 C CA . ARG A 1 328 ? 1.172 -12.022 -23.287 1.00 90.94 328 ARG A CA 1
ATOM 2586 C C . ARG A 1 328 ? 1.939 -10.707 -23.201 1.00 90.94 328 ARG A C 1
ATOM 2588 O O . ARG A 1 328 ? 3.072 -10.631 -23.679 1.00 90.94 328 ARG A O 1
ATOM 2595 N N . LEU A 1 329 ? 1.325 -9.689 -22.600 1.00 89.62 329 LEU A N 1
ATOM 2596 C CA . LEU A 1 329 ? 1.933 -8.379 -22.385 1.00 89.62 329 LEU A CA 1
ATOM 2597 C C . LEU A 1 329 ? 3.172 -8.479 -21.487 1.00 89.62 329 LEU A C 1
ATOM 2599 O O . LEU A 1 329 ? 4.240 -7.998 -21.868 1.00 89.62 329 LEU A O 1
ATOM 2603 N N . ARG A 1 330 ? 3.074 -9.181 -20.351 1.00 90.31 330 ARG A N 1
ATOM 2604 C CA . ARG A 1 330 ? 4.218 -9.426 -19.460 1.00 90.31 330 ARG A CA 1
ATOM 2605 C C . ARG A 1 330 ? 5.353 -10.121 -20.196 1.00 90.31 330 ARG A C 1
ATOM 2607 O O . ARG A 1 330 ? 6.473 -9.617 -20.182 1.00 90.31 330 ARG A O 1
ATOM 2614 N N . ARG A 1 331 ? 5.074 -11.218 -20.912 1.00 90.31 331 ARG A N 1
ATOM 2615 C CA . ARG A 1 331 ? 6.091 -11.934 -21.707 1.00 90.31 331 ARG A CA 1
ATOM 2616 C C . ARG A 1 331 ? 6.791 -11.030 -22.721 1.00 90.31 331 ARG A C 1
ATOM 2618 O O . ARG A 1 331 ? 7.997 -11.168 -22.902 1.00 90.31 331 ARG A O 1
ATOM 2625 N N . TYR A 1 332 ? 6.061 -10.112 -23.354 1.00 89.06 332 TYR A N 1
ATOM 2626 C CA . TYR A 1 332 ? 6.642 -9.143 -24.287 1.00 89.06 332 TYR A CA 1
ATOM 2627 C C . TYR A 1 332 ? 7.587 -8.157 -23.594 1.00 89.06 332 TYR A C 1
ATOM 2629 O O . TYR A 1 332 ? 8.652 -7.837 -24.110 1.00 89.06 332 TYR A O 1
ATOM 2637 N N . MET A 1 333 ? 7.211 -7.698 -22.403 1.00 87.06 333 MET A N 1
ATOM 2638 C CA . MET A 1 333 ? 7.961 -6.708 -21.635 1.00 87.06 333 MET A CA 1
ATOM 2639 C C . MET A 1 333 ? 9.150 -7.304 -20.863 1.00 87.06 333 MET A C 1
ATOM 2641 O O . MET A 1 333 ? 10.065 -6.567 -20.501 1.00 87.06 333 MET A O 1
ATOM 2645 N N . MET A 1 334 ? 9.176 -8.610 -20.587 1.00 88.81 334 MET A N 1
ATOM 2646 C CA . MET A 1 334 ? 10.235 -9.249 -19.786 1.00 88.81 334 MET A CA 1
ATOM 2647 C C . MET A 1 334 ? 11.665 -9.037 -20.326 1.00 88.81 334 MET A C 1
ATOM 2649 O O . MET A 1 334 ? 12.536 -8.655 -19.538 1.00 88.81 334 MET A O 1
ATOM 2653 N N . PRO A 1 335 ? 11.949 -9.224 -21.634 1.00 87.94 335 PRO A N 1
ATOM 2654 C CA . PRO A 1 335 ? 13.284 -8.985 -22.187 1.00 87.94 335 PRO A CA 1
ATOM 2655 C C . PRO A 1 335 ? 13.781 -7.554 -21.968 1.00 87.94 335 PRO A C 1
ATOM 2657 O O . PRO A 1 335 ? 14.972 -7.346 -21.750 1.00 87.94 335 PRO A O 1
ATOM 2660 N N . TYR A 1 336 ? 12.872 -6.578 -21.970 1.00 85.62 336 TYR A N 1
ATOM 2661 C CA . TYR A 1 336 ? 13.212 -5.177 -21.761 1.00 85.62 336 TYR A CA 1
ATOM 2662 C C . TYR A 1 336 ? 13.756 -4.914 -20.348 1.00 85.62 336 TYR A C 1
ATOM 2664 O O . TYR A 1 336 ? 14.826 -4.325 -20.198 1.00 85.62 336 TYR A O 1
ATOM 2672 N N . GLY A 1 337 ? 13.085 -5.429 -19.311 1.00 86.88 337 GLY A N 1
ATOM 2673 C CA . GLY A 1 337 ? 13.571 -5.321 -17.931 1.00 86.88 337 GLY A CA 1
ATOM 2674 C C . GLY A 1 337 ? 14.932 -5.994 -17.728 1.00 86.88 337 GLY A C 1
ATOM 2675 O O . GLY A 1 337 ? 15.783 -5.484 -17.000 1.00 86.88 337 GLY A O 1
ATOM 2676 N N . ASN A 1 338 ? 15.185 -7.113 -18.414 1.00 87.25 338 ASN A N 1
ATOM 2677 C CA . ASN A 1 338 ? 16.504 -7.751 -18.409 1.00 87.25 338 ASN A CA 1
ATOM 2678 C C . ASN A 1 338 ? 17.568 -6.869 -19.077 1.00 87.25 338 ASN A C 1
ATOM 2680 O O . ASN A 1 338 ? 18.651 -6.712 -18.520 1.00 87.25 338 ASN A O 1
ATOM 2684 N N . GLY A 1 339 ? 17.240 -6.236 -20.207 1.00 86.69 339 GLY A N 1
ATOM 2685 C CA . GLY A 1 339 ? 18.119 -5.273 -20.874 1.00 86.69 339 GLY A CA 1
ATOM 2686 C C . GLY A 1 339 ? 18.481 -4.082 -19.984 1.00 86.69 339 GLY A C 1
ATOM 2687 O O . GLY A 1 339 ? 19.650 -3.710 -19.907 1.00 86.69 339 GLY A O 1
ATOM 2688 N N . LEU A 1 340 ? 17.511 -3.534 -19.243 1.00 86.94 340 LEU A N 1
ATOM 2689 C CA . LEU A 1 340 ? 17.760 -2.469 -18.267 1.00 86.94 340 LEU A CA 1
ATOM 2690 C C . LEU A 1 340 ? 18.715 -2.905 -17.153 1.00 86.94 340 LEU A C 1
ATOM 2692 O O . LEU A 1 340 ? 19.657 -2.180 -16.842 1.00 86.94 340 LEU A O 1
ATOM 2696 N N . ARG A 1 341 ? 18.511 -4.095 -16.572 1.00 89.25 341 ARG A N 1
ATOM 2697 C CA . ARG A 1 341 ? 19.410 -4.640 -15.538 1.00 89.25 341 ARG A CA 1
ATOM 2698 C C . ARG A 1 341 ? 20.838 -4.774 -16.056 1.00 89.25 341 ARG A C 1
ATOM 2700 O O . ARG A 1 341 ? 21.761 -4.328 -15.381 1.00 89.25 341 ARG A O 1
ATOM 2707 N N . THR A 1 342 ? 21.009 -5.327 -17.256 1.00 91.25 342 THR A N 1
ATOM 2708 C CA . THR A 1 342 ? 22.321 -5.443 -17.902 1.00 91.25 342 THR A CA 1
ATOM 2709 C C . THR A 1 342 ? 22.962 -4.072 -18.113 1.00 91.25 342 THR A C 1
ATOM 2711 O O . THR A 1 342 ? 24.099 -3.878 -17.689 1.00 91.25 342 THR A O 1
ATOM 2714 N N . ALA A 1 343 ? 22.228 -3.098 -18.661 1.00 86.25 343 ALA A N 1
ATOM 2715 C CA . ALA A 1 343 ? 22.738 -1.745 -18.893 1.00 86.25 343 ALA A CA 1
ATOM 2716 C C . ALA A 1 343 ? 23.158 -1.036 -17.592 1.00 86.25 343 ALA A C 1
ATOM 2718 O O . ALA A 1 343 ? 24.195 -0.376 -17.555 1.00 86.25 343 ALA A O 1
ATOM 2719 N N . ILE A 1 344 ? 22.395 -1.202 -16.504 1.00 88.69 344 ILE A N 1
ATOM 2720 C CA . ILE A 1 344 ? 22.755 -0.675 -15.176 1.00 88.69 344 ILE A CA 1
ATOM 2721 C C . ILE A 1 344 ? 24.053 -1.316 -14.683 1.00 88.69 344 ILE A C 1
ATOM 2723 O O . ILE A 1 344 ? 24.941 -0.616 -14.196 1.00 88.69 344 ILE A O 1
ATOM 2727 N N . THR A 1 345 ? 24.177 -2.642 -14.791 1.00 92.25 345 THR A N 1
ATOM 2728 C CA . THR A 1 345 ? 25.393 -3.358 -14.386 1.00 92.25 345 THR A CA 1
ATOM 2729 C C . THR A 1 345 ? 26.607 -2.884 -15.183 1.00 92.25 345 THR A C 1
ATOM 2731 O O . THR A 1 345 ? 27.638 -2.585 -14.585 1.00 92.25 345 THR A O 1
ATOM 2734 N N . GLU A 1 346 ? 26.485 -2.752 -16.502 1.00 90.12 346 GLU A N 1
ATOM 2735 C CA . GLU A 1 346 ? 27.559 -2.261 -17.373 1.00 90.12 346 GLU A CA 1
ATOM 2736 C C . GLU A 1 346 ? 27.957 -0.817 -17.041 1.00 90.12 346 GLU A C 1
ATOM 2738 O O . GLU A 1 346 ? 29.145 -0.534 -16.883 1.00 90.12 346 GLU A O 1
ATOM 2743 N N . ALA A 1 347 ? 26.986 0.082 -16.841 1.00 86.94 347 ALA A N 1
ATOM 2744 C CA . ALA A 1 347 ? 27.249 1.471 -16.463 1.00 86.94 347 ALA A CA 1
ATOM 2745 C C . ALA A 1 347 ? 27.937 1.582 -15.089 1.00 86.94 347 ALA A C 1
ATOM 2747 O O . ALA A 1 347 ? 28.879 2.362 -14.928 1.00 86.94 347 ALA A O 1
ATOM 2748 N N . LYS A 1 348 ? 27.530 0.762 -14.107 1.00 91.75 348 LYS A N 1
ATOM 2749 C CA . LYS A 1 348 ? 28.187 0.680 -12.788 1.00 91.75 348 LYS A CA 1
ATOM 2750 C C . LYS A 1 348 ? 29.626 0.175 -12.898 1.00 91.75 348 LYS A C 1
ATOM 2752 O O . LYS A 1 348 ? 30.508 0.725 -12.238 1.00 91.75 348 LYS A O 1
ATOM 2757 N N . ILE A 1 349 ? 29.877 -0.827 -13.745 1.00 92.69 349 ILE A N 1
ATOM 2758 C CA . ILE A 1 349 ? 31.233 -1.319 -14.023 1.00 92.69 349 ILE A CA 1
ATOM 2759 C C . ILE A 1 349 ? 32.081 -0.205 -14.650 1.00 92.69 349 ILE A C 1
ATOM 2761 O O . ILE A 1 349 ? 33.181 0.049 -14.166 1.00 92.69 349 ILE A O 1
ATOM 2765 N N . GLU A 1 350 ? 31.583 0.497 -15.670 1.00 88.69 350 GLU A N 1
ATOM 2766 C CA . GLU A 1 350 ? 32.310 1.591 -16.335 1.00 88.69 350 GLU A CA 1
ATOM 2767 C C . GLU A 1 350 ? 32.640 2.744 -15.376 1.00 88.69 350 GLU A C 1
ATOM 2769 O O . GLU A 1 350 ? 33.773 3.229 -15.343 1.00 88.69 350 GLU A O 1
ATOM 2774 N N . LYS A 1 351 ? 31.682 3.134 -14.525 1.00 88.69 351 LYS A N 1
ATOM 2775 C CA . LYS A 1 351 ? 31.872 4.176 -13.505 1.00 88.69 351 LYS A CA 1
ATOM 2776 C C . LYS A 1 351 ? 32.980 3.809 -12.512 1.00 88.69 351 LYS A C 1
ATOM 2778 O O . LYS A 1 351 ? 33.692 4.690 -12.036 1.00 88.69 351 LYS A O 1
ATOM 2783 N N . SER A 1 352 ? 33.121 2.517 -12.204 1.00 88.50 352 SER A N 1
ATOM 2784 C CA . SER A 1 352 ? 34.099 1.997 -11.240 1.00 88.50 352 SER A CA 1
ATOM 2785 C C . SER A 1 352 ? 35.537 1.911 -11.768 1.00 88.50 352 SER A C 1
ATOM 2787 O O . SER A 1 352 ? 36.458 1.720 -10.976 1.00 88.50 352 SER A O 1
ATOM 2789 N N . LYS A 1 353 ? 35.760 2.055 -13.083 1.00 92.12 353 LYS A N 1
ATOM 2790 C CA . LYS A 1 353 ? 37.105 1.978 -13.668 1.00 92.12 353 LYS A CA 1
ATOM 2791 C C . LYS A 1 353 ? 37.947 3.188 -13.263 1.00 92.12 353 LYS A C 1
ATOM 2793 O O . LYS A 1 353 ? 37.513 4.332 -13.373 1.00 92.12 353 LYS A O 1
ATOM 2798 N N . GLU A 1 354 ? 39.196 2.937 -12.875 1.00 72.81 354 GLU A N 1
ATOM 2799 C CA . GLU A 1 354 ? 40.150 3.985 -12.472 1.00 72.81 354 GLU A CA 1
ATOM 2800 C C . GLU A 1 354 ? 40.460 4.981 -13.600 1.00 72.81 354 GLU A C 1
ATOM 2802 O O . GLU A 1 354 ? 40.777 6.139 -13.345 1.00 72.81 354 GLU A O 1
ATOM 2807 N N . THR A 1 355 ? 40.324 4.550 -14.855 1.00 84.62 355 THR A N 1
ATOM 2808 C CA . THR A 1 355 ? 40.554 5.374 -16.050 1.00 84.62 355 THR A CA 1
ATOM 2809 C C . THR A 1 355 ? 39.410 6.348 -16.350 1.00 84.62 355 THR A C 1
ATOM 2811 O O . THR A 1 355 ? 39.523 7.157 -17.271 1.00 84.62 355 THR A O 1
ATOM 2814 N N . THR A 1 356 ? 38.295 6.263 -15.623 1.00 80.31 356 THR A N 1
ATOM 2815 C CA . THR A 1 356 ? 37.104 7.081 -15.864 1.00 80.31 356 THR A CA 1
ATOM 2816 C C . THR A 1 356 ? 37.269 8.455 -15.214 1.00 80.31 356 THR A C 1
ATOM 2818 O O . THR A 1 356 ? 37.414 8.569 -13.997 1.00 80.31 356 THR A O 1
ATOM 2821 N N . SER A 1 357 ? 37.228 9.507 -16.036 1.00 88.75 357 SER A N 1
ATOM 2822 C CA . SER A 1 357 ? 37.234 10.909 -15.589 1.00 88.75 357 SER A CA 1
ATOM 2823 C C . SER A 1 357 ? 36.075 11.207 -14.626 1.00 88.75 357 SER A C 1
ATOM 2825 O O . SER A 1 357 ? 34.997 10.628 -14.758 1.00 88.75 357 SER A O 1
ATOM 2827 N N . ASP A 1 358 ? 36.256 12.148 -13.700 1.00 87.19 358 ASP A N 1
ATOM 2828 C CA . ASP A 1 358 ? 35.216 12.531 -12.739 1.00 87.19 358 ASP A CA 1
ATOM 2829 C C . ASP A 1 358 ? 33.966 13.125 -13.416 1.00 87.19 358 ASP A C 1
ATOM 2831 O O . ASP A 1 358 ? 32.848 12.782 -13.032 1.00 87.19 358 ASP A O 1
ATOM 2835 N N . ASP A 1 359 ? 34.121 13.888 -14.503 1.00 86.69 359 ASP A N 1
ATOM 2836 C CA . ASP A 1 359 ? 32.983 14.374 -15.307 1.00 86.69 359 ASP A CA 1
ATOM 2837 C C . ASP A 1 359 ? 32.193 13.213 -15.941 1.00 86.69 359 ASP A C 1
ATOM 2839 O O . ASP A 1 359 ? 30.959 13.228 -16.023 1.00 86.69 359 ASP A O 1
ATOM 2843 N N . MET A 1 360 ? 32.906 12.161 -16.356 1.00 83.06 360 MET A N 1
ATOM 2844 C CA . MET A 1 360 ? 32.293 10.947 -16.891 1.00 83.06 360 MET A CA 1
ATOM 2845 C C . MET A 1 360 ? 31.596 10.153 -15.782 1.00 83.06 360 MET A C 1
ATOM 2847 O O . MET A 1 360 ? 30.502 9.644 -16.006 1.00 83.06 360 MET A O 1
ATOM 2851 N N . LYS A 1 361 ? 32.161 10.091 -14.569 1.00 81.75 361 LYS A N 1
ATOM 2852 C CA . LYS A 1 361 ? 31.509 9.448 -13.414 1.00 81.75 361 LYS A CA 1
ATOM 2853 C C . LYS A 1 361 ? 30.203 10.139 -13.031 1.00 81.75 361 LYS A C 1
ATOM 2855 O O . LYS A 1 361 ? 29.243 9.442 -12.719 1.00 81.75 361 LYS A O 1
ATOM 2860 N N . ILE A 1 362 ? 30.153 11.473 -13.074 1.00 84.38 362 ILE A N 1
ATOM 2861 C CA . ILE A 1 362 ? 28.923 12.247 -12.831 1.00 84.38 362 ILE A CA 1
ATOM 2862 C C . ILE A 1 362 ? 27.876 11.930 -13.906 1.00 84.38 362 ILE A C 1
ATOM 2864 O O . ILE A 1 362 ? 26.714 11.681 -13.591 1.00 84.38 362 ILE A O 1
ATOM 2868 N N . THR A 1 363 ? 28.291 11.887 -15.174 1.00 87.75 363 THR A N 1
ATOM 2869 C CA . THR A 1 363 ? 27.397 11.562 -16.297 1.00 87.75 363 THR A CA 1
ATOM 2870 C C . THR A 1 363 ? 26.851 10.135 -16.192 1.00 87.75 363 THR A C 1
ATOM 2872 O O . THR A 1 363 ? 25.650 9.918 -16.356 1.00 87.75 363 THR A O 1
ATOM 2875 N N . LEU A 1 364 ? 27.716 9.168 -15.876 1.00 82.81 364 LEU A N 1
ATOM 2876 C CA . LEU A 1 364 ? 27.333 7.774 -15.663 1.00 82.81 364 LEU A CA 1
ATOM 2877 C C . LEU A 1 364 ? 26.402 7.620 -14.462 1.00 82.81 364 LEU A C 1
ATOM 2879 O O . LEU A 1 364 ? 25.490 6.807 -14.533 1.00 82.81 364 LEU A O 1
ATOM 2883 N N . GLU A 1 365 ? 26.582 8.403 -13.396 1.00 86.25 365 GLU A N 1
ATOM 2884 C CA . GLU A 1 365 ? 25.661 8.377 -12.258 1.00 86.25 365 GLU A CA 1
ATOM 2885 C C . GLU A 1 365 ? 24.254 8.817 -12.657 1.00 86.25 365 GLU A C 1
ATOM 2887 O O . GLU A 1 365 ? 23.299 8.081 -12.432 1.00 86.25 365 GLU A O 1
ATOM 2892 N N . ALA A 1 366 ? 24.127 9.951 -13.349 1.00 83.38 366 ALA A N 1
ATOM 2893 C CA . ALA A 1 366 ? 22.829 10.411 -13.837 1.00 83.38 366 ALA A CA 1
ATOM 2894 C C . ALA A 1 366 ? 22.173 9.390 -14.789 1.00 83.38 366 ALA A C 1
ATOM 2896 O O . ALA A 1 366 ? 20.957 9.194 -14.769 1.00 83.38 366 ALA A O 1
ATOM 2897 N N . GLN A 1 367 ? 22.975 8.709 -15.614 1.00 84.88 367 GLN A N 1
ATOM 2898 C CA . GLN A 1 367 ? 22.487 7.642 -16.484 1.00 84.88 367 GLN A CA 1
ATOM 2899 C C . GLN A 1 367 ? 22.025 6.410 -15.690 1.00 84.88 367 GLN A C 1
ATOM 2901 O O . GLN A 1 367 ? 20.984 5.839 -16.016 1.00 84.88 367 GLN A O 1
ATOM 2906 N N . ILE A 1 368 ? 22.780 5.990 -14.670 1.00 83.69 368 ILE A N 1
ATOM 2907 C CA . ILE A 1 368 ? 22.410 4.884 -13.778 1.00 83.69 368 ILE A CA 1
ATOM 2908 C C . ILE A 1 368 ? 21.093 5.209 -13.075 1.00 83.69 368 ILE A C 1
ATOM 2910 O O . ILE A 1 368 ? 20.191 4.375 -13.100 1.00 83.69 368 ILE A O 1
ATOM 2914 N N . ASP A 1 369 ? 20.947 6.415 -12.529 1.00 81.75 369 ASP A N 1
ATOM 2915 C CA . ASP A 1 369 ? 19.732 6.852 -11.836 1.00 81.75 369 ASP A CA 1
ATOM 2916 C C . ASP A 1 369 ? 18.495 6.782 -12.741 1.00 81.75 369 ASP A C 1
ATOM 2918 O O . ASP A 1 369 ? 17.443 6.274 -12.333 1.00 81.75 369 ASP A O 1
ATOM 2922 N N . GLU A 1 370 ? 18.622 7.234 -13.991 1.00 81.69 370 GLU A N 1
ATOM 2923 C CA . GLU A 1 370 ? 17.538 7.186 -14.975 1.00 81.69 370 GLU A CA 1
ATOM 2924 C C . GLU A 1 370 ? 17.220 5.746 -15.412 1.00 81.69 370 GLU A C 1
ATOM 2926 O O . GLU A 1 370 ? 16.051 5.359 -15.499 1.00 81.69 370 GLU A O 1
ATOM 2931 N N . LEU A 1 371 ? 18.235 4.905 -15.633 1.00 83.62 371 LEU A N 1
ATOM 2932 C CA . LEU A 1 371 ? 18.028 3.487 -15.942 1.00 83.62 371 LEU A CA 1
ATOM 2933 C C . LEU A 1 371 ? 17.356 2.749 -14.779 1.00 83.62 371 LEU A C 1
ATOM 2935 O O . LEU A 1 371 ? 16.426 1.973 -14.995 1.00 83.62 371 LEU A O 1
ATOM 2939 N N . GLU A 1 372 ? 17.783 3.002 -13.543 1.00 83.38 372 GLU A N 1
ATOM 2940 C CA . GLU A 1 372 ? 17.167 2.428 -12.350 1.00 83.38 372 GLU A CA 1
ATOM 2941 C C . GLU A 1 372 ? 15.734 2.927 -12.158 1.00 83.38 372 GLU A C 1
ATOM 2943 O O . GLU A 1 372 ? 14.862 2.167 -11.733 1.00 83.38 372 GLU A O 1
ATOM 2948 N N . LYS A 1 373 ? 15.449 4.188 -12.492 1.00 80.75 373 LYS A N 1
ATOM 2949 C CA . LYS A 1 373 ? 14.086 4.728 -12.491 1.00 80.75 373 LYS A CA 1
ATOM 2950 C C . LYS A 1 373 ? 13.202 3.991 -13.495 1.00 80.75 373 LYS A C 1
ATOM 2952 O O . LYS A 1 373 ? 12.115 3.554 -13.111 1.00 80.75 373 LYS A O 1
ATOM 2957 N N . ASN A 1 374 ? 13.684 3.789 -14.718 1.00 81.31 374 ASN A N 1
ATOM 2958 C CA . ASN A 1 374 ? 12.973 3.029 -15.746 1.00 81.31 374 ASN A CA 1
ATOM 2959 C C . ASN A 1 374 ? 12.783 1.562 -15.344 1.00 81.31 374 ASN A C 1
ATOM 2961 O O . ASN A 1 374 ? 11.697 1.016 -15.529 1.00 81.31 374 ASN A O 1
ATOM 2965 N N . LEU A 1 375 ? 13.786 0.942 -14.715 1.00 83.44 375 LEU A N 1
ATOM 2966 C CA . LEU A 1 375 ? 13.683 -0.431 -14.219 1.00 83.44 375 LEU A CA 1
ATOM 2967 C C . LEU A 1 375 ? 12.636 -0.547 -13.111 1.00 83.44 375 LEU A C 1
ATOM 2969 O O . LEU A 1 375 ? 11.811 -1.453 -13.146 1.00 83.44 375 LEU A O 1
ATOM 2973 N N . ARG A 1 376 ? 12.617 0.391 -12.158 1.00 80.69 376 ARG A N 1
ATOM 2974 C CA . ARG A 1 376 ? 11.597 0.431 -11.098 1.00 80.69 376 ARG A CA 1
ATOM 2975 C C . ARG A 1 376 ? 10.191 0.591 -11.671 1.00 80.69 376 ARG A C 1
ATOM 2977 O O . ARG A 1 376 ? 9.267 -0.048 -11.180 1.00 80.69 376 ARG A O 1
ATOM 2984 N N . HIS A 1 377 ? 10.026 1.431 -12.691 1.00 79.50 377 HIS A N 1
ATOM 2985 C CA . HIS A 1 377 ? 8.739 1.602 -13.361 1.00 79.50 377 HIS A CA 1
ATOM 2986 C C . HIS A 1 377 ? 8.317 0.334 -14.119 1.00 79.50 377 HIS A C 1
ATOM 2988 O O . HIS A 1 377 ? 7.188 -0.125 -13.967 1.00 79.50 377 HIS A O 1
ATOM 2994 N N . HIS A 1 378 ? 9.231 -0.289 -14.866 1.00 84.50 378 HIS A N 1
ATOM 2995 C CA . HIS A 1 378 ? 8.989 -1.573 -15.531 1.00 84.50 378 HIS A CA 1
ATOM 2996 C C . HIS A 1 378 ? 8.581 -2.667 -14.536 1.00 84.50 378 HIS A C 1
ATOM 2998 O O . HIS A 1 378 ? 7.534 -3.295 -14.707 1.00 84.50 378 HIS A O 1
ATOM 3004 N N . ASP A 1 379 ? 9.352 -2.841 -13.461 1.00 83.25 379 ASP A N 1
ATOM 3005 C CA . ASP A 1 379 ? 9.070 -3.828 -12.420 1.00 83.25 379 ASP A CA 1
ATOM 3006 C C . ASP A 1 379 ? 7.733 -3.543 -11.729 1.00 83.25 379 ASP A C 1
ATOM 3008 O O . ASP A 1 379 ? 7.017 -4.479 -11.373 1.00 83.25 379 ASP A O 1
ATOM 3012 N N . TYR A 1 380 ? 7.355 -2.273 -11.563 1.00 81.38 380 TYR A N 1
ATOM 3013 C CA . TYR A 1 380 ? 6.026 -1.905 -11.082 1.00 81.38 380 TYR A CA 1
ATOM 3014 C C . TYR A 1 380 ? 4.928 -2.415 -12.024 1.00 81.38 380 TYR A C 1
ATOM 3016 O O . TYR A 1 380 ? 4.029 -3.118 -11.566 1.00 81.38 380 TYR A O 1
ATOM 3024 N N . LEU A 1 381 ? 5.016 -2.140 -13.329 1.00 82.81 381 LEU A N 1
ATOM 3025 C CA . LEU A 1 381 ? 4.006 -2.576 -14.301 1.00 82.81 381 LEU A CA 1
ATOM 3026 C C . LEU A 1 381 ? 3.841 -4.105 -14.310 1.00 82.81 381 LEU A C 1
ATOM 3028 O O . LEU A 1 381 ? 2.713 -4.600 -14.253 1.00 82.81 381 LEU A O 1
ATOM 3032 N N . ILE A 1 382 ? 4.952 -4.852 -14.323 1.00 86.00 382 ILE A N 1
ATOM 3033 C CA . ILE A 1 382 ? 4.935 -6.322 -14.310 1.00 86.00 382 ILE A CA 1
ATOM 3034 C C . ILE A 1 382 ? 4.321 -6.851 -13.013 1.00 86.00 382 ILE A C 1
ATOM 3036 O O . ILE A 1 382 ? 3.332 -7.583 -13.059 1.00 86.00 382 ILE A O 1
ATOM 3040 N N . ASN A 1 383 ? 4.858 -6.450 -11.858 1.00 81.94 383 ASN A N 1
ATOM 3041 C CA . ASN A 1 383 ? 4.424 -6.982 -10.565 1.00 81.94 383 ASN A CA 1
ATOM 3042 C C . ASN A 1 383 ? 2.961 -6.629 -10.261 1.00 81.94 383 ASN A C 1
ATOM 3044 O O . ASN A 1 383 ? 2.218 -7.453 -9.730 1.00 81.94 383 ASN A O 1
ATOM 3048 N N . THR A 1 384 ? 2.533 -5.407 -10.577 1.00 80.50 384 THR A N 1
ATOM 3049 C CA . THR A 1 384 ? 1.149 -4.956 -10.374 1.00 80.50 384 THR A CA 1
ATOM 3050 C C . THR A 1 384 ? 0.194 -5.733 -11.283 1.00 80.50 384 THR A C 1
ATOM 3052 O O . THR A 1 384 ? -0.858 -6.174 -10.819 1.00 80.50 384 THR A O 1
ATOM 3055 N N . SER A 1 385 ? 0.594 -6.009 -12.531 1.00 85.88 385 SER A N 1
ATOM 3056 C CA . SER A 1 385 ? -0.180 -6.836 -13.467 1.00 85.88 385 SER A CA 1
ATOM 3057 C C . SER A 1 385 ? -0.354 -8.267 -12.962 1.00 85.88 385 SER A C 1
ATOM 3059 O O . SER A 1 385 ? -1.471 -8.781 -12.953 1.00 85.88 385 SER A O 1
ATOM 3061 N N . GLU A 1 386 ? 0.724 -8.897 -12.490 1.00 86.38 386 GLU A N 1
ATOM 3062 C CA . GLU A 1 386 ? 0.657 -10.245 -11.914 1.00 86.38 386 GLU A CA 1
ATOM 3063 C C . GLU A 1 386 ? -0.253 -10.286 -10.686 1.00 86.38 386 GLU A C 1
ATOM 3065 O O . GLU A 1 386 ? -1.137 -11.136 -10.600 1.00 86.38 386 GLU A O 1
ATOM 3070 N N . ARG A 1 387 ? -0.080 -9.348 -9.745 1.00 83.06 387 ARG A N 1
ATOM 3071 C CA . ARG A 1 387 ? -0.867 -9.287 -8.501 1.00 83.06 387 ARG A CA 1
ATOM 3072 C C . ARG A 1 387 ? -2.363 -9.114 -8.772 1.00 83.06 387 ARG A C 1
ATOM 3074 O O . ARG A 1 387 ? -3.161 -9.783 -8.122 1.00 83.06 387 ARG A O 1
ATOM 3081 N N . LEU A 1 388 ? -2.740 -8.255 -9.721 1.00 85.38 388 LEU A N 1
ATOM 3082 C CA . LEU A 1 388 ? -4.139 -8.062 -10.117 1.00 85.38 388 LEU A CA 1
ATOM 3083 C C . LEU A 1 388 ? -4.740 -9.313 -10.764 1.00 85.38 388 LEU A C 1
ATOM 3085 O O . LEU A 1 388 ? -5.860 -9.690 -10.420 1.00 85.38 388 LEU A O 1
ATOM 3089 N N . ASP A 1 389 ? -4.003 -9.974 -11.659 1.00 89.06 389 ASP A N 1
ATOM 3090 C CA . ASP A 1 389 ? -4.456 -11.223 -12.277 1.00 89.06 389 ASP A CA 1
ATOM 3091 C C . ASP A 1 389 ? -4.635 -12.329 -11.232 1.00 89.06 389 ASP A C 1
ATOM 3093 O O . ASP A 1 389 ? -5.643 -13.035 -11.263 1.00 89.06 389 ASP A O 1
ATOM 3097 N N . TYR A 1 390 ? -3.725 -12.439 -10.259 1.00 87.00 390 TYR A N 1
ATOM 3098 C CA . TYR A 1 390 ? -3.883 -13.366 -9.137 1.00 87.00 390 TYR A CA 1
ATOM 3099 C C . TYR A 1 390 ? -5.172 -13.100 -8.350 1.00 87.00 390 TYR A C 1
ATOM 3101 O O . TYR A 1 390 ? -5.962 -14.022 -8.138 1.00 87.00 390 TYR A O 1
ATOM 3109 N N . THR A 1 391 ? -5.416 -11.852 -7.937 1.00 85.38 391 THR A N 1
ATOM 3110 C CA . THR A 1 391 ? -6.638 -11.487 -7.201 1.00 85.38 391 THR A CA 1
ATOM 3111 C C . THR A 1 391 ? -7.892 -11.782 -8.030 1.00 85.38 391 THR A C 1
ATOM 3113 O O . THR A 1 391 ? -8.847 -12.379 -7.528 1.00 85.38 391 THR A O 1
ATOM 3116 N N . TYR A 1 392 ? -7.887 -11.420 -9.315 1.00 89.50 392 TYR A N 1
ATOM 3117 C CA . TYR A 1 392 ? -9.003 -11.662 -10.229 1.00 89.50 392 TYR A CA 1
ATOM 3118 C C . TYR A 1 392 ? -9.313 -13.155 -10.383 1.00 89.50 392 TYR A C 1
ATOM 3120 O O . TYR A 1 392 ? -10.459 -13.574 -10.221 1.00 89.50 392 TYR A O 1
ATOM 3128 N N . LEU A 1 393 ? -8.304 -13.974 -10.666 1.00 88.38 393 LEU A N 1
ATOM 3129 C CA . LEU A 1 393 ? -8.482 -15.409 -10.865 1.00 88.38 393 LEU A CA 1
ATOM 3130 C C . LEU A 1 393 ? -8.950 -16.114 -9.591 1.00 88.38 393 LEU A C 1
ATOM 3132 O O . LEU A 1 393 ? -9.811 -16.990 -9.663 1.00 88.38 393 LEU A O 1
ATOM 3136 N N . TRP A 1 394 ? -8.444 -15.703 -8.426 1.00 85.12 394 TRP A N 1
ATOM 3137 C CA . TRP A 1 394 ? -8.920 -16.228 -7.147 1.00 85.12 394 TRP A CA 1
ATOM 3138 C C . TRP A 1 394 ? -10.404 -15.918 -6.942 1.00 85.12 394 TRP A C 1
ATOM 3140 O O . TRP A 1 394 ? -11.183 -16.800 -6.578 1.00 85.12 394 TRP A O 1
ATOM 3150 N N . LEU A 1 395 ? -10.823 -14.683 -7.239 1.00 85.12 395 LEU A N 1
ATOM 3151 C CA . LEU A 1 395 ? -12.226 -14.289 -7.134 1.00 85.12 395 LEU A CA 1
ATOM 3152 C C . LEU A 1 395 ? -13.124 -15.119 -8.044 1.00 85.12 395 LEU A C 1
ATOM 3154 O O . LEU A 1 395 ? -14.188 -15.570 -7.619 1.00 85.12 395 LEU A O 1
ATOM 3158 N N . ARG A 1 396 ? -12.692 -15.345 -9.287 1.00 87.06 396 ARG A N 1
ATOM 3159 C CA . ARG A 1 396 ? -13.421 -16.176 -10.252 1.00 87.06 396 ARG A CA 1
ATOM 3160 C C . ARG A 1 396 ? -13.533 -17.621 -9.772 1.00 87.06 396 ARG A C 1
ATOM 3162 O O . ARG A 1 396 ? -14.622 -18.188 -9.837 1.00 87.06 396 ARG A O 1
ATOM 3169 N N . GLN A 1 397 ? -12.458 -18.178 -9.217 1.00 85.81 397 GLN A N 1
ATOM 3170 C CA . GLN A 1 397 ? -12.471 -19.504 -8.602 1.00 85.81 397 GLN A CA 1
ATOM 3171 C C . GLN A 1 397 ? -13.490 -19.574 -7.451 1.00 85.81 397 GLN A C 1
ATOM 3173 O O . GLN A 1 397 ? -14.326 -20.477 -7.439 1.00 85.81 397 GLN A O 1
ATOM 3178 N N . LYS A 1 398 ? -13.480 -18.609 -6.517 1.00 82.06 398 LYS A N 1
ATOM 3179 C CA . LYS A 1 398 ? -14.420 -18.578 -5.380 1.00 82.06 398 LYS A CA 1
ATOM 3180 C C . LYS A 1 398 ? -15.876 -18.455 -5.836 1.00 82.06 398 LYS A C 1
ATOM 3182 O O . LYS A 1 398 ? -16.728 -19.163 -5.313 1.00 82.06 398 LYS A O 1
ATOM 3187 N N . GLN A 1 399 ? -16.156 -17.623 -6.841 1.00 82.81 399 GLN A N 1
ATOM 3188 C CA . GLN A 1 399 ? -17.503 -17.469 -7.412 1.00 82.81 399 GLN A CA 1
ATOM 3189 C C . GLN A 1 399 ? -18.054 -18.770 -8.015 1.00 82.81 399 GLN A C 1
ATOM 3191 O O . GLN A 1 399 ? -19.260 -18.999 -7.962 1.00 82.81 399 GLN A O 1
ATOM 3196 N N . ILE A 1 400 ? -17.187 -19.608 -8.589 1.00 81.12 400 ILE A N 1
ATOM 3197 C CA . ILE A 1 400 ? -17.580 -20.887 -9.195 1.00 81.12 400 ILE A CA 1
ATOM 3198 C C . ILE A 1 400 ? -17.741 -21.978 -8.132 1.00 81.12 400 ILE A C 1
ATOM 3200 O O . ILE A 1 400 ? -18.695 -22.749 -8.198 1.00 81.12 400 ILE A O 1
ATOM 3204 N N . VAL A 1 401 ? -16.826 -22.048 -7.159 1.00 75.25 401 VAL A N 1
ATOM 3205 C CA . VAL A 1 401 ? -16.824 -23.102 -6.130 1.00 75.25 401 VAL A CA 1
ATOM 3206 C C . VAL A 1 401 ? -17.886 -22.852 -5.055 1.00 75.25 401 VAL A C 1
ATOM 3208 O O . VAL A 1 401 ? -18.599 -23.781 -4.689 1.00 75.25 401 VAL A O 1
ATOM 3211 N N . ASN A 1 402 ? -18.046 -21.603 -4.603 1.00 66.06 402 ASN A N 1
ATOM 3212 C CA . ASN A 1 402 ? -19.002 -21.202 -3.568 1.00 66.06 402 ASN A CA 1
ATOM 3213 C C . ASN A 1 402 ? -19.905 -20.056 -4.067 1.00 66.06 402 ASN A C 1
ATOM 3215 O O . ASN A 1 402 ? -19.789 -18.917 -3.603 1.00 66.06 402 ASN A O 1
ATOM 3219 N N . PRO A 1 403 ? -20.860 -20.326 -4.978 1.00 60.81 403 PRO A N 1
ATOM 3220 C CA . PRO A 1 403 ? -21.740 -19.290 -5.530 1.00 60.81 403 PRO A CA 1
ATOM 3221 C C . PRO A 1 403 ? -22.621 -18.601 -4.470 1.00 60.81 403 PRO A C 1
ATOM 3223 O O . PRO A 1 403 ? -23.119 -17.502 -4.704 1.00 60.81 403 PRO A O 1
ATOM 3226 N N . LEU A 1 404 ? -22.800 -19.217 -3.294 1.00 52.78 404 LEU A N 1
ATOM 3227 C CA . LEU A 1 404 ? -23.574 -18.668 -2.175 1.00 52.78 404 LEU A CA 1
ATOM 3228 C C . LEU A 1 404 ? -22.792 -17.670 -1.296 1.00 52.78 404 LEU A C 1
ATOM 3230 O O . LEU A 1 404 ? -23.429 -16.891 -0.591 1.00 52.78 404 LEU A O 1
ATOM 3234 N N . GLU A 1 405 ? -21.455 -17.663 -1.364 1.00 47.69 405 GLU A N 1
ATOM 3235 C CA . GLU A 1 405 ? -20.560 -16.782 -0.584 1.00 47.69 405 GLU A CA 1
ATOM 3236 C C . GLU A 1 405 ? -19.920 -15.669 -1.427 1.00 47.69 405 GLU A C 1
ATOM 3238 O O . GLU A 1 405 ? -19.144 -14.858 -0.918 1.00 47.69 405 GLU A O 1
ATOM 3243 N N . ALA A 1 406 ? -20.220 -15.608 -2.728 1.00 46.50 406 ALA A N 1
ATOM 3244 C CA . ALA A 1 406 ? -19.806 -14.480 -3.549 1.00 46.50 406 ALA A CA 1
ATOM 3245 C C . ALA A 1 406 ? -20.404 -13.186 -2.964 1.00 46.50 406 ALA A C 1
ATOM 3247 O O . ALA A 1 406 ? -21.584 -13.194 -2.590 1.00 46.50 406 ALA A O 1
ATOM 3248 N N . PRO A 1 407 ? -19.639 -12.076 -2.885 1.00 43.94 407 PRO A N 1
ATOM 3249 C CA . PRO A 1 407 ? -20.163 -10.810 -2.394 1.00 43.94 407 PRO A CA 1
ATOM 3250 C C . PRO A 1 407 ? -21.386 -10.450 -3.232 1.00 43.94 407 PRO A C 1
ATOM 3252 O O . PRO A 1 407 ? -21.281 -10.130 -4.419 1.00 43.94 407 PRO A O 1
ATOM 3255 N N . ARG A 1 408 ? -22.572 -10.570 -2.624 1.00 37.94 408 ARG A N 1
ATOM 3256 C CA . ARG A 1 408 ? -23.811 -10.111 -3.234 1.00 37.94 408 ARG A CA 1
ATOM 3257 C C . ARG A 1 408 ? -23.651 -8.609 -3.365 1.00 37.94 408 ARG A C 1
ATOM 3259 O O . ARG A 1 408 ? -23.744 -7.895 -2.372 1.00 37.94 408 ARG A O 1
ATOM 3266 N N . VAL A 1 409 ? -23.391 -8.141 -4.581 1.00 34.16 409 VAL A N 1
ATOM 3267 C CA . VAL A 1 409 ? -23.613 -6.743 -4.938 1.00 34.16 409 VAL A CA 1
ATOM 3268 C C . VAL A 1 409 ? -25.080 -6.500 -4.614 1.00 34.16 409 VAL A C 1
ATOM 3270 O O . VAL A 1 409 ? -25.961 -6.986 -5.326 1.00 34.16 409 VAL A O 1
ATOM 3273 N N . SER A 1 410 ? -25.364 -5.861 -3.478 1.00 29.56 410 SER A N 1
ATOM 3274 C CA . SER A 1 410 ? -26.721 -5.438 -3.196 1.00 29.56 410 SER A CA 1
ATOM 3275 C C . SER A 1 410 ? -27.028 -4.358 -4.227 1.00 29.56 410 SER A C 1
ATOM 3277 O O . SER A 1 410 ? -26.580 -3.218 -4.155 1.00 29.56 410 SER A O 1
ATOM 3279 N N . LEU A 1 411 ? -27.775 -4.747 -5.256 1.00 28.33 411 LEU A N 1
ATOM 3280 C CA . LEU A 1 411 ? -28.594 -3.827 -6.028 1.00 28.33 411 LEU A CA 1
ATOM 3281 C C . LEU A 1 411 ? -29.661 -3.298 -5.065 1.00 28.33 411 LEU A C 1
ATOM 3283 O O . LEU A 1 411 ? -30.817 -3.718 -5.090 1.00 28.33 411 LEU A O 1
ATOM 3287 N N . ALA A 1 412 ? -29.261 -2.408 -4.157 1.00 26.70 412 ALA A N 1
ATOM 3288 C CA . ALA A 1 412 ? -30.198 -1.514 -3.519 1.00 26.70 412 ALA A CA 1
ATOM 3289 C C . ALA A 1 412 ? -30.721 -0.617 -4.642 1.00 26.70 412 ALA A C 1
ATOM 3291 O O . ALA A 1 412 ? -30.041 0.299 -5.101 1.00 26.70 412 ALA A O 1
ATOM 3292 N N . MET A 1 413 ? -31.904 -0.966 -5.151 1.00 25.53 413 MET A N 1
ATOM 3293 C CA . MET A 1 413 ? -32.692 -0.090 -5.999 1.00 25.53 413 MET A CA 1
ATOM 3294 C C . MET A 1 413 ? -32.813 1.254 -5.284 1.00 25.53 413 MET A C 1
ATOM 3296 O O . MET A 1 413 ? -33.532 1.376 -4.293 1.00 25.53 413 MET A O 1
ATOM 3300 N N . VAL A 1 414 ? -32.117 2.260 -5.803 1.00 24.84 414 VAL A N 1
ATOM 3301 C CA . VAL A 1 414 ? -32.470 3.653 -5.568 1.00 24.84 414 VAL A CA 1
ATOM 3302 C C . VAL A 1 414 ? -33.838 3.831 -6.219 1.00 24.84 414 VAL A C 1
ATOM 3304 O O . VAL A 1 414 ? -33.954 3.896 -7.442 1.00 24.84 414 VAL A O 1
ATOM 3307 N N . LYS A 1 415 ? -34.899 3.814 -5.408 1.00 25.38 415 LYS A N 1
ATOM 3308 C CA . LYS A 1 415 ? -36.150 4.453 -5.811 1.00 25.38 415 LYS A CA 1
ATOM 3309 C C . LYS A 1 415 ? -35.872 5.953 -5.828 1.00 25.38 415 LYS A C 1
ATOM 3311 O O . LYS A 1 415 ? -35.427 6.486 -4.815 1.00 25.38 415 LYS A O 1
ATOM 3316 N N . ILE A 1 416 ? -36.066 6.542 -7.008 1.00 33.38 416 ILE A N 1
ATOM 3317 C CA . ILE A 1 416 ? -36.049 7.986 -7.276 1.00 33.38 416 ILE A CA 1
ATOM 3318 C C . ILE A 1 416 ? -36.996 8.698 -6.313 1.00 33.38 416 ILE A C 1
ATOM 3320 O O . ILE A 1 416 ? -38.107 8.150 -6.100 1.00 33.38 416 ILE A O 1
#